Protein AF-0000000075837280 (afdb_homodimer)

Foldseek 3Di:
DALVVLLVVLVVVLVVLLQLLLVCQQVVVDPPVRLLVLLCCLQQPQVLLLLLQLLLQADPVPFQCLLLVLLLVLLVVLLVVQQVLQLLLCCVVVPLQSNLLSLLLSLQLNQFQQRLQNQSSCCSVPVPCSSVSSSSNLSSQQPVQLVSQLRNVVSVPPPDPDCPPVNSCCVSAVVRSNNVSNVNSNVNSVVPVVDHDPVSVVVSCVSNVVNNSSLSSSLSSLVNVLVVADPLLQLSLLLSLLSQAPSQLVSSQVVCVVSVGPDDNLVSSLSSLGFGGSSSLSVCSVVVRSNNNSSVNRVVSNVLSSLLSVLSVVLVPPVNPPSVVVNVVVSVVSVVSSVVSSVVSSVVSVVVVVVVVVVVVVVD/DALVVLLVVLVVVLVVLLQLLLVCQVVVVDPPVRLLVLLCCLQQPQVLLLLLQLLLQQDPVVFQCLLLVLLLVLLVVLLVVQQVLQLLLCCPVVPLQSNLLSLLLSLQLNQFQQRLQNQSSCCSVPVVCSSVSSSSNLSSQQPVQLVSQLSNVVSVPPPDPDCPPVNSCCVSAVVRSNNVSNVNSNVNSVVPVVDHDPVSVVVSCVSNVVNNSSLSSSLSSLVNVLVVADPLLQLSLLLSLLSQAPSQLVSSQVVCVVSVGPDDNLVSSLSSLGFGGSSSLSVCSVVVRSNNNSSVNRVVSNVLSSLLSVLSVVLVPPVNPPSVVVNVVVSVVSVVSSVVSSVVSSVVSVVVVVVVVVVVVVVD

Structure (mmCIF, N/CA/C/O backbone):
data_AF-0000000075837280-model_v1
#
loop_
_entity.id
_entity.type
_entity.pdbx_description
1 polymer 'Amino acid transporter'
#
loop_
_atom_site.group_PDB
_atom_site.id
_atom_site.type_symbol
_atom_site.label_atom_id
_atom_site.label_alt_id
_atom_site.label_comp_id
_atom_site.label_asym_id
_atom_site.label_entity_id
_atom_site.label_seq_id
_atom_site.pdbx_PDB_ins_code
_atom_site.Cartn_x
_atom_site.Cartn_y
_atom_site.Cartn_z
_atom_site.occupancy
_atom_site.B_iso_or_equiv
_atom_site.auth_seq_id
_atom_site.auth_comp_id
_atom_site.auth_asym_id
_atom_site.auth_atom_id
_atom_site.pdbx_PDB_model_num
ATOM 1 N N . MET A 1 1 ? 22.578 15.539 -11.945 1 38.06 1 MET A N 1
ATOM 2 C CA . MET A 1 1 ? 21.203 15.633 -12.406 1 38.06 1 MET A CA 1
ATOM 3 C C . MET A 1 1 ? 20.5 16.844 -11.797 1 38.06 1 MET A C 1
ATOM 5 O O . MET A 1 1 ? 20.562 17.062 -10.586 1 38.06 1 MET A O 1
ATOM 9 N N . THR A 1 2 ? 20.266 17.797 -12.516 1 50.75 2 THR A N 1
ATOM 10 C CA . THR A 1 2 ? 19.75 19.078 -12.055 1 50.75 2 THR A CA 1
ATOM 11 C C . THR A 1 2 ? 18.516 18.891 -11.172 1 50.75 2 THR A C 1
ATOM 13 O O . THR A 1 2 ? 17.781 17.906 -11.336 1 50.75 2 THR A O 1
ATOM 16 N N . GLN A 1 3 ? 18.484 19.5 -9.977 1 62.59 3 GLN A N 1
ATOM 17 C CA . GLN A 1 3 ? 17.453 19.469 -8.938 1 62.59 3 GLN A CA 1
ATOM 18 C C . GLN A 1 3 ? 16.062 19.641 -9.539 1 62.59 3 GLN A C 1
ATOM 20 O O . GLN A 1 3 ? 15.094 19.062 -9.031 1 62.59 3 GLN A O 1
ATOM 25 N N . GLU A 1 4 ? 15.992 20.234 -10.742 1 61.62 4 GLU A N 1
ATOM 26 C CA . GLU A 1 4 ? 14.703 20.578 -11.336 1 61.62 4 GLU A CA 1
ATOM 27 C C . GLU A 1 4 ? 14.016 19.328 -11.906 1 61.62 4 GLU A C 1
ATOM 29 O O . GLU A 1 4 ? 12.844 19.078 -11.625 1 61.62 4 GLU A O 1
ATOM 34 N N . PRO A 1 5 ? 14.781 18.484 -12.453 1 66.88 5 PRO A N 1
ATOM 35 C CA . PRO A 1 5 ? 14.109 17.312 -13.008 1 66.88 5 PRO A CA 1
ATOM 36 C C . PRO A 1 5 ? 13.602 16.359 -11.93 1 66.88 5 PRO A C 1
ATOM 38 O O . PRO A 1 5 ? 12.539 15.758 -12.086 1 66.88 5 PRO A O 1
ATOM 41 N N . ALA A 1 6 ? 14.266 16.391 -10.867 1 72.31 6 ALA A N 1
ATOM 42 C CA . ALA A 1 6 ? 13.867 15.492 -9.789 1 72.31 6 ALA A CA 1
ATOM 43 C C . ALA A 1 6 ? 12.555 15.938 -9.156 1 72.31 6 ALA A C 1
ATOM 45 O O . ALA A 1 6 ? 11.688 15.117 -8.867 1 72.31 6 ALA A O 1
ATOM 46 N N . VAL A 1 7 ? 12.43 17.281 -9.016 1 73.94 7 VAL A N 1
ATOM 47 C CA . VAL A 1 7 ? 11.227 17.828 -8.406 1 73.94 7 VAL A CA 1
ATOM 48 C C . VAL A 1 7 ? 10.039 17.656 -9.344 1 73.94 7 VAL A C 1
ATOM 50 O O . VAL A 1 7 ? 8.93 17.328 -8.906 1 73.94 7 VAL A O 1
ATOM 53 N N . LEU A 1 8 ? 10.32 17.766 -10.57 1 78.69 8 LEU A N 1
ATOM 54 C CA . LEU A 1 8 ? 9.258 17.625 -11.562 1 78.69 8 LEU A CA 1
ATOM 55 C C . LEU A 1 8 ? 8.797 16.172 -11.672 1 78.69 8 LEU A C 1
ATOM 57 O O . LEU A 1 8 ? 7.598 15.906 -11.805 1 78.69 8 LEU A O 1
ATOM 61 N N . HIS A 1 9 ? 9.742 15.273 -11.586 1 80.38 9 HIS A N 1
ATOM 62 C CA . HIS A 1 9 ? 9.398 13.859 -11.641 1 80.38 9 HIS A CA 1
ATOM 63 C C . HIS A 1 9 ? 8.602 13.438 -10.414 1 80.38 9 HIS A C 1
ATOM 65 O O . HIS A 1 9 ? 7.664 12.641 -10.516 1 80.38 9 HIS A O 1
ATOM 71 N N . ALA A 1 10 ? 8.969 14.047 -9.352 1 78.94 10 ALA A N 1
ATOM 72 C CA . ALA A 1 10 ? 8.234 13.75 -8.125 1 78.94 10 ALA A CA 1
ATOM 73 C C . ALA A 1 10 ? 6.809 14.273 -8.195 1 78.94 10 ALA A C 1
ATOM 75 O O . ALA A 1 10 ? 5.859 13.555 -7.875 1 78.94 10 ALA A O 1
ATOM 76 N N . ALA A 1 11 ? 6.762 15.5 -8.664 1 81.44 11 ALA A N 1
ATOM 77 C CA . ALA A 1 11 ? 5.445 16.125 -8.766 1 81.44 11 ALA A CA 1
ATOM 78 C C . ALA A 1 11 ? 4.547 15.359 -9.734 1 81.44 11 ALA A C 1
ATOM 80 O O . ALA A 1 11 ? 3.357 15.164 -9.469 1 81.44 11 ALA A O 1
ATOM 81 N N . ALA A 1 12 ? 5.121 14.977 -10.766 1 85.56 12 ALA A N 1
ATOM 82 C CA . ALA A 1 12 ? 4.359 14.234 -11.766 1 85.56 12 ALA A CA 1
ATOM 83 C C . ALA A 1 12 ? 3.896 12.891 -11.219 1 85.56 12 ALA A C 1
ATOM 85 O O . ALA A 1 12 ? 2.783 12.445 -11.508 1 85.56 12 ALA A O 1
ATOM 86 N N . THR A 1 13 ? 4.711 12.266 -10.484 1 88.88 13 THR A N 1
ATOM 87 C CA . THR A 1 13 ? 4.391 10.977 -9.883 1 88.88 13 THR A CA 1
ATOM 88 C C . THR A 1 13 ? 3.24 11.117 -8.883 1 88.88 13 THR A C 1
ATOM 90 O O . THR A 1 13 ? 2.324 10.289 -8.867 1 88.88 13 THR A O 1
ATOM 93 N N . TYR A 1 14 ? 3.297 12.156 -8.078 1 88.06 14 TYR A N 1
ATOM 94 C CA . TYR A 1 14 ? 2.246 12.398 -7.094 1 88.06 14 TYR A CA 1
ATOM 95 C C . TYR A 1 14 ? 0.921 12.719 -7.777 1 88.06 14 TYR A C 1
ATOM 97 O O . TYR A 1 14 ? -0.131 12.219 -7.371 1 88.06 14 TYR A O 1
ATOM 105 N N . ALA A 1 15 ? 1.058 13.547 -8.812 1 89.5 15 ALA A N 1
ATOM 106 C CA . ALA A 1 15 ? -0.138 13.875 -9.586 1 89.5 15 ALA A CA 1
ATOM 107 C C . ALA A 1 15 ? -0.752 12.625 -10.211 1 89.5 15 ALA A C 1
ATOM 109 O O . ALA A 1 15 ? -1.975 12.469 -10.219 1 89.5 15 ALA A O 1
ATOM 110 N N . ALA A 1 16 ? 0.081 11.797 -10.711 1 94 16 ALA A N 1
ATOM 111 C CA . ALA A 1 16 ? -0.396 10.562 -11.328 1 94 16 ALA A CA 1
ATOM 112 C C . ALA A 1 16 ? -1.077 9.664 -10.297 1 94 16 ALA A C 1
ATOM 114 O O . ALA A 1 16 ? -2.076 9.008 -10.602 1 94 16 ALA A O 1
ATOM 115 N N . ALA A 1 17 ? -0.546 9.586 -9.117 1 93.69 17 ALA A N 1
ATOM 116 C CA . ALA A 1 17 ? -1.143 8.781 -8.055 1 93.69 17 ALA A CA 1
ATOM 117 C C . ALA A 1 17 ? -2.51 9.328 -7.656 1 93.69 17 ALA A C 1
ATOM 119 O O . ALA A 1 17 ? -3.451 8.562 -7.434 1 93.69 17 ALA A O 1
ATOM 120 N N . ILE A 1 18 ? -2.619 10.656 -7.562 1 92.25 18 ILE A N 1
ATOM 121 C CA . ILE A 1 18 ? -3.893 11.297 -7.25 1 92.25 18 ILE A CA 1
ATOM 122 C C . ILE A 1 18 ? -4.902 11 -8.359 1 92.25 18 ILE A C 1
ATOM 124 O O . ILE A 1 18 ? -6.059 10.672 -8.078 1 92.25 18 ILE A O 1
ATOM 128 N N . LEU A 1 19 ? -4.457 11.125 -9.578 1 94.12 19 LEU A N 1
ATOM 129 C CA . LEU A 1 19 ? -5.332 10.859 -10.719 1 94.12 19 LEU A CA 1
ATOM 130 C C . LEU A 1 19 ? -5.809 9.414 -10.711 1 94.12 19 LEU A C 1
ATOM 132 O O . LEU A 1 19 ? -6.945 9.125 -11.094 1 94.12 19 LEU A O 1
ATOM 136 N N . THR A 1 20 ? -4.949 8.5 -10.367 1 95.81 20 THR A N 1
ATOM 137 C CA . THR A 1 20 ? -5.332 7.094 -10.25 1 95.81 20 THR A CA 1
ATOM 138 C C . THR A 1 20 ? -6.426 6.922 -9.195 1 95.81 20 THR A C 1
ATOM 140 O O . THR A 1 20 ? -7.402 6.203 -9.422 1 95.81 20 THR A O 1
ATOM 143 N N . GLY A 1 21 ? -6.207 7.547 -8.016 1 94.75 21 GLY A N 1
ATOM 144 C CA . GLY A 1 21 ? -7.242 7.516 -7 1 94.75 21 GLY A CA 1
ATOM 145 C C . GLY A 1 21 ? -8.562 8.078 -7.477 1 94.75 21 GLY A C 1
ATOM 146 O O . GLY A 1 21 ? -9.625 7.512 -7.203 1 94.75 21 GLY A O 1
ATOM 147 N N . TYR A 1 22 ? -8.492 9.18 -8.172 1 93.81 22 TYR A N 1
ATOM 148 C CA . TYR A 1 22 ? -9.68 9.781 -8.75 1 93.81 22 TYR A CA 1
ATOM 149 C C . TYR A 1 22 ? -10.375 8.82 -9.703 1 93.81 22 TYR A C 1
ATOM 151 O O . TYR A 1 22 ? -11.602 8.664 -9.664 1 93.81 22 TYR A O 1
ATOM 159 N N . ALA A 1 23 ? -9.648 8.164 -10.555 1 95.62 23 ALA A N 1
ATOM 160 C CA . ALA A 1 23 ? -10.195 7.211 -11.516 1 95.62 23 ALA A CA 1
ATOM 161 C C . ALA A 1 23 ? -10.852 6.027 -10.805 1 95.62 23 ALA A C 1
ATOM 163 O O . ALA A 1 23 ? -11.93 5.574 -11.195 1 95.62 23 ALA A O 1
ATOM 164 N N . VAL A 1 24 ? -10.211 5.547 -9.805 1 94.75 24 VAL A N 1
ATOM 165 C CA . VAL A 1 24 ? -10.734 4.426 -9.031 1 94.75 24 VAL A CA 1
ATOM 166 C C . VAL A 1 24 ? -12.086 4.809 -8.422 1 94.75 24 VAL A C 1
ATOM 168 O O . VAL A 1 24 ? -13.047 4.043 -8.5 1 94.75 24 VAL A O 1
ATOM 171 N N . ALA A 1 25 ? -12.125 5.949 -7.844 1 92.62 25 ALA A N 1
ATOM 172 C CA . ALA A 1 25 ? -13.344 6.414 -7.188 1 92.62 25 ALA A CA 1
ATOM 173 C C . ALA A 1 25 ? -14.445 6.707 -8.211 1 92.62 25 ALA A C 1
ATOM 175 O O . ALA A 1 25 ? -15.602 6.332 -8.008 1 92.62 25 ALA A O 1
ATOM 176 N N . SER A 1 26 ? -14.133 7.34 -9.312 1 92.94 26 SER A N 1
ATOM 177 C CA . SER A 1 26 ? -15.109 7.801 -10.289 1 92.94 26 SER A CA 1
ATOM 178 C C . SER A 1 26 ? -15.68 6.633 -11.094 1 92.94 26 SER A C 1
ATOM 180 O O . SER A 1 26 ? -16.828 6.676 -11.531 1 92.94 26 SER A O 1
ATOM 182 N N . THR A 1 27 ? -14.945 5.539 -11.312 1 92.81 27 THR A N 1
ATOM 183 C CA . THR A 1 27 ? -15.398 4.395 -12.094 1 92.81 27 THR A CA 1
ATOM 184 C C . THR A 1 27 ? -16.141 3.4 -11.211 1 92.81 27 THR A C 1
ATOM 186 O O . THR A 1 27 ? -16.797 2.477 -11.711 1 92.81 27 THR A O 1
ATOM 189 N N . GLY A 1 28 ? -15.922 3.539 -9.969 1 92.31 28 GLY A N 1
ATOM 190 C CA . GLY A 1 28 ? -16.578 2.625 -9.055 1 92.31 28 GLY A CA 1
ATOM 191 C C . GLY A 1 28 ? -15.891 1.282 -8.938 1 92.31 28 GLY A C 1
ATOM 192 O O . GLY A 1 28 ? -16.516 0.283 -8.57 1 92.31 28 GLY A O 1
ATOM 193 N N . LEU A 1 29 ? -14.688 1.257 -9.289 1 91.5 29 LEU A N 1
ATOM 194 C CA . LEU A 1 29 ? -13.914 0.027 -9.188 1 91.5 29 LEU A CA 1
ATOM 195 C C . LEU A 1 29 ? -13.891 -0.488 -7.758 1 91.5 29 LEU A C 1
ATOM 197 O O . LEU A 1 29 ? -13.914 -1.699 -7.527 1 91.5 29 LEU A O 1
ATOM 201 N N . ILE A 1 30 ? -13.703 0.433 -6.828 1 93.12 30 ILE A N 1
ATOM 202 C CA . ILE A 1 30 ? -13.727 0.14 -5.398 1 93.12 30 ILE A CA 1
ATOM 203 C C . ILE A 1 30 ? -14.883 0.889 -4.742 1 93.12 30 ILE A C 1
ATOM 205 O O . ILE A 1 30 ? -15.086 2.08 -4.996 1 93.12 30 ILE A O 1
ATOM 209 N N . SER A 1 31 ? -15.688 0.211 -3.99 1 92.44 31 SER A N 1
ATOM 210 C CA . SER A 1 31 ? -16.859 0.782 -3.338 1 92.44 31 SER A CA 1
ATOM 211 C C . SER A 1 31 ? -16.469 1.872 -2.346 1 92.44 31 SER A C 1
ATOM 213 O O . SER A 1 31 ? -15.289 2.012 -2.006 1 92.44 31 SER A O 1
ATOM 215 N N . ASP A 1 32 ? -17.438 2.613 -1.885 1 89.62 32 ASP A N 1
ATOM 216 C CA . ASP A 1 32 ? -17.219 3.656 -0.887 1 89.62 32 ASP A CA 1
ATOM 217 C C . ASP A 1 32 ? -16.625 3.074 0.396 1 89.62 32 ASP A C 1
ATOM 219 O O . ASP A 1 32 ? -15.703 3.643 0.974 1 89.62 32 ASP A O 1
ATOM 223 N N . ASP A 1 33 ? -17.172 1.944 0.803 1 91.62 33 ASP A N 1
ATOM 224 C CA . ASP A 1 33 ? -16.656 1.285 2 1 91.62 33 ASP A CA 1
ATOM 225 C C . ASP A 1 33 ? -15.234 0.772 1.778 1 91.62 33 ASP A C 1
ATOM 227 O O . ASP A 1 33 ? -14.422 0.759 2.705 1 91.62 33 ASP A O 1
ATOM 231 N N . GLY A 1 34 ? -14.992 0.357 0.577 1 93.88 34 GLY A N 1
ATOM 232 C CA . GLY A 1 34 ? -13.641 -0.056 0.236 1 93.88 34 GLY A CA 1
ATOM 233 C C . GLY A 1 34 ? -12.633 1.073 0.322 1 93.88 34 GLY A C 1
ATOM 234 O O . GLY A 1 34 ? -11.539 0.896 0.861 1 93.88 34 GLY A O 1
ATOM 235 N N . ARG A 1 35 ? -13 2.252 -0.219 1 93.19 35 ARG A N 1
ATOM 236 C CA . ARG A 1 35 ? -12.125 3.42 -0.179 1 93.19 35 ARG A CA 1
ATOM 237 C C . ARG A 1 35 ? -11.906 3.891 1.254 1 93.19 35 ARG A C 1
ATOM 239 O O . ARG A 1 35 ? -10.797 4.309 1.611 1 93.19 35 ARG A O 1
ATOM 246 N N . LYS A 1 36 ? -12.977 3.771 2.084 1 91.5 36 LYS A N 1
ATOM 247 C CA . LYS A 1 36 ? -12.844 4.078 3.506 1 91.5 36 LYS A CA 1
ATOM 248 C C . LYS A 1 36 ? -11.875 3.111 4.184 1 91.5 36 LYS A C 1
ATOM 250 O O . LYS A 1 36 ? -11.117 3.506 5.074 1 91.5 36 LYS A O 1
ATOM 255 N N . GLY A 1 37 ? -11.969 1.892 3.822 1 93.94 37 GLY A N 1
ATOM 256 C CA . GLY A 1 37 ? -11.039 0.906 4.355 1 93.94 37 GLY A CA 1
ATOM 257 C C . GLY A 1 37 ? -9.586 1.206 4.016 1 93.94 37 GLY A C 1
ATOM 258 O O . GLY A 1 37 ? -8.711 1.099 4.875 1 93.94 37 GLY A O 1
ATOM 259 N N . ILE A 1 38 ? -9.359 1.609 2.787 1 95.12 38 ILE A N 1
ATOM 260 C CA . ILE A 1 38 ? -8.016 1.97 2.334 1 95.12 38 ILE A CA 1
ATOM 261 C C . ILE A 1 38 ? -7.52 3.186 3.113 1 95.12 38 ILE A C 1
ATOM 263 O O . ILE A 1 38 ? -6.371 3.215 3.562 1 95.12 38 ILE A O 1
ATOM 267 N N . ALA A 1 39 ? -8.43 4.152 3.283 1 91.94 39 ALA A N 1
ATOM 268 C CA . ALA A 1 39 ? -8.086 5.352 4.039 1 91.94 39 ALA A CA 1
ATOM 269 C C . ALA A 1 39 ? -7.773 5.012 5.496 1 91.94 39 ALA A C 1
ATOM 271 O O . ALA A 1 39 ? -6.859 5.586 6.094 1 91.94 39 ALA A O 1
ATOM 272 N N . THR A 1 40 ? -8.531 4.133 6.051 1 92.81 40 THR A N 1
ATOM 273 C CA . THR A 1 40 ? -8.312 3.711 7.43 1 92.81 40 THR A CA 1
ATOM 274 C C . THR A 1 40 ? -6.961 3.018 7.578 1 92.81 40 THR A C 1
ATOM 276 O O . THR A 1 40 ? -6.223 3.285 8.531 1 92.81 40 THR A O 1
ATOM 279 N N . LEU A 1 41 ? -6.688 2.135 6.66 1 95.5 41 LEU A N 1
ATOM 280 C CA . LEU A 1 41 ? -5.402 1.443 6.664 1 95.5 41 LEU A CA 1
ATOM 281 C C . LEU A 1 41 ? -4.246 2.441 6.629 1 95.5 41 LEU A C 1
ATOM 283 O O . LEU A 1 41 ? -3.279 2.303 7.379 1 95.5 41 LEU A O 1
ATOM 287 N N . TYR A 1 42 ? -4.383 3.406 5.715 1 93.81 42 TYR A N 1
ATOM 288 C CA . TYR A 1 42 ? -3.336 4.414 5.574 1 93.81 42 TYR A CA 1
ATOM 289 C C . TYR A 1 42 ? -3.189 5.23 6.852 1 93.81 42 TYR A C 1
ATOM 291 O O . TYR A 1 42 ? -2.084 5.383 7.375 1 93.81 42 TYR A O 1
ATOM 299 N N . ALA A 1 43 ? -4.289 5.684 7.465 1 89 43 ALA A N 1
ATOM 300 C CA . ALA A 1 43 ? -4.277 6.645 8.562 1 89 43 ALA A CA 1
ATOM 301 C C . ALA A 1 43 ? -3.879 5.977 9.875 1 89 43 ALA A C 1
ATOM 303 O O . ALA A 1 43 ? -3.227 6.594 10.719 1 89 43 ALA A O 1
ATOM 304 N N . LYS A 1 44 ? -4.215 4.742 10.031 1 91.56 44 LYS A N 1
ATOM 305 C CA . LYS A 1 44 ? -4.086 4.152 11.359 1 91.56 44 LYS A CA 1
ATOM 306 C C . LYS A 1 44 ? -2.873 3.227 11.438 1 91.56 44 LYS A C 1
ATOM 308 O O . LYS A 1 44 ? -2.402 2.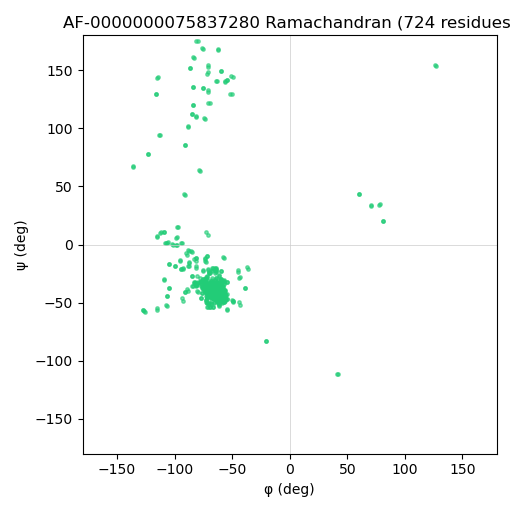898 12.523 1 91.56 44 LYS A O 1
ATOM 313 N N . LEU A 1 45 ? -2.371 2.838 10.312 1 94.56 45 LEU A N 1
ATOM 314 C CA . LEU A 1 45 ? -1.29 1.859 10.383 1 94.56 45 LEU A CA 1
ATOM 315 C C . LEU A 1 45 ? -0.079 2.33 9.586 1 94.56 45 LEU A C 1
ATOM 317 O O . LEU A 1 45 ? 1.02 2.457 10.133 1 94.56 45 LEU A O 1
ATOM 321 N N . ILE A 1 46 ? -0.269 2.621 8.289 1 95.44 46 ILE A N 1
ATOM 322 C CA . ILE A 1 46 ? 0.853 2.84 7.383 1 95.44 46 ILE A CA 1
ATOM 323 C C . ILE A 1 46 ? 1.514 4.18 7.691 1 95.44 46 ILE A C 1
ATOM 325 O O . ILE A 1 46 ? 2.727 4.246 7.906 1 95.44 46 ILE A O 1
ATOM 329 N N . PHE A 1 47 ? 0.7 5.219 7.766 1 91.94 47 PHE A N 1
ATOM 330 C CA . PHE A 1 47 ? 1.245 6.547 8.016 1 91.94 47 PHE A CA 1
ATOM 331 C C . PHE A 1 47 ? 1.924 6.605 9.375 1 91.94 47 PHE A C 1
ATOM 333 O O . PHE A 1 47 ? 3.041 7.113 9.5 1 91.94 47 PHE A O 1
ATOM 340 N N . PRO A 1 48 ? 1.331 6.074 10.438 1 92.31 48 PRO A N 1
ATOM 341 C CA . PRO A 1 48 ? 2.008 6.062 11.734 1 92.31 48 PRO A CA 1
ATOM 342 C C . PRO A 1 48 ? 3.35 5.336 11.695 1 92.31 48 PRO A C 1
ATOM 344 O O . PRO A 1 48 ? 4.293 5.734 12.383 1 92.31 48 PRO A O 1
ATOM 347 N N . THR A 1 49 ? 3.424 4.293 10.938 1 95.69 49 THR A N 1
ATOM 348 C CA . THR A 1 49 ? 4.676 3.555 10.812 1 95.69 49 THR A CA 1
ATOM 349 C C . THR A 1 49 ? 5.727 4.391 10.094 1 95.69 49 THR A C 1
ATOM 351 O O . THR A 1 49 ? 6.91 4.34 10.43 1 95.69 49 THR A O 1
ATOM 354 N N . MET A 1 50 ? 5.273 5.121 9.07 1 92.25 50 MET A N 1
ATOM 355 C CA . MET A 1 50 ? 6.176 6.051 8.398 1 92.25 50 MET A CA 1
ATOM 356 C C . MET A 1 50 ? 6.754 7.062 9.383 1 92.25 50 MET A C 1
ATOM 358 O O . MET A 1 50 ? 7.953 7.336 9.367 1 92.25 50 MET A O 1
ATOM 362 N N . VAL A 1 51 ? 5.875 7.562 10.195 1 89.94 51 VAL A N 1
ATOM 363 C CA . VAL A 1 51 ? 6.273 8.57 11.18 1 89.94 51 VAL A CA 1
ATOM 364 C C . VAL A 1 51 ? 7.254 7.957 12.172 1 89.94 51 VAL A C 1
ATOM 366 O O . VAL A 1 51 ? 8.273 8.57 12.5 1 89.94 51 VAL A O 1
ATOM 369 N N . PHE A 1 52 ? 6.941 6.789 12.695 1 94.56 52 PHE A N 1
ATOM 370 C CA . PHE A 1 52 ? 7.832 6.074 13.602 1 94.56 52 PHE A CA 1
ATOM 371 C C . PHE A 1 52 ? 9.242 5.996 13.031 1 94.56 52 PHE A C 1
ATOM 373 O O . PHE A 1 52 ? 10.219 6.32 13.711 1 94.56 52 PHE A O 1
ATOM 380 N N . ARG A 1 53 ? 9.344 5.598 11.805 1 92.75 53 ARG A N 1
ATOM 381 C CA . ARG A 1 53 ? 10.648 5.41 11.172 1 92.75 53 ARG A CA 1
ATOM 382 C C . ARG A 1 53 ? 11.391 6.734 11.039 1 92.75 53 ARG A C 1
ATOM 384 O O . ARG A 1 53 ? 12.594 6.809 11.297 1 92.75 53 ARG A O 1
ATOM 391 N N . GLY A 1 54 ? 10.695 7.773 10.633 1 89.25 54 GLY A N 1
ATOM 392 C CA . GLY A 1 54 ? 11.305 9.078 10.461 1 89.25 54 GLY A CA 1
ATOM 393 C C . GLY A 1 54 ? 11.812 9.68 11.758 1 89.25 54 GLY A C 1
ATOM 394 O O . GLY A 1 54 ? 12.938 10.195 11.812 1 89.25 54 GLY A O 1
ATOM 395 N N . VAL A 1 55 ? 11.016 9.539 12.773 1 88.88 55 VAL A N 1
ATOM 396 C CA . VAL A 1 55 ? 11.359 10.125 14.062 1 88.88 55 VAL A CA 1
ATOM 397 C C . VAL A 1 55 ? 12.508 9.344 14.695 1 88.88 55 VAL A C 1
ATOM 399 O O . VAL A 1 55 ? 13.398 9.922 15.32 1 88.88 55 VAL A O 1
ATOM 402 N N . ALA A 1 56 ? 12.492 8.039 14.5 1 92.06 56 ALA A N 1
ATOM 403 C CA . ALA A 1 56 ? 13.547 7.191 15.055 1 92.06 56 ALA A CA 1
ATOM 404 C C . ALA A 1 56 ? 14.898 7.52 14.43 1 92.06 56 ALA A C 1
ATOM 406 O O . ALA A 1 56 ? 15.945 7.262 15.023 1 92.06 56 ALA A O 1
ATOM 407 N N . ALA A 1 57 ? 14.898 8.094 13.305 1 88.12 57 ALA A N 1
ATOM 408 C CA . ALA A 1 57 ? 16.141 8.352 12.57 1 88.12 57 ALA A CA 1
ATOM 409 C C . ALA A 1 57 ? 16.734 9.703 12.945 1 88.12 57 ALA A C 1
ATOM 411 O O . ALA A 1 57 ? 17.859 10.031 12.555 1 88.12 57 ALA A O 1
ATOM 412 N N . ILE A 1 58 ? 15.969 10.508 13.711 1 86 58 ILE A N 1
ATOM 413 C CA . ILE A 1 58 ? 16.438 11.836 14.086 1 86 58 ILE A CA 1
ATOM 414 C C . ILE A 1 58 ? 17.594 11.719 15.07 1 86 58 ILE A C 1
ATOM 416 O O . ILE A 1 58 ? 17.484 11.031 16.078 1 86 58 ILE A O 1
ATOM 420 N N . GLN A 1 59 ? 18.703 12.297 14.664 1 84.69 59 GLN A N 1
ATOM 421 C CA . GLN A 1 59 ? 19.781 12.492 15.625 1 84.69 59 GLN A CA 1
ATOM 422 C C . GLN A 1 59 ? 19.625 13.828 16.359 1 84.69 59 GLN A C 1
ATOM 424 O O . GLN A 1 59 ? 20.094 14.859 15.867 1 84.69 59 GLN A O 1
ATOM 429 N N . LEU A 1 60 ? 19.156 13.844 17.531 1 81.81 60 LEU A N 1
ATOM 430 C CA . LEU A 1 60 ? 18.766 15.031 18.281 1 81.81 60 LEU A CA 1
ATOM 431 C C . LEU A 1 60 ? 19.984 15.914 18.562 1 81.81 60 LEU A C 1
ATOM 433 O O . LEU A 1 60 ? 19.859 17.141 18.672 1 81.81 60 LEU A O 1
ATOM 437 N N . ALA A 1 61 ? 21.125 15.297 18.562 1 79.38 61 ALA A N 1
ATOM 438 C CA . ALA A 1 61 ? 22.359 16.031 18.859 1 79.38 61 ALA A CA 1
ATOM 439 C C . ALA A 1 61 ? 22.75 16.938 17.688 1 79.38 61 ALA A C 1
ATOM 441 O O . ALA A 1 61 ? 23.484 17.906 17.875 1 79.38 61 ALA A O 1
ATOM 442 N N . THR A 1 62 ? 22.188 16.734 16.562 1 81.69 62 THR A N 1
ATOM 443 C CA . THR A 1 62 ? 22.625 17.469 15.383 1 81.69 62 THR A CA 1
ATOM 444 C C . THR A 1 62 ? 21.594 18.516 14.977 1 81.69 62 THR A C 1
ATOM 446 O O . THR A 1 62 ? 21.797 19.266 14.016 1 81.69 62 THR A O 1
ATOM 449 N N . VAL A 1 63 ? 20.531 18.609 15.734 1 85.75 63 VAL A N 1
ATOM 450 C CA . VAL A 1 63 ? 19.469 19.531 15.336 1 85.75 63 VAL A CA 1
ATOM 451 C C . VAL A 1 63 ? 19.344 20.656 16.359 1 85.75 63 VAL A C 1
ATOM 453 O O . VAL A 1 63 ? 19.656 20.469 17.547 1 85.75 63 VAL A O 1
ATOM 456 N N . ASP A 1 64 ? 19.047 21.859 15.867 1 91.62 64 ASP A N 1
ATOM 457 C CA . ASP A 1 64 ? 18.75 23 16.75 1 91.62 64 ASP A CA 1
ATOM 458 C C . ASP A 1 64 ? 17.375 22.859 17.375 1 91.62 64 ASP A C 1
ATOM 460 O O . ASP A 1 64 ? 16.359 23.141 16.719 1 91.62 64 ASP A O 1
ATOM 464 N N . LEU A 1 65 ? 17.297 22.578 18.594 1 89.94 65 LEU A N 1
ATOM 465 C CA . LEU A 1 65 ? 16.062 22.281 19.281 1 89.94 65 LEU A CA 1
ATOM 466 C C . LEU A 1 65 ? 15.234 23.531 19.5 1 89.94 65 LEU A C 1
ATOM 468 O O . LEU A 1 65 ? 14.055 23.453 19.844 1 89.94 65 LEU A O 1
ATOM 472 N N . SER A 1 66 ? 15.875 24.703 19.25 1 93.5 66 SER A N 1
ATOM 473 C CA . SER A 1 66 ? 15.086 25.922 19.344 1 93.5 66 SER A CA 1
ATOM 474 C C . SER A 1 66 ? 13.992 25.953 18.281 1 93.5 66 SER A C 1
ATOM 476 O O . SER A 1 66 ? 12.992 26.656 18.438 1 93.5 66 SER A O 1
ATOM 478 N N . LEU A 1 67 ? 14.227 25.141 17.25 1 94.94 67 LEU A N 1
ATOM 479 C CA . LEU A 1 67 ? 13.211 25.016 16.203 1 94.94 67 LEU A CA 1
ATOM 480 C C . LEU A 1 67 ? 11.898 24.5 16.781 1 94.94 67 LEU A C 1
ATOM 482 O O . LEU A 1 67 ? 10.82 24.875 16.312 1 94.94 67 LEU A O 1
ATOM 486 N N . VAL A 1 68 ? 11.961 23.672 17.781 1 94.69 68 VAL A N 1
ATOM 487 C CA . VAL A 1 68 ? 10.766 23.094 18.391 1 94.69 68 VAL A CA 1
ATOM 488 C C . VAL A 1 68 ? 9.875 24.219 18.938 1 94.69 68 VAL A C 1
ATOM 490 O O . VAL A 1 68 ? 8.648 24.156 18.781 1 94.69 68 VAL A O 1
ATOM 493 N N . ILE A 1 69 ? 10.492 25.219 19.469 1 96.06 69 ILE A N 1
ATOM 494 C CA . ILE A 1 69 ? 9.758 26.344 20.047 1 96.06 69 ILE A CA 1
ATOM 495 C C . ILE A 1 69 ? 9.117 27.156 18.922 1 96.06 69 ILE A C 1
ATOM 497 O O . ILE A 1 69 ? 7.953 27.547 19.016 1 96.06 69 ILE A O 1
ATOM 501 N N . VAL A 1 70 ? 9.867 27.375 17.875 1 97.31 70 VAL A N 1
ATOM 502 C CA . VAL A 1 70 ? 9.375 28.125 16.719 1 97.31 70 VAL A CA 1
ATOM 503 C C . VAL A 1 70 ? 8.148 27.422 16.141 1 97.31 70 VAL A C 1
ATOM 505 O O . VAL A 1 70 ? 7.109 28.047 15.93 1 97.31 70 VAL A O 1
ATOM 508 N N . VAL A 1 71 ? 8.289 26.141 15.93 1 97.56 71 VAL A N 1
ATOM 509 C CA . VAL A 1 71 ? 7.25 25.344 15.289 1 97.56 71 VAL A CA 1
ATOM 510 C C . VAL A 1 71 ? 6.023 25.266 16.203 1 97.56 71 VAL A C 1
ATOM 512 O O . VAL A 1 71 ? 4.895 25.469 15.742 1 97.56 71 VAL A O 1
ATOM 515 N N . LEU A 1 72 ? 6.234 25 17.469 1 97.38 72 LEU A N 1
ATOM 516 C CA . LEU A 1 72 ? 5.141 24.844 18.406 1 97.38 72 LEU A CA 1
ATOM 517 C C . LEU A 1 72 ? 4.285 26.094 18.484 1 97.38 72 LEU A C 1
ATOM 519 O O . LEU A 1 72 ? 3.062 26.031 18.328 1 97.38 72 LEU A O 1
ATOM 523 N N . PHE A 1 73 ? 4.906 27.203 18.641 1 97.69 73 PHE A N 1
ATOM 524 C CA . PHE A 1 73 ? 4.152 28.438 18.844 1 97.69 73 PHE A CA 1
ATOM 525 C C . PHE A 1 73 ? 3.504 28.875 17.531 1 97.69 73 PHE A C 1
ATOM 527 O O . PHE A 1 73 ? 2.387 29.406 17.531 1 97.69 73 PHE A O 1
ATOM 534 N N . ALA A 1 74 ? 4.207 28.75 16.453 1 98.19 74 ALA A N 1
ATOM 535 C CA . ALA A 1 74 ? 3.604 29.078 15.156 1 98.19 74 ALA A CA 1
ATOM 536 C C . ALA A 1 74 ? 2.346 28.25 14.914 1 98.19 74 ALA A C 1
ATOM 538 O O . ALA A 1 74 ? 1.303 28.781 14.539 1 98.19 74 ALA A O 1
ATOM 539 N N . LYS A 1 75 ? 2.43 26.969 15.133 1 98.06 75 LYS A N 1
ATOM 540 C CA . LYS A 1 75 ? 1.304 26.062 14.891 1 98.06 75 LYS A CA 1
ATOM 541 C C . LYS A 1 75 ? 0.162 26.344 15.867 1 98.06 75 LYS A C 1
ATOM 543 O O . LYS A 1 75 ? -1.011 26.281 15.492 1 98.06 75 LYS A O 1
ATOM 548 N N . LEU A 1 76 ? 0.51 26.641 17.125 1 98.06 76 LEU A N 1
ATOM 549 C CA . LEU A 1 76 ? -0.529 26.938 18.109 1 98.06 76 LEU A CA 1
ATOM 550 C C . LEU A 1 76 ? -1.271 28.219 17.734 1 98.06 76 LEU A C 1
ATOM 552 O O . LEU A 1 76 ? -2.482 28.328 17.938 1 98.06 76 LEU A O 1
ATOM 556 N N . ILE A 1 77 ? -0.568 29.188 17.234 1 98.19 77 ILE A N 1
ATOM 557 C CA . ILE A 1 77 ? -1.197 30.438 16.812 1 98.19 77 ILE A CA 1
ATOM 558 C C . ILE A 1 77 ? -2.16 30.156 15.656 1 98.19 77 ILE A C 1
ATOM 560 O O . ILE A 1 77 ? -3.307 30.609 15.672 1 98.19 77 ILE A O 1
ATOM 564 N N . VAL A 1 78 ? -1.724 29.406 14.688 1 98.31 78 VAL A N 1
ATOM 565 C CA . VAL A 1 78 ? -2.562 29.062 13.547 1 98.31 78 VAL A CA 1
ATOM 566 C C . VAL A 1 78 ? -3.771 28.25 14.008 1 98.31 78 VAL A C 1
ATOM 568 O O . VAL A 1 78 ? -4.895 28.5 13.555 1 98.31 78 VAL A O 1
ATOM 571 N N . VAL A 1 79 ? -3.535 27.312 14.891 1 98.44 79 VAL A N 1
ATOM 572 C CA . VAL A 1 79 ? -4.605 26.469 15.43 1 98.44 79 VAL A CA 1
ATOM 573 C C . VAL A 1 79 ? -5.645 27.344 16.125 1 98.44 79 VAL A C 1
ATOM 575 O O . VAL A 1 79 ? -6.848 27.188 15.906 1 98.44 79 VAL A O 1
ATOM 578 N N . LEU A 1 80 ? -5.176 28.234 16.938 1 97.88 80 LEU A N 1
ATOM 579 C CA . LEU A 1 80 ? -6.086 29.094 17.672 1 97.88 80 LEU A CA 1
ATOM 580 C C . LEU A 1 80 ? -6.918 29.953 16.734 1 97.88 80 LEU A C 1
ATOM 582 O O . LEU A 1 80 ? -8.133 30.062 16.891 1 97.88 80 LEU A O 1
ATOM 586 N N . LEU A 1 81 ? -6.301 30.562 15.773 1 97.81 81 LEU A N 1
ATOM 587 C CA . LEU A 1 81 ? -7.004 31.391 14.805 1 97.81 81 LEU A CA 1
ATOM 588 C C . LEU A 1 81 ? -8.016 30.562 14.016 1 97.81 81 LEU A C 1
ATOM 590 O O . LEU A 1 81 ? -9.141 31.016 13.781 1 97.81 81 LEU A O 1
ATOM 594 N N . CYS A 1 82 ? -7.625 29.359 13.625 1 97.69 82 CYS A N 1
ATOM 595 C CA . CYS A 1 82 ? -8.492 28.484 12.852 1 97.69 82 CYS A CA 1
ATOM 596 C C . CYS A 1 82 ? -9.695 28.031 13.672 1 97.69 82 CYS A C 1
ATOM 598 O O . CYS A 1 82 ? -10.82 28.016 13.18 1 97.69 82 CYS A O 1
ATOM 600 N N . VAL A 1 83 ? -9.453 27.641 14.906 1 96.94 83 VAL A N 1
ATOM 601 C CA . VAL A 1 83 ? -10.539 27.156 15.758 1 96.94 83 VAL A CA 1
ATOM 602 C C . VAL A 1 83 ? -11.547 28.281 15.984 1 96.94 83 VAL A C 1
ATOM 604 O O . VAL A 1 83 ? -12.758 28.078 15.875 1 96.94 83 VAL A O 1
ATOM 607 N N . VAL A 1 84 ? -11.078 29.453 16.297 1 95.81 84 VAL A N 1
ATOM 608 C CA . VAL A 1 84 ? -11.961 30.578 16.578 1 95.81 84 VAL A CA 1
ATOM 609 C C . VAL A 1 84 ? -12.758 30.938 15.32 1 95.81 84 VAL A C 1
ATOM 611 O O . VAL A 1 84 ? -13.977 31.094 15.383 1 95.81 84 VAL A O 1
ATOM 614 N N . PHE A 1 85 ? -12.102 31.016 14.211 1 96.38 85 PHE A N 1
ATOM 615 C CA . PHE A 1 85 ? -12.758 31.359 12.945 1 96.38 85 PHE A CA 1
ATOM 616 C C . PHE A 1 85 ? -13.789 30.312 12.578 1 96.38 85 PHE A C 1
ATOM 618 O O . PHE A 1 85 ? -14.945 30.641 12.297 1 96.38 85 PHE A O 1
ATOM 625 N N . CYS A 1 86 ? -13.391 29 12.609 1 96.06 86 CYS A N 1
ATOM 626 C CA . CYS A 1 86 ? -14.266 27.938 12.148 1 96.06 86 CYS A CA 1
ATOM 627 C C . CYS A 1 86 ? -15.398 27.672 13.141 1 96.06 86 CYS A C 1
ATOM 629 O O . CYS A 1 86 ? -16.5 27.328 12.742 1 96.06 86 CYS A O 1
ATOM 631 N N . TRP A 1 87 ? -15.062 27.844 14.43 1 93.94 87 TRP A N 1
ATOM 632 C CA . TRP A 1 87 ? -16.109 27.703 15.43 1 93.94 87 TRP A CA 1
ATOM 633 C C . TRP A 1 87 ? -17.234 28.703 15.211 1 93.94 87 TRP A C 1
ATOM 635 O O . TRP A 1 87 ? -18.406 28.359 15.305 1 93.94 87 TRP A O 1
ATOM 645 N N . ARG A 1 88 ? -16.891 29.906 14.906 1 91.88 88 ARG A N 1
ATOM 646 C CA . ARG A 1 88 ? -17.875 30.953 14.633 1 91.88 88 ARG A CA 1
ATOM 647 C C . ARG A 1 88 ? -18.562 30.734 13.297 1 91.88 88 ARG A C 1
ATOM 649 O O . ARG A 1 88 ? -19.781 30.922 13.18 1 91.88 88 ARG A O 1
ATOM 656 N N . ALA A 1 89 ? -17.828 30.344 12.328 1 92.44 89 ALA A N 1
ATOM 657 C CA . ALA A 1 89 ? -18.344 30.156 10.977 1 92.44 89 ALA A CA 1
ATOM 658 C C . ALA A 1 89 ? -19.312 28.984 10.906 1 92.44 89 ALA A C 1
ATOM 660 O O . ALA A 1 89 ? -20.25 29 10.109 1 92.44 89 ALA A O 1
ATOM 661 N N . LEU A 1 90 ? -19.078 27.969 11.75 1 91.31 90 LEU A N 1
ATOM 662 C CA . LEU A 1 90 ? -19.844 26.719 11.633 1 91.31 90 LEU A CA 1
ATOM 663 C C . LEU A 1 90 ? -20.859 26.609 12.766 1 91.31 90 LEU A C 1
ATOM 665 O O . LEU A 1 90 ? -21.531 25.594 12.891 1 91.31 90 LEU A O 1
ATOM 669 N N . SER A 1 91 ? -20.984 27.5 13.609 1 86.12 91 SER A N 1
ATOM 670 C CA . SER A 1 91 ? -21.844 27.469 14.789 1 86.12 91 SER A CA 1
ATOM 671 C C . SER A 1 91 ? -23.297 27.172 14.406 1 86.12 91 SER A C 1
ATOM 673 O O . SER A 1 91 ? -23.984 26.422 15.102 1 86.12 91 SER A O 1
ATOM 675 N N . ARG A 1 92 ? -23.703 27.547 13.383 1 78.25 92 ARG A N 1
ATOM 676 C CA . ARG A 1 92 ? -25.109 27.375 13 1 78.25 92 ARG A CA 1
ATOM 677 C C . ARG A 1 92 ? -25.328 26.047 12.297 1 78.25 92 ARG A C 1
ATOM 679 O O . ARG A 1 92 ? -26.375 25.406 12.461 1 78.25 92 ARG A O 1
ATOM 686 N N . LYS A 1 93 ? -24.391 25.734 11.539 1 81.38 93 LYS A N 1
ATOM 687 C CA . LYS A 1 93 ? -24.531 24.531 10.719 1 81.38 93 LYS A CA 1
ATOM 688 C C . LYS A 1 93 ? -24.469 23.281 11.578 1 81.38 93 LYS A C 1
ATOM 690 O O . LYS A 1 93 ? -25.234 22.328 11.359 1 81.38 93 LYS A O 1
ATOM 695 N N . TYR A 1 94 ? -23.578 23.25 12.523 1 84.06 94 TYR A N 1
ATOM 696 C CA . TYR A 1 94 ? -23.344 22 13.242 1 84.06 94 TYR A CA 1
ATOM 697 C C . TYR A 1 94 ? -23.734 22.141 14.711 1 84.06 94 TYR A C 1
ATOM 699 O O . TYR A 1 94 ? -23.641 21.172 15.477 1 84.06 94 TYR A O 1
ATOM 707 N N . ALA A 1 95 ? -24.328 23.234 15.102 1 79.31 95 ALA A N 1
ATOM 708 C CA . ALA A 1 95 ? -24.828 23.469 16.453 1 79.31 95 ALA A CA 1
ATOM 709 C C . ALA A 1 95 ? -23.844 22.969 17.5 1 79.31 95 ALA A C 1
ATOM 711 O O . ALA A 1 95 ? -22.656 23.328 17.484 1 79.31 95 ALA A O 1
ATOM 712 N N . GLY A 1 96 ? -24.141 21.953 18.234 1 77.25 96 GLY A N 1
ATOM 713 C CA . GLY A 1 96 ? -23.359 21.438 19.328 1 77.25 96 GLY A CA 1
ATOM 714 C C . GLY A 1 96 ? -22.078 20.734 18.891 1 77.25 96 GLY A C 1
ATOM 715 O O . GLY A 1 96 ? -21.141 20.594 19.672 1 77.25 96 GLY A O 1
ATOM 716 N N . ASN A 1 97 ? -21.875 20.469 17.641 1 88.25 97 ASN A N 1
ATOM 717 C CA . ASN A 1 97 ? -20.703 19.734 17.156 1 88.25 97 ASN A CA 1
ATOM 718 C C . ASN A 1 97 ? -19.75 20.641 16.406 1 88.25 97 ASN A C 1
ATOM 720 O O . ASN A 1 97 ? -18.766 20.156 15.82 1 88.25 97 ASN A O 1
ATOM 724 N N . SER A 1 98 ? -19.969 21.938 16.484 1 91.56 98 SER A N 1
ATOM 725 C CA . SER A 1 98 ? -19.188 22.906 15.703 1 91.56 98 SER A CA 1
ATOM 726 C C . SER A 1 98 ? -17.734 22.922 16.172 1 91.56 98 SER A C 1
ATOM 728 O O . SER A 1 98 ? -16.812 23.109 15.359 1 91.56 98 SER A O 1
ATOM 730 N N . LEU A 1 99 ? -17.594 22.734 17.453 1 92.38 99 LEU A N 1
ATOM 731 C CA . LEU A 1 99 ? -16.234 22.781 17.984 1 92.38 99 LEU A CA 1
ATOM 732 C C . LEU A 1 99 ? -15.406 21.609 17.5 1 92.38 99 LEU A C 1
ATOM 734 O O . LEU A 1 99 ? -14.211 21.75 17.234 1 92.38 99 LEU A O 1
ATOM 738 N N . ALA A 1 100 ? -15.969 20.406 17.359 1 93.25 100 ALA A N 1
ATOM 739 C CA . ALA A 1 100 ? -15.273 19.25 16.812 1 93.25 100 ALA A CA 1
ATOM 740 C C . ALA A 1 100 ? -14.844 19.469 15.375 1 93.25 100 ALA A C 1
ATOM 742 O O . ALA A 1 100 ? -13.719 19.141 15 1 93.25 100 ALA A O 1
ATOM 743 N N . HIS A 1 101 ? -15.734 20.031 14.633 1 95.75 101 HIS A N 1
ATOM 744 C CA . HIS A 1 101 ? -15.422 20.359 13.242 1 95.75 101 HIS A CA 1
ATOM 745 C C . HIS A 1 101 ? -14.312 21.406 13.164 1 95.75 101 HIS A C 1
ATOM 747 O O . HIS A 1 101 ? -13.406 21.297 12.344 1 95.75 101 HIS A O 1
ATOM 753 N N . ALA A 1 102 ? -14.445 22.391 14.047 1 96.75 102 ALA A N 1
ATOM 754 C CA . ALA A 1 102 ? -13.438 23.453 14.078 1 96.75 102 ALA A CA 1
ATOM 755 C C . ALA A 1 102 ? -12.062 22.891 14.422 1 96.75 102 ALA A C 1
ATOM 757 O O . ALA A 1 102 ? -11.055 23.297 13.844 1 96.75 102 ALA A O 1
ATOM 758 N N . ALA A 1 103 ? -12.023 21.984 15.367 1 95.62 103 ALA A N 1
ATOM 759 C CA . ALA A 1 103 ? -10.766 21.375 15.773 1 95.62 103 ALA A CA 1
ATOM 760 C C . ALA A 1 103 ? -10.164 20.562 14.633 1 95.62 103 ALA A C 1
ATOM 762 O O . ALA A 1 103 ? -8.953 20.594 14.414 1 95.62 103 ALA A O 1
ATOM 763 N N . MET A 1 104 ? -10.953 19.844 13.93 1 95.94 104 MET A N 1
ATOM 764 C CA . MET A 1 104 ? -10.5 19.062 12.781 1 95.94 104 MET A CA 1
ATOM 765 C C . MET A 1 104 ? -9.953 19.953 11.688 1 95.94 104 MET A C 1
ATOM 767 O O . MET A 1 104 ? -8.93 19.656 11.078 1 95.94 104 MET A 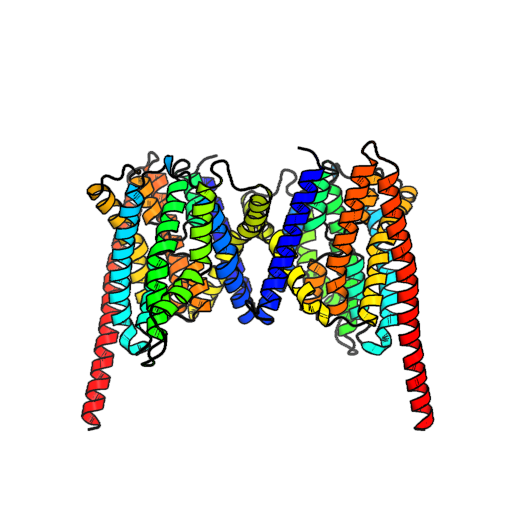O 1
ATOM 771 N N . LEU A 1 105 ? -10.633 21.031 11.461 1 97.94 105 LEU A N 1
ATOM 772 C CA . LEU A 1 105 ? -10.195 21.984 10.438 1 97.94 105 LEU A CA 1
ATOM 773 C C . LEU A 1 105 ? -8.898 22.672 10.852 1 97.94 105 LEU A C 1
ATOM 775 O O . LEU A 1 105 ? -8.047 22.953 10 1 97.94 105 LEU A O 1
ATOM 779 N N . ALA A 1 106 ? -8.789 22.906 12.125 1 98.19 106 ALA A N 1
ATOM 780 C CA . ALA A 1 106 ? -7.535 23.469 12.633 1 98.19 106 ALA A CA 1
ATOM 781 C C . ALA A 1 106 ? -6.383 22.484 12.453 1 98.19 106 ALA A C 1
ATOM 783 O O . ALA A 1 106 ? -5.254 22.875 12.156 1 98.19 106 ALA A O 1
ATOM 784 N N . MET A 1 107 ? -6.641 21.234 12.641 1 96.94 107 MET A N 1
ATOM 785 C CA . MET A 1 107 ? -5.637 20.203 12.406 1 96.94 107 MET A CA 1
ATOM 786 C C . MET A 1 107 ? -5.207 20.188 10.945 1 96.94 107 MET A C 1
ATOM 788 O O . MET A 1 107 ? -4.016 20.094 10.641 1 96.94 107 MET A O 1
ATOM 792 N N . ALA A 1 108 ? -6.156 20.359 10.102 1 97.06 108 ALA A N 1
ATOM 793 C CA . ALA A 1 108 ? -5.875 20.344 8.664 1 97.06 108 ALA A CA 1
ATOM 794 C C . ALA A 1 108 ? -5.008 21.547 8.273 1 97.06 108 ALA A C 1
ATOM 796 O O . ALA A 1 108 ? -4.18 21.438 7.363 1 97.06 108 ALA A O 1
ATOM 797 N N . SER A 1 109 ? -5.18 22.625 8.938 1 97.5 109 SER A N 1
ATOM 798 C CA . SER A 1 109 ? -4.461 23.859 8.578 1 97.5 109 SER A CA 1
ATOM 799 C C . SER A 1 109 ? -3.102 23.906 9.266 1 97.5 109 SER A C 1
ATOM 801 O O . SER A 1 109 ? -2.236 24.703 8.875 1 97.5 109 SER A O 1
ATOM 803 N N . SER A 1 110 ? -2.914 23.109 10.234 1 97.75 110 SER A N 1
ATOM 804 C CA . SER A 1 110 ? -1.654 23.188 10.961 1 97.75 110 SER A CA 1
ATOM 805 C C . SER A 1 110 ? -0.771 21.984 10.672 1 97.75 110 SER A C 1
ATOM 807 O O . SER A 1 110 ? 0.455 22.062 10.766 1 97.75 110 SER A O 1
ATOM 809 N N . HIS A 1 111 ? -1.362 20.812 10.383 1 96.62 111 HIS A N 1
ATOM 810 C CA . HIS A 1 111 ? -0.646 19.578 10.141 1 96.62 111 HIS A CA 1
ATOM 811 C C . HIS A 1 111 ? -0.119 19.516 8.711 1 96.62 111 HIS A C 1
ATOM 813 O O . HIS A 1 111 ? -0.898 19.406 7.762 1 96.62 111 HIS A O 1
ATOM 819 N N . SER A 1 112 ? 1.171 19.594 8.617 1 96.38 112 SER A N 1
ATOM 820 C CA . SER A 1 112 ? 1.806 19.609 7.301 1 96.38 112 SER A CA 1
ATOM 821 C C . SER A 1 112 ? 2.068 18.188 6.797 1 96.38 112 SER A C 1
ATOM 823 O O . SER A 1 112 ? 2.236 17.266 7.59 1 96.38 112 SER A O 1
ATOM 825 N N . PHE A 1 113 ? 2.084 18.031 5.516 1 94.06 113 PHE A N 1
ATOM 826 C CA . PHE A 1 113 ? 2.383 16.781 4.844 1 94.06 113 PHE A CA 1
ATOM 827 C C . PHE A 1 113 ? 3.883 16.516 4.82 1 94.06 113 PHE A C 1
ATOM 829 O O . PHE A 1 113 ? 4.477 16.359 3.754 1 94.06 113 PHE A O 1
ATOM 836 N N . ASP A 1 114 ? 4.48 16.359 5.941 1 94.19 114 ASP A N 1
ATOM 837 C CA . ASP A 1 114 ? 5.922 16.406 6.172 1 94.19 114 ASP A CA 1
ATOM 838 C C . ASP A 1 114 ? 6.613 15.195 5.543 1 94.19 114 ASP A C 1
ATOM 840 O O . ASP A 1 114 ? 7.477 15.352 4.676 1 94.19 114 ASP A O 1
ATOM 844 N N . VAL A 1 115 ? 6.156 14.07 5.879 1 87.38 115 VAL A N 1
ATOM 845 C CA . VAL A 1 115 ? 6.898 12.852 5.562 1 87.38 115 VAL A CA 1
ATOM 846 C C . VAL A 1 115 ? 6.719 12.508 4.09 1 87.38 115 VAL A C 1
ATOM 848 O O . VAL A 1 115 ? 7.695 12.266 3.377 1 87.38 115 VAL A O 1
ATOM 851 N N . THR A 1 116 ? 5.527 12.57 3.617 1 85.31 116 THR A N 1
ATOM 852 C CA . THR A 1 116 ? 5.246 12.086 2.27 1 85.31 116 THR A CA 1
ATOM 853 C C . THR A 1 116 ? 5.586 13.156 1.231 1 85.31 116 THR A C 1
ATOM 855 O O . THR A 1 116 ? 6.004 12.836 0.117 1 85.31 116 THR A O 1
ATOM 858 N N . TRP A 1 117 ? 5.418 14.398 1.593 1 89 117 TRP A N 1
ATOM 859 C CA . TRP A 1 117 ? 5.66 15.5 0.669 1 89 117 TRP A CA 1
ATOM 860 C C . TRP A 1 117 ? 6.945 16.234 1.03 1 89 117 TRP A C 1
ATOM 862 O O . TRP A 1 117 ? 7.793 16.484 0.168 1 89 117 TRP A O 1
ATOM 872 N N . GLY A 1 118 ? 7.16 16.5 2.203 1 91.44 118 GLY A N 1
ATOM 873 C CA . GLY A 1 118 ? 8.25 17.344 2.68 1 91.44 118 GLY A CA 1
ATOM 874 C C . GLY A 1 118 ? 9.609 16.688 2.566 1 91.44 118 GLY A C 1
ATOM 875 O O . GLY A 1 118 ? 10.562 17.297 2.086 1 91.44 118 GLY A O 1
ATOM 876 N N . VAL A 1 119 ? 9.688 15.477 2.967 1 89.12 119 VAL A N 1
ATOM 877 C CA . VAL A 1 119 ? 10.977 14.789 3.047 1 89.12 119 VAL A CA 1
ATOM 878 C C . VAL A 1 119 ? 11.562 14.617 1.646 1 89.12 119 VAL A C 1
ATOM 880 O O . VAL A 1 119 ? 12.711 14.984 1.398 1 89.12 119 VAL A O 1
ATOM 883 N N . PRO A 1 120 ? 10.812 14.117 0.687 1 83.94 120 PRO A N 1
ATOM 884 C CA . PRO A 1 120 ? 11.406 13.984 -0.646 1 83.94 120 PRO A CA 1
ATOM 885 C C . PRO A 1 120 ? 11.812 15.32 -1.256 1 83.94 120 PRO A C 1
ATOM 887 O O . PRO A 1 120 ? 12.844 15.422 -1.918 1 83.94 120 PRO A O 1
ATOM 890 N N . LEU A 1 121 ? 11.062 16.328 -1.068 1 85.69 121 LEU A N 1
ATOM 891 C CA . LEU A 1 121 ? 11.398 17.641 -1.61 1 85.69 121 LEU A CA 1
ATOM 892 C C . LEU A 1 121 ? 12.617 18.234 -0.902 1 85.69 121 LEU A C 1
ATOM 894 O O . LEU A 1 121 ? 13.453 18.875 -1.533 1 85.69 121 LEU A O 1
ATOM 898 N N . SER A 1 122 ? 12.656 18 0.387 1 89.56 122 SER A N 1
ATOM 899 C CA . SER A 1 122 ? 13.805 18.484 1.146 1 89.56 122 SER A CA 1
ATOM 900 C C . SER A 1 122 ? 15.086 17.766 0.723 1 89.56 122 SER A C 1
ATOM 902 O O . SER A 1 122 ? 16.156 18.375 0.665 1 89.56 122 SER A O 1
ATOM 904 N N . ARG A 1 123 ? 15 16.5 0.503 1 86.56 123 ARG A N 1
ATOM 905 C CA . ARG A 1 123 ? 16.172 15.75 0.055 1 86.56 123 ARG A CA 1
ATOM 906 C C . ARG A 1 123 ? 16.734 16.328 -1.239 1 86.56 123 ARG A C 1
ATOM 908 O O . ARG A 1 123 ? 17.938 16.328 -1.456 1 86.56 123 ARG A O 1
ATOM 915 N N . ALA A 1 124 ? 15.844 16.875 -2.027 1 81.69 124 ALA A N 1
ATOM 916 C CA . ALA A 1 124 ? 16.25 17.438 -3.311 1 81.69 124 ALA A CA 1
ATOM 917 C C . ALA A 1 124 ? 16.75 18.875 -3.146 1 81.69 124 ALA A C 1
ATOM 919 O O . ALA A 1 124 ? 17.688 19.281 -3.814 1 81.69 124 ALA A O 1
ATOM 920 N N . LEU A 1 125 ? 16.172 19.656 -2.25 1 83.81 125 LEU A N 1
ATOM 921 C CA . LEU A 1 125 ? 16.422 21.094 -2.184 1 83.81 125 LEU A CA 1
ATOM 922 C C . LEU A 1 125 ? 17.328 21.438 -1.008 1 83.81 125 LEU A C 1
ATOM 924 O O . LEU A 1 125 ? 18.125 22.375 -1.083 1 83.81 125 LEU A O 1
ATOM 928 N N . PHE A 1 126 ? 17.109 20.703 0.104 1 88.94 126 PHE A N 1
ATOM 929 C CA . PHE A 1 126 ? 17.812 20.938 1.354 1 88.94 126 PHE A CA 1
ATOM 930 C C . PHE A 1 126 ? 18.266 19.641 1.99 1 88.94 126 PHE A C 1
ATOM 932 O O . PHE A 1 126 ? 17.859 19.312 3.107 1 88.94 126 PHE A O 1
ATOM 939 N N . PRO A 1 127 ? 19.203 18.938 1.363 1 87.75 127 PRO A N 1
ATOM 940 C CA . PRO A 1 127 ? 19.547 17.578 1.769 1 87.75 127 PRO A CA 1
ATOM 941 C C . PRO A 1 127 ? 20.047 17.5 3.209 1 87.75 127 PRO A C 1
ATOM 943 O O . PRO A 1 127 ? 19.859 16.484 3.875 1 87.75 127 PRO A O 1
ATOM 946 N N . ASN A 1 128 ? 20.672 18.516 3.75 1 89.56 128 ASN A N 1
ATOM 947 C CA . ASN A 1 128 ? 21.25 18.469 5.09 1 89.56 128 ASN A CA 1
ATOM 948 C C . ASN A 1 128 ? 20.203 18.812 6.156 1 89.56 128 ASN A C 1
ATOM 950 O O . ASN A 1 128 ? 20.453 18.609 7.348 1 89.56 128 ASN A O 1
ATOM 954 N N . ASP A 1 129 ? 18.938 19.219 5.734 1 92.44 129 ASP A N 1
ATOM 955 C CA . ASP A 1 129 ? 17.969 19.75 6.695 1 92.44 129 ASP A CA 1
ATOM 956 C C . ASP A 1 129 ? 16.781 18.797 6.844 1 92.44 129 ASP A C 1
ATOM 958 O O . ASP A 1 129 ? 15.805 19.141 7.512 1 92.44 129 ASP A O 1
ATOM 962 N N . VAL A 1 130 ? 16.828 17.594 6.312 1 91 130 VAL A N 1
ATOM 963 C CA . VAL A 1 130 ? 15.742 16.609 6.301 1 91 130 VAL A CA 1
ATOM 964 C C . VAL A 1 130 ? 15.328 16.281 7.734 1 91 130 VAL A C 1
ATOM 966 O O . VAL A 1 130 ? 14.141 16.188 8.031 1 91 130 VAL A O 1
ATOM 969 N N . PRO A 1 131 ? 16.297 16.203 8.68 1 90.5 131 PRO A N 1
ATOM 970 C CA . PRO A 1 131 ? 15.891 15.867 10.047 1 90.5 131 PRO A CA 1
ATOM 971 C C . PRO A 1 131 ? 14.938 16.891 10.656 1 90.5 131 PRO A C 1
ATOM 973 O O . PRO A 1 131 ? 14.094 16.547 11.484 1 90.5 131 PRO A O 1
ATOM 976 N N . TYR A 1 132 ? 15.008 18.141 10.211 1 93.94 132 TYR A N 1
ATOM 977 C CA . TYR A 1 132 ? 14.148 19.188 10.742 1 93.94 132 TYR A CA 1
ATOM 978 C C . TYR A 1 132 ? 12.703 18.969 10.328 1 93.94 132 TYR A C 1
ATOM 980 O O . TYR A 1 132 ? 11.781 19.406 11.023 1 93.94 132 TYR A O 1
ATOM 988 N N . ILE A 1 133 ? 12.43 18.281 9.242 1 94.75 133 ILE A N 1
ATOM 989 C CA . ILE A 1 133 ? 11.07 17.984 8.805 1 94.75 133 ILE A CA 1
ATOM 990 C C . ILE A 1 133 ? 10.43 16.984 9.773 1 94.75 133 ILE A C 1
ATOM 992 O O . ILE A 1 133 ? 9.25 17.125 10.117 1 94.75 133 ILE A O 1
ATOM 996 N N . TYR A 1 134 ? 11.219 16.031 10.203 1 90.38 134 TYR A N 1
ATOM 997 C CA . TYR A 1 134 ? 10.711 15.055 11.164 1 90.38 134 TYR A CA 1
ATOM 998 C C . TYR A 1 134 ? 10.445 15.711 12.516 1 90.38 134 TYR A C 1
ATOM 1000 O O . TYR A 1 134 ? 9.516 15.328 13.227 1 90.38 134 TYR A O 1
ATOM 1008 N N . LEU A 1 135 ? 11.281 16.672 12.844 1 91.75 135 LEU A N 1
ATOM 1009 C CA . LEU A 1 135 ? 11.047 17.422 14.07 1 91.75 135 LEU A CA 1
ATOM 1010 C C . LEU A 1 135 ? 9.75 18.234 13.984 1 91.75 135 LEU A C 1
ATOM 1012 O O . LEU A 1 135 ? 8.977 18.281 14.945 1 91.75 135 LEU A O 1
ATOM 1016 N N . ASN A 1 136 ? 9.547 18.875 12.844 1 95.31 136 ASN A N 1
ATOM 1017 C CA . ASN A 1 136 ? 8.312 19.594 12.578 1 95.31 136 ASN A CA 1
ATOM 1018 C C . ASN A 1 136 ? 7.086 18.703 12.766 1 95.31 136 ASN A C 1
ATOM 1020 O O . ASN A 1 136 ? 6.117 19.109 13.414 1 95.31 136 ASN A O 1
ATOM 1024 N N . GLN A 1 137 ? 7.191 17.531 12.195 1 94.12 137 GLN A N 1
ATOM 1025 C CA . GLN A 1 137 ? 6.125 16.547 12.273 1 94.12 137 GLN A CA 1
ATOM 1026 C C . GLN A 1 137 ? 5.902 16.094 13.711 1 94.12 137 GLN A C 1
ATOM 1028 O O . GLN A 1 137 ? 4.762 15.867 14.125 1 94.12 137 GLN A O 1
ATOM 1033 N N . SER A 1 138 ? 6.992 15.898 14.453 1 91.81 138 SER A N 1
ATOM 1034 C CA . SER A 1 138 ? 6.918 15.398 15.82 1 91.81 138 SER A CA 1
ATOM 1035 C C . SER A 1 138 ? 6.184 16.391 16.734 1 91.81 138 SER A C 1
ATOM 1037 O O . SER A 1 138 ? 5.379 15.984 17.562 1 91.81 138 SER A O 1
ATOM 1039 N N . VAL A 1 139 ? 6.43 17.672 16.562 1 94.31 139 VAL A N 1
ATOM 1040 C CA . VAL A 1 139 ? 5.754 18.688 17.344 1 94.31 139 VAL A CA 1
ATOM 1041 C C . VAL A 1 139 ? 4.25 18.625 17.094 1 94.31 139 VAL A C 1
ATOM 1043 O O . VAL A 1 139 ? 3.451 18.688 18.031 1 94.31 139 VAL A O 1
ATOM 1046 N N . GLN A 1 140 ? 3.9 18.5 15.844 1 95.69 140 GLN A N 1
ATOM 1047 C CA . GLN A 1 140 ? 2.5 18.406 15.445 1 95.69 140 GLN A CA 1
ATOM 1048 C C . GLN A 1 140 ? 1.834 17.188 16.062 1 95.69 140 GLN A C 1
ATOM 1050 O O . GLN A 1 140 ? 0.747 17.281 16.641 1 95.69 140 GLN A O 1
ATOM 1055 N N . LEU A 1 141 ? 2.479 16.062 16.031 1 90.81 141 LEU A N 1
ATOM 1056 C CA . LEU A 1 141 ? 1.851 14.781 16.375 1 90.81 141 LEU A CA 1
ATOM 1057 C C . LEU A 1 141 ? 1.88 14.539 17.875 1 90.81 141 LEU A C 1
ATOM 1059 O O . LEU A 1 141 ? 1.003 13.859 18.422 1 90.81 141 LEU A O 1
ATOM 1063 N N . LEU A 1 142 ? 2.865 15.125 18.578 1 88.75 142 LEU A N 1
ATOM 1064 C CA . LEU A 1 142 ? 3.014 14.828 20 1 88.75 142 LEU A CA 1
ATOM 1065 C C . LEU A 1 142 ? 2.295 15.875 20.844 1 88.75 142 LEU A C 1
ATOM 1067 O O . LEU A 1 142 ? 1.97 15.625 22 1 88.75 142 LEU A O 1
ATOM 1071 N N . VAL A 1 143 ? 2.059 17.031 20.281 1 91.38 143 VAL A N 1
ATOM 1072 C CA . VAL A 1 143 ? 1.506 18.094 21.109 1 91.38 143 VAL A CA 1
ATOM 1073 C C . VAL A 1 143 ? 0.229 18.641 20.484 1 91.38 143 VAL A C 1
ATOM 1075 O O . VAL A 1 143 ? -0.857 18.5 21.062 1 91.38 143 VAL A O 1
ATOM 1078 N N . VAL A 1 144 ? 0.331 19.109 19.297 1 94.81 144 VAL A N 1
ATOM 1079 C CA . VAL A 1 144 ? -0.757 19.891 18.703 1 94.81 144 VAL A CA 1
ATOM 1080 C C . VAL A 1 144 ? -1.942 18.969 18.422 1 94.81 144 VAL A C 1
ATOM 1082 O O . VAL A 1 144 ? -3.068 19.25 18.828 1 94.81 144 VAL A O 1
ATOM 1085 N N . ASN A 1 145 ? -1.675 17.844 17.75 1 92.5 145 ASN A N 1
ATOM 1086 C CA . ASN A 1 145 ? -2.76 16.938 17.391 1 92.5 145 ASN A CA 1
ATOM 1087 C C . ASN A 1 145 ? -3.441 16.359 18.625 1 92.5 145 ASN A C 1
ATOM 1089 O O . ASN A 1 145 ? -4.668 16.297 18.688 1 92.5 145 ASN A O 1
ATOM 1093 N N . PRO A 1 146 ? -2.688 15.891 19.609 1 87.5 146 PRO A N 1
ATOM 1094 C CA . PRO A 1 146 ? -3.359 15.398 20.812 1 87.5 146 PRO A CA 1
ATOM 1095 C C . PRO A 1 146 ? -4.27 16.438 21.453 1 87.5 146 PRO A C 1
ATOM 1097 O O . PRO A 1 146 ? -5.359 16.109 21.938 1 87.5 146 PRO A O 1
ATOM 1100 N N . LEU A 1 147 ? -3.881 17.656 21.484 1 90.31 147 LEU A N 1
ATOM 1101 C CA . LEU A 1 147 ? -4.707 18.719 22.031 1 90.31 147 LEU A CA 1
ATOM 1102 C C . LEU A 1 147 ? -6 18.875 21.234 1 90.31 147 LEU A C 1
ATOM 1104 O O . LEU A 1 147 ? -7.082 19 21.812 1 90.31 147 LEU A O 1
ATOM 1108 N N . LEU A 1 148 ? -5.887 18.812 19.969 1 93.25 148 LEU A N 1
ATOM 1109 C CA . LEU A 1 148 ? -7.055 18.969 19.109 1 93.25 148 LEU A CA 1
ATOM 1110 C C . LEU A 1 148 ? -7.965 17.75 19.203 1 93.25 148 LEU A C 1
ATOM 1112 O O . LEU A 1 148 ? -9.188 17.875 19.156 1 93.25 148 LEU A O 1
ATOM 1116 N N . LEU A 1 149 ? -7.344 16.609 19.281 1 87.44 149 LEU A N 1
ATOM 1117 C CA . LEU A 1 149 ? -8.133 15.391 19.469 1 87.44 149 LEU A CA 1
ATOM 1118 C C . LEU A 1 149 ? -8.898 15.43 20.781 1 87.44 149 LEU A C 1
ATOM 1120 O O . LEU A 1 149 ? -10.031 14.945 20.859 1 87.44 149 LEU A O 1
ATOM 1124 N N . MET A 1 150 ? -8.297 15.945 21.781 1 85.62 150 MET A N 1
ATOM 1125 C CA . MET A 1 150 ? -8.984 16.109 23.062 1 85.62 150 MET A CA 1
ATOM 1126 C C . MET A 1 150 ? -10.188 17.031 22.906 1 85.62 150 MET A C 1
ATOM 1128 O O . MET A 1 150 ? -11.242 16.781 23.5 1 85.62 150 MET A O 1
ATOM 1132 N N . VAL A 1 151 ? -10.031 18.047 22.188 1 88.81 151 VAL A N 1
ATOM 1133 C CA . VAL A 1 151 ? -11.125 18.984 21.938 1 88.81 151 VAL A CA 1
ATOM 1134 C C . VAL A 1 151 ? -12.258 18.266 21.219 1 88.81 151 VAL A C 1
ATOM 1136 O O . VAL A 1 151 ? -13.43 18.438 21.547 1 88.81 151 VAL A O 1
ATOM 1139 N N . ILE A 1 152 ? -11.938 17.469 20.266 1 88.31 152 ILE A N 1
ATOM 1140 C CA . ILE A 1 152 ? -12.922 16.734 19.484 1 88.31 152 ILE A CA 1
ATOM 1141 C C . ILE A 1 152 ? -13.672 15.75 20.391 1 88.31 152 ILE A C 1
ATOM 1143 O O . ILE A 1 152 ? -14.898 15.664 20.359 1 88.31 152 ILE A O 1
ATOM 1147 N N . GLU A 1 153 ? -12.938 15.086 21.234 1 81.75 153 GLU A N 1
ATOM 1148 C CA . GLU A 1 153 ? -13.539 14.102 22.141 1 81.75 153 GLU A CA 1
ATOM 1149 C C . GLU A 1 153 ? -14.438 14.781 23.172 1 81.75 153 GLU A C 1
ATOM 1151 O O . GLU A 1 153 ? -15.492 14.25 23.516 1 81.75 153 GLU A O 1
ATOM 1156 N N . LEU A 1 154 ? -13.977 15.867 23.656 1 81.19 154 LEU A N 1
ATOM 1157 C CA . LEU A 1 154 ? -14.75 16.609 24.641 1 81.19 154 LEU A CA 1
ATOM 1158 C C . LEU A 1 154 ? -16.031 17.141 24.031 1 81.19 154 LEU A C 1
ATOM 1160 O O . LEU A 1 154 ? -17.062 17.234 24.719 1 81.19 154 LEU A O 1
ATOM 1164 N N . SER A 1 155 ? -15.984 17.5 22.828 1 80.69 155 SER A N 1
ATOM 1165 C CA . SER A 1 155 ? -17.156 18.016 22.141 1 80.69 155 SER A CA 1
ATOM 1166 C C . SER A 1 155 ? -18.188 16.906 21.906 1 80.69 155 SER A C 1
ATOM 1168 O O . SER A 1 155 ? -19.391 17.172 21.844 1 80.69 155 SER A O 1
ATOM 1170 N N . ALA A 1 156 ? -17.719 15.789 21.656 1 72.75 156 ALA A N 1
ATOM 1171 C CA . ALA A 1 156 ? -18.609 14.656 21.422 1 72.75 156 ALA A CA 1
ATOM 1172 C C . ALA A 1 156 ? -19.25 14.188 22.734 1 72.75 156 ALA A C 1
ATOM 1174 O O . ALA A 1 156 ? -20.344 13.617 22.719 1 72.75 156 ALA A O 1
ATOM 1175 N N . ALA A 1 157 ? -18.531 14.273 23.891 1 65.31 157 ALA A N 1
ATOM 1176 C CA . ALA A 1 157 ? -18.984 13.805 25.188 1 65.31 157 ALA A CA 1
ATOM 1177 C C . ALA A 1 157 ? -20.062 14.711 25.75 1 65.31 157 ALA A C 1
ATOM 1179 O O . ALA A 1 157 ? -20.469 14.562 26.906 1 65.31 157 ALA A O 1
ATOM 1180 N N . ARG A 1 158 ? -20.766 15.711 25.188 1 57.09 158 ARG A N 1
ATOM 1181 C CA . ARG A 1 158 ? -21.734 16.641 25.781 1 57.09 158 ARG A CA 1
ATOM 1182 C C . ARG A 1 158 ? -22.578 15.945 26.844 1 57.09 158 ARG A C 1
ATOM 1184 O O . ARG A 1 158 ? -23.438 16.578 27.469 1 57.09 158 ARG A O 1
ATOM 1191 N N . GLY A 1 159 ? -22.75 14.68 26.922 1 48.72 159 GLY A N 1
ATOM 1192 C CA . GLY A 1 159 ? -23.672 14.43 28.016 1 48.72 159 GLY A CA 1
ATOM 1193 C C . GLY A 1 159 ? -23.047 14.578 29.391 1 48.72 159 GLY A C 1
ATOM 1194 O O . GLY A 1 159 ? -21.812 14.508 29.516 1 48.72 159 GLY A O 1
ATOM 1195 N N . PRO A 1 160 ? -23.672 15.281 30.453 1 49.09 160 PRO A N 1
ATOM 1196 C CA . PRO A 1 160 ? -23.266 15.664 31.812 1 49.09 160 PRO A CA 1
ATOM 1197 C C . PRO A 1 160 ? -22.125 14.805 32.344 1 49.09 160 PRO A C 1
ATOM 1199 O O . PRO A 1 160 ? -21.203 15.32 33 1 49.09 160 PRO A O 1
ATOM 1202 N N . GLY A 1 161 ? -22.172 13.617 32.906 1 47.5 161 GLY A N 1
ATOM 1203 C CA . GLY A 1 161 ? -21.422 12.773 33.844 1 47.5 161 GLY A CA 1
ATOM 1204 C C . GLY A 1 161 ? -20.141 12.234 33.25 1 47.5 161 GLY A C 1
ATOM 1205 O O . GLY A 1 161 ? -19.312 11.641 33.969 1 47.5 161 GLY A O 1
ATOM 1206 N N . SER A 1 162 ? -19.922 11.609 32.062 1 52.28 162 SER A N 1
ATOM 1207 C CA . SER A 1 162 ? -19.141 10.414 31.766 1 52.28 162 SER A CA 1
ATOM 1208 C C . SER A 1 162 ? -17.719 10.773 31.359 1 52.28 162 SER A C 1
ATOM 1210 O O . SER A 1 162 ? -16.812 9.953 31.484 1 52.28 162 SER A O 1
ATOM 1212 N N . THR A 1 163 ? -17.359 11.703 30.5 1 58.44 163 THR A N 1
ATOM 1213 C CA . THR A 1 163 ? -16.016 11.539 29.953 1 58.44 163 THR A CA 1
ATOM 1214 C C . THR A 1 163 ? -14.984 12.281 30.812 1 58.44 163 THR A C 1
ATOM 1216 O O . THR A 1 163 ? -15.039 13.508 30.938 1 58.44 163 THR A O 1
ATOM 1219 N N . THR A 1 164 ? -14.469 11.648 31.875 1 62.47 164 THR A N 1
ATOM 1220 C CA . THR A 1 164 ? -13.375 12.148 32.719 1 62.47 164 THR A CA 1
ATOM 1221 C C . THR A 1 164 ? -12.156 12.477 31.859 1 62.47 164 THR A C 1
ATOM 1223 O O . THR A 1 164 ? -12 11.945 30.75 1 62.47 164 THR A O 1
ATOM 1226 N N . LEU A 1 165 ? -11.539 13.586 32.281 1 62.72 165 LEU A N 1
ATOM 1227 C CA . LEU A 1 165 ? -10.273 13.984 31.672 1 62.72 165 LEU A CA 1
ATOM 1228 C C . LEU A 1 165 ? -9.398 12.766 31.391 1 62.72 165 LEU A C 1
ATOM 1230 O O . LEU A 1 165 ? -8.695 12.719 30.375 1 62.72 165 LEU A O 1
ATOM 1234 N N . SER A 1 166 ? -9.508 11.883 32.312 1 66.81 166 SER A N 1
ATOM 1235 C CA . SER A 1 166 ? -8.695 10.672 32.188 1 66.81 166 SER A CA 1
ATOM 1236 C C . SER A 1 166 ? -9.094 9.875 30.953 1 66.81 166 SER A C 1
ATOM 1238 O O . SER A 1 166 ? -8.234 9.359 30.234 1 66.81 166 SER A O 1
ATOM 1240 N N . ASN A 1 167 ? -10.32 9.859 30.672 1 69.5 167 ASN A N 1
ATOM 1241 C CA . ASN A 1 167 ? -10.789 9.102 29.516 1 69.5 167 ASN A CA 1
ATOM 1242 C C . ASN A 1 167 ? -10.406 9.789 28.203 1 69.5 167 ASN A C 1
ATOM 1244 O O . ASN A 1 167 ? -10.055 9.125 27.234 1 69.5 167 ASN A O 1
ATOM 1248 N N . VAL A 1 168 ? -10.414 11.047 28.359 1 64.62 168 VAL A N 1
ATOM 1249 C CA . VAL A 1 168 ? -10.078 11.852 27.188 1 64.62 168 VAL A CA 1
ATOM 1250 C C . VAL A 1 168 ? -8.594 11.664 26.844 1 64.62 168 VAL A C 1
ATOM 1252 O O . VAL A 1 168 ? -8.234 11.492 25.672 1 64.62 168 VAL A O 1
ATOM 1255 N N . LEU A 1 169 ? -7.883 11.695 27.891 1 65.06 169 LEU A N 1
ATOM 1256 C CA . LEU A 1 169 ? -6.449 11.508 27.703 1 65.06 169 LEU A CA 1
ATOM 1257 C C . LEU A 1 169 ? -6.148 10.109 27.172 1 65.06 169 LEU A C 1
ATOM 1259 O O . LEU A 1 169 ? -5.332 9.945 26.266 1 65.06 169 LEU A O 1
ATOM 1263 N N . LYS A 1 170 ? -6.77 9.188 27.75 1 69.06 170 LYS A N 1
ATOM 1264 C CA . LYS A 1 170 ? -6.527 7.797 27.375 1 69.06 170 LYS A CA 1
ATOM 1265 C C . LYS A 1 170 ? -6.969 7.535 25.938 1 69.06 170 LYS A C 1
ATOM 1267 O O . LYS A 1 170 ? -6.223 6.945 25.156 1 69.06 170 LYS A O 1
ATOM 1272 N N . ASN A 1 171 ? -8.07 8.062 25.719 1 64.69 171 ASN A N 1
ATOM 1273 C CA . ASN A 1 171 ? -8.641 7.781 24.406 1 64.69 171 ASN A CA 1
ATOM 1274 C C . ASN A 1 171 ? -8.039 8.672 23.328 1 64.69 171 ASN A C 1
ATOM 1276 O O . ASN A 1 171 ? -7.895 8.258 22.172 1 64.69 171 ASN A O 1
ATOM 1280 N N . GLY A 1 172 ? -7.766 9.859 23.781 1 61 172 GLY A N 1
ATOM 1281 C CA . GLY A 1 172 ? -7.254 10.828 22.812 1 61 172 GLY A CA 1
ATOM 1282 C C . GLY A 1 172 ? -5.766 10.695 22.562 1 61 172 GLY A C 1
ATOM 1283 O O . GLY A 1 172 ? -5.301 10.906 21.438 1 61 172 GLY A O 1
ATOM 1284 N N . LEU A 1 173 ? -5.094 10.32 23.531 1 68.81 173 LEU A N 1
ATOM 1285 C CA . LEU A 1 173 ? -3.639 10.336 23.422 1 68.81 173 LEU A CA 1
ATOM 1286 C C . LEU A 1 173 ? -3.086 8.922 23.297 1 68.81 173 LEU A C 1
ATOM 1288 O O . LEU A 1 173 ? -2.443 8.586 22.312 1 68.81 173 LEU A O 1
ATOM 1292 N N . LEU A 1 174 ? -3.473 8.109 24.188 1 72.69 174 LEU A N 1
ATOM 1293 C CA . LEU A 1 174 ? -2.803 6.82 24.297 1 72.69 174 LEU A CA 1
ATOM 1294 C C . LEU A 1 174 ? -3.359 5.84 23.266 1 72.69 174 LEU A C 1
ATOM 1296 O O . LEU A 1 174 ? -2.654 4.926 22.828 1 72.69 174 LEU A O 1
ATOM 1300 N N . LYS A 1 175 ? -4.461 6.168 22.844 1 77.44 175 LYS A N 1
ATOM 1301 C CA . LYS A 1 175 ? -5.055 5.219 21.906 1 77.44 175 LYS A CA 1
ATOM 1302 C C . LYS A 1 175 ? -4.898 5.703 20.469 1 77.44 175 LYS A C 1
ATOM 1304 O O . LYS A 1 175 ? -5.258 4.992 19.531 1 77.44 175 LYS A O 1
ATOM 1309 N N . ASN A 1 176 ? -4.281 6.859 20.328 1 81.06 176 ASN A N 1
ATOM 1310 C CA . ASN A 1 176 ? -4.039 7.375 18.984 1 81.06 176 ASN A CA 1
ATOM 1311 C C . ASN A 1 176 ? -2.76 6.797 18.391 1 81.06 176 ASN A C 1
ATOM 1313 O O . ASN A 1 176 ? -1.659 7.098 18.859 1 81.06 176 ASN A O 1
ATOM 1317 N N . PRO A 1 177 ? -2.922 6 17.375 1 87.06 177 PRO A N 1
ATOM 1318 C CA . PRO A 1 177 ? -1.747 5.328 16.812 1 87.06 177 PRO A CA 1
ATOM 1319 C C . PRO A 1 177 ? -0.674 6.309 16.344 1 87.06 177 PRO A C 1
ATOM 1321 O O . PRO A 1 177 ? 0.521 6.012 16.438 1 87.06 177 PRO A O 1
ATOM 1324 N N . LEU A 1 178 ? -1.083 7.473 15.898 1 86.12 178 LEU A N 1
ATOM 1325 C CA . LEU A 1 178 ? -0.106 8.445 15.422 1 86.12 178 LEU A CA 1
ATOM 1326 C C . LEU A 1 178 ? 0.75 8.961 16.578 1 86.12 178 LEU A C 1
ATOM 1328 O O . LEU A 1 178 ? 1.967 9.102 16.438 1 86.12 178 LEU A O 1
ATOM 1332 N N . VAL A 1 179 ? 0.109 9.258 17.656 1 86 179 VAL A N 1
ATOM 1333 C CA . VAL A 1 179 ? 0.818 9.742 18.828 1 86 179 VAL A CA 1
ATOM 1334 C C . VAL A 1 179 ? 1.725 8.641 19.375 1 86 179 VAL A C 1
ATOM 1336 O O . VAL A 1 179 ? 2.902 8.883 19.656 1 86 179 VAL A O 1
ATOM 1339 N N . MET A 1 180 ? 1.252 7.48 19.5 1 89.94 180 MET A N 1
ATOM 1340 C CA . MET A 1 180 ? 1.992 6.359 20.062 1 89.94 180 MET A CA 1
ATOM 1341 C C . MET A 1 180 ? 3.201 6.012 19.203 1 89.94 180 MET A C 1
ATOM 1343 O O . MET A 1 180 ? 4.281 5.73 19.734 1 89.94 180 MET A O 1
ATOM 1347 N N . MET A 1 181 ? 2.98 6.035 17.938 1 92.25 181 MET A N 1
ATOM 1348 C CA . MET A 1 181 ? 4.066 5.652 17.047 1 92.25 181 MET A CA 1
ATOM 1349 C C . MET A 1 181 ? 5.129 6.746 16.984 1 92.25 181 MET A C 1
ATOM 1351 O O . MET A 1 181 ? 6.312 6.461 16.797 1 92.25 181 MET A O 1
ATOM 1355 N N . THR A 1 182 ? 4.695 7.988 17.141 1 90.06 182 THR A N 1
ATOM 1356 C CA . THR A 1 182 ? 5.664 9.078 17.234 1 90.06 182 THR A CA 1
ATOM 1357 C C . THR A 1 182 ? 6.516 8.938 18.484 1 90.06 182 THR A C 1
ATOM 1359 O O . THR A 1 182 ? 7.742 9.055 18.422 1 90.06 182 THR A O 1
ATOM 1362 N N . LEU A 1 183 ? 5.871 8.672 19.625 1 91 183 LEU A N 1
ATOM 1363 C CA . LEU A 1 183 ? 6.586 8.484 20.891 1 91 183 LEU A CA 1
ATOM 1364 C C . LEU A 1 183 ? 7.516 7.273 20.812 1 91 183 LEU A C 1
ATOM 1366 O O . LEU A 1 183 ? 8.656 7.328 21.281 1 91 183 LEU A O 1
ATOM 1370 N N . ALA A 1 184 ? 7.012 6.227 20.25 1 93.94 184 ALA A N 1
ATOM 1371 C CA . ALA A 1 184 ? 7.824 5.023 20.078 1 93.94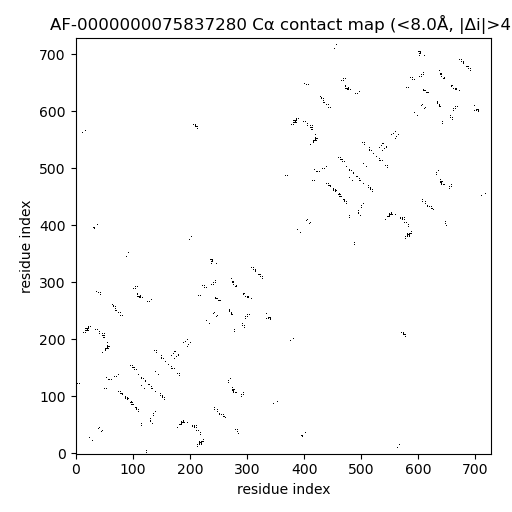 184 ALA A CA 1
ATOM 1372 C C . ALA A 1 184 ? 9.047 5.305 19.219 1 93.94 184 ALA A C 1
ATOM 1374 O O . ALA A 1 184 ? 10.141 4.797 19.484 1 93.94 184 ALA A O 1
ATOM 1375 N N . GLY A 1 185 ? 8.844 6.039 18.109 1 93.62 185 GLY A N 1
ATOM 1376 C CA . GLY A 1 185 ? 9.961 6.422 17.25 1 93.62 185 GLY A CA 1
ATOM 1377 C C . GLY A 1 185 ? 11.008 7.25 17.984 1 93.62 185 GLY A C 1
ATOM 1378 O O . GLY A 1 185 ? 12.203 7.004 17.844 1 93.62 185 GLY A O 1
ATOM 1379 N N . ALA A 1 186 ? 10.547 8.211 18.797 1 89.5 186 ALA A N 1
ATOM 1380 C CA . ALA A 1 186 ? 11.461 9.047 19.578 1 89.5 186 ALA A CA 1
ATOM 1381 C C . ALA A 1 186 ? 12.25 8.203 20.562 1 89.5 186 ALA A C 1
ATOM 1383 O O . ALA A 1 186 ? 13.461 8.398 20.734 1 89.5 186 ALA A O 1
ATOM 1384 N N . LEU A 1 187 ? 11.539 7.293 21.203 1 92.94 187 LEU A N 1
ATOM 1385 C CA . LEU A 1 187 ? 12.188 6.406 22.172 1 92.94 187 LEU A CA 1
ATOM 1386 C C . LEU A 1 187 ? 13.18 5.488 21.469 1 92.94 187 LEU A C 1
ATOM 1388 O O . LEU A 1 187 ? 14.289 5.27 21.969 1 92.94 187 LEU A O 1
ATOM 1392 N N . ALA A 1 188 ? 12.805 4.969 20.359 1 94.19 188 ALA A N 1
ATOM 1393 C CA . ALA A 1 188 ? 13.688 4.082 19.594 1 94.19 188 ALA A CA 1
ATOM 1394 C C . ALA A 1 188 ? 14.953 4.812 19.156 1 94.19 188 ALA A C 1
ATOM 1396 O O . ALA A 1 188 ? 16.047 4.242 19.172 1 94.19 188 ALA A O 1
ATOM 1397 N N . GLY A 1 189 ? 14.805 6.039 18.703 1 91.31 189 GLY A N 1
ATOM 1398 C CA . GLY A 1 189 ? 15.953 6.828 18.312 1 91.31 189 GLY A CA 1
ATOM 1399 C C . GLY A 1 189 ? 16.969 6.996 19.438 1 91.31 189 GLY A C 1
ATOM 1400 O O . GLY A 1 189 ? 18.172 7.02 19.188 1 91.31 189 GLY A O 1
ATOM 1401 N N . GLN A 1 190 ? 16.469 7.062 20.672 1 90.5 190 GLN A N 1
ATOM 1402 C CA . GLN A 1 190 ? 17.344 7.23 21.828 1 90.5 190 GLN A CA 1
ATOM 1403 C C . GLN A 1 190 ? 17.953 5.898 22.266 1 90.5 190 GLN A C 1
ATOM 1405 O O . GLN A 1 190 ? 19.109 5.836 22.672 1 90.5 190 GLN A O 1
ATOM 1410 N N . LEU A 1 191 ? 17.188 4.871 22.141 1 92.69 191 LEU A N 1
ATOM 1411 C CA . LEU A 1 191 ? 17.625 3.551 22.578 1 92.69 191 LEU A CA 1
ATOM 1412 C C . LEU A 1 191 ? 18.594 2.93 21.562 1 92.69 191 LEU A C 1
ATOM 1414 O O . LEU A 1 191 ? 19.469 2.146 21.938 1 92.69 191 LEU A O 1
ATOM 1418 N N . PHE A 1 192 ? 18.359 3.271 20.297 1 92.5 192 PHE A N 1
ATOM 1419 C CA . PHE A 1 192 ? 19.188 2.73 19.219 1 92.5 192 PHE A CA 1
ATOM 1420 C C . PHE A 1 192 ? 19.828 3.854 18.406 1 92.5 192 PHE A C 1
ATOM 1422 O O . PHE A 1 192 ? 19.5 4.031 17.234 1 92.5 192 PHE A O 1
ATOM 1429 N N . PRO A 1 193 ? 20.828 4.445 18.891 1 84.06 193 PRO A N 1
ATOM 1430 C CA . PRO A 1 193 ? 21.406 5.617 18.234 1 84.06 193 PRO A CA 1
ATOM 1431 C C . PRO A 1 193 ? 22.062 5.277 16.891 1 84.06 193 PRO A C 1
ATOM 1433 O O . PRO A 1 193 ? 22.203 6.152 16.031 1 84.06 193 PRO A O 1
ATOM 1436 N N . THR A 1 194 ? 22.453 4.004 16.688 1 87.12 194 THR A N 1
ATOM 1437 C CA . THR A 1 194 ? 23.094 3.617 15.438 1 87.12 194 THR A CA 1
ATOM 1438 C C . THR A 1 194 ? 22.062 3.084 14.445 1 87.12 194 THR A C 1
ATOM 1440 O O . THR A 1 194 ? 22.422 2.689 13.328 1 87.12 194 THR A O 1
ATOM 1443 N N . GLY A 1 195 ? 20.859 3.121 14.898 1 89.69 195 GLY A N 1
ATOM 1444 C CA . GLY A 1 195 ? 19.781 2.598 14.07 1 89.69 195 GLY A CA 1
ATOM 1445 C C . GLY A 1 195 ? 18.938 1.56 14.773 1 89.69 195 GLY A C 1
ATOM 1446 O O . GLY A 1 195 ? 19.391 0.909 15.711 1 89.69 195 GLY A O 1
ATOM 1447 N N . ILE A 1 196 ? 17.75 1.459 14.336 1 92.5 196 ILE A N 1
ATOM 1448 C CA . ILE A 1 196 ? 16.844 0.487 14.945 1 92.5 196 ILE A CA 1
ATOM 1449 C C . ILE A 1 196 ? 17.266 -0.927 14.555 1 92.5 196 ILE A C 1
ATOM 1451 O O . ILE A 1 196 ? 17.938 -1.123 13.539 1 92.5 196 ILE A O 1
ATOM 1455 N N . PRO A 1 197 ? 16.969 -1.932 15.367 1 91.88 197 PRO A N 1
ATOM 1456 C CA . PRO A 1 197 ? 17.312 -3.316 15.047 1 91.88 197 PRO A CA 1
ATOM 1457 C C . PRO A 1 197 ? 16.891 -3.719 13.633 1 91.88 197 PRO A C 1
ATOM 1459 O O . PRO A 1 197 ? 15.828 -3.32 13.164 1 91.88 197 PRO A O 1
ATOM 1462 N N . PRO A 1 198 ? 17.656 -4.527 12.969 1 89.38 198 PRO A N 1
ATOM 1463 C CA . PRO A 1 198 ? 17.453 -4.844 11.555 1 89.38 198 PRO A CA 1
ATOM 1464 C C . PRO A 1 198 ? 16.047 -5.391 11.273 1 89.38 198 PRO A C 1
ATOM 1466 O O . PRO A 1 198 ? 15.406 -4.977 10.305 1 89.38 198 PRO A O 1
ATOM 1469 N N . LEU A 1 199 ? 15.602 -6.297 12.078 1 89.62 199 LEU A N 1
ATOM 1470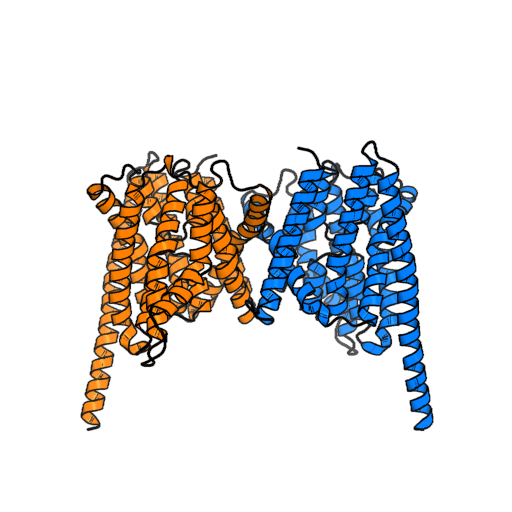 C CA . LEU A 1 199 ? 14.289 -6.887 11.844 1 89.62 199 LEU A CA 1
ATOM 1471 C C . LEU A 1 199 ? 13.195 -5.828 11.914 1 89.62 199 LEU A C 1
ATOM 1473 O O . LEU A 1 199 ? 12.281 -5.816 11.086 1 89.62 199 LEU A O 1
ATOM 1477 N N . LEU A 1 200 ? 13.305 -4.961 12.891 1 92.69 200 LEU A N 1
ATOM 1478 C CA . LEU A 1 200 ? 12.344 -3.875 13.039 1 92.69 200 LEU A CA 1
ATOM 1479 C C . LEU A 1 200 ? 12.445 -2.889 11.883 1 92.69 200 LEU A C 1
ATOM 1481 O O . LEU A 1 200 ? 11.43 -2.396 11.383 1 92.69 200 LEU A O 1
ATOM 1485 N N . GLY A 1 201 ? 13.648 -2.662 11.516 1 93.31 201 GLY A N 1
ATOM 1486 C CA . GLY A 1 201 ? 13.891 -1.758 10.398 1 93.31 201 GLY A CA 1
ATOM 1487 C C . GLY A 1 201 ? 13.328 -2.268 9.086 1 93.31 201 GLY A C 1
ATOM 1488 O O . GLY A 1 201 ? 12.688 -1.52 8.344 1 93.31 201 GLY A O 1
ATOM 1489 N N . ILE A 1 202 ? 13.516 -3.539 8.844 1 91.38 202 ILE A N 1
ATOM 1490 C CA . ILE A 1 202 ? 13.062 -4.137 7.59 1 91.38 202 ILE A CA 1
ATOM 1491 C C . ILE A 1 202 ? 11.539 -4.191 7.566 1 91.38 202 ILE A C 1
ATOM 1493 O O . ILE A 1 202 ? 10.914 -3.861 6.555 1 91.38 202 ILE A O 1
ATOM 1497 N N . PHE A 1 203 ? 11 -4.504 8.609 1 93.88 203 PHE A N 1
ATOM 1498 C CA . PHE A 1 203 ? 9.547 -4.617 8.672 1 93.88 203 PHE A CA 1
ATOM 1499 C C . PHE A 1 203 ? 8.891 -3.246 8.539 1 93.88 203 PHE A C 1
ATOM 1501 O O . PHE A 1 203 ? 7.938 -3.078 7.781 1 93.88 203 PHE A O 1
ATOM 1508 N N . THR A 1 204 ? 9.359 -2.301 9.336 1 95.44 204 THR A N 1
ATOM 1509 C CA . THR A 1 204 ? 8.742 -0.977 9.289 1 95.44 204 THR A CA 1
ATOM 1510 C C . THR A 1 204 ? 8.914 -0.346 7.914 1 95.44 204 THR A C 1
ATOM 1512 O O . THR A 1 204 ? 8.047 0.399 7.453 1 95.44 204 THR A O 1
ATOM 1515 N N . LYS A 1 205 ? 10.016 -0.633 7.277 1 93.69 205 LYS A N 1
ATOM 1516 C CA . LYS A 1 205 ? 10.203 -0.157 5.91 1 93.69 205 LYS A CA 1
ATOM 1517 C C . LYS A 1 205 ? 9.195 -0.804 4.965 1 93.69 205 LYS A C 1
ATOM 1519 O O . LYS A 1 205 ? 8.664 -0.144 4.07 1 93.69 205 LYS A O 1
ATOM 1524 N N . HIS A 1 206 ? 9 -2.084 5.211 1 93.31 206 HIS A N 1
ATOM 1525 C CA . HIS A 1 206 ? 8.031 -2.842 4.43 1 93.31 206 HIS A CA 1
ATOM 1526 C C . HIS A 1 206 ? 6.648 -2.203 4.5 1 93.31 206 HIS A C 1
ATOM 1528 O O . HIS A 1 206 ? 5.973 -2.064 3.479 1 93.31 206 HIS A O 1
ATOM 1534 N N . VAL A 1 207 ? 6.254 -1.78 5.609 1 96.12 207 VAL A N 1
ATOM 1535 C CA . VAL A 1 207 ? 4.973 -1.126 5.84 1 96.12 207 VAL A CA 1
ATOM 1536 C C . VAL A 1 207 ? 5 0.286 5.258 1 96.12 207 VAL A C 1
ATOM 1538 O O . VAL A 1 207 ? 4.098 0.675 4.512 1 96.12 207 VAL A O 1
ATOM 1541 N N . ALA A 1 208 ? 6.016 1.031 5.539 1 94.75 208 ALA A N 1
ATOM 1542 C CA . ALA A 1 208 ? 6.125 2.441 5.172 1 94.75 208 ALA A CA 1
ATOM 1543 C C . ALA A 1 208 ? 6.168 2.613 3.658 1 94.75 208 ALA A C 1
ATOM 1545 O O . ALA A 1 208 ? 5.664 3.605 3.125 1 94.75 208 ALA A O 1
ATOM 1546 N N . ASP A 1 209 ? 6.703 1.657 2.924 1 94.44 209 ASP A N 1
ATOM 1547 C CA . ASP A 1 209 ? 6.84 1.744 1.474 1 94.44 209 ASP A CA 1
ATOM 1548 C C . ASP A 1 209 ? 5.473 1.806 0.796 1 94.44 209 ASP A C 1
ATOM 1550 O O . ASP A 1 209 ? 5.355 2.291 -0.331 1 94.44 209 ASP A O 1
ATOM 1554 N N . ALA A 1 210 ? 4.484 1.378 1.487 1 96 210 ALA A N 1
ATOM 1555 C CA . ALA A 1 210 ? 3.137 1.41 0.921 1 96 210 ALA A CA 1
ATOM 1556 C C . ALA A 1 210 ? 2.516 2.797 1.062 1 96 210 ALA A C 1
ATOM 1558 O O . ALA A 1 210 ? 1.504 3.1 0.425 1 96 210 ALA A O 1
ATOM 1559 N N . GLY A 1 211 ? 3.078 3.645 1.804 1 94.5 211 GLY A N 1
ATOM 1560 C CA . GLY A 1 211 ? 2.479 4.887 2.268 1 94.5 211 GLY A CA 1
ATOM 1561 C C . GLY A 1 211 ? 2.322 5.918 1.169 1 94.5 211 GLY A C 1
ATOM 1562 O O . GLY A 1 211 ? 1.221 6.418 0.931 1 94.5 211 GLY A O 1
ATOM 1563 N N . PRO A 1 212 ? 3.422 6.23 0.469 1 92.19 212 PRO A N 1
ATOM 1564 C CA . PRO A 1 212 ? 3.354 7.328 -0.499 1 92.19 212 PRO A CA 1
ATOM 1565 C C . PRO A 1 212 ? 2.254 7.129 -1.541 1 92.19 212 PRO A C 1
ATOM 1567 O O . PRO A 1 212 ? 1.426 8.016 -1.746 1 92.19 212 PRO A O 1
ATOM 1570 N N . PHE A 1 213 ? 2.154 5.98 -2.148 1 95.38 213 PHE A N 1
ATOM 1571 C CA . PHE A 1 213 ? 1.142 5.766 -3.174 1 95.38 213 PHE A CA 1
ATOM 1572 C C . PHE A 1 213 ? -0.257 5.793 -2.566 1 95.38 213 PHE A C 1
ATOM 1574 O O . PHE A 1 213 ? -1.16 6.438 -3.107 1 95.38 213 PHE A O 1
ATOM 1581 N N . LEU A 1 214 ? -0.455 5.082 -1.417 1 95.25 214 LEU A N 1
ATOM 1582 C CA . LEU A 1 214 ? -1.776 5.016 -0.803 1 95.25 214 LEU A CA 1
ATOM 1583 C C . LEU A 1 214 ? -2.215 6.391 -0.306 1 95.25 214 LEU A C 1
ATOM 1585 O O . LEU A 1 214 ? -3.4 6.727 -0.354 1 95.25 214 LEU A O 1
ATOM 1589 N N . GLY A 1 215 ? -1.283 7.16 0.243 1 91.62 215 GLY A N 1
ATOM 1590 C CA . GLY A 1 215 ? -1.612 8.508 0.67 1 91.62 215 GLY A CA 1
ATOM 1591 C C . GLY A 1 215 ? -2.168 9.375 -0.449 1 91.62 215 GLY A C 1
ATOM 1592 O O . GLY A 1 215 ? -3.225 9.984 -0.299 1 91.62 215 GLY A O 1
ATOM 1593 N N . PHE A 1 216 ? -1.492 9.398 -1.581 1 92 216 PHE A N 1
ATOM 1594 C CA . PHE A 1 216 ? -1.929 10.211 -2.709 1 92 216 PHE A CA 1
ATOM 1595 C C . PHE A 1 216 ? -3.16 9.602 -3.373 1 92 216 PHE A C 1
ATOM 1597 O O . PHE A 1 216 ? -4.02 10.328 -3.877 1 92 216 PHE A O 1
ATOM 1604 N N . LEU A 1 217 ? -3.215 8.281 -3.352 1 94.25 217 LEU A N 1
ATOM 1605 C CA . LEU A 1 217 ? -4.402 7.609 -3.867 1 94.25 217 LEU A CA 1
ATOM 1606 C C . LEU A 1 217 ? -5.648 8.055 -3.107 1 94.25 217 LEU A C 1
ATOM 1608 O O . LEU A 1 217 ? -6.688 8.32 -3.715 1 94.25 217 LEU A O 1
ATOM 1612 N N . THR A 1 218 ? -5.609 8.094 -1.794 1 90.12 218 THR A N 1
ATOM 1613 C CA . THR A 1 218 ? -6.742 8.508 -0.976 1 90.12 218 THR A CA 1
ATOM 1614 C C . THR A 1 218 ? -7.105 9.961 -1.25 1 90.12 218 THR A C 1
ATOM 1616 O O . THR A 1 218 ? -8.281 10.336 -1.187 1 90.12 218 THR A O 1
ATOM 1619 N N . LEU A 1 219 ? -6.082 10.758 -1.501 1 87.81 219 LEU A N 1
ATOM 1620 C CA . LEU A 1 219 ? -6.359 12.133 -1.902 1 87.81 219 LEU A CA 1
ATOM 1621 C C . LEU A 1 219 ? -7.152 12.172 -3.203 1 87.81 219 LEU A C 1
ATOM 1623 O O . LEU A 1 219 ? -7.984 13.055 -3.4 1 87.81 219 LEU A O 1
ATOM 1627 N N . GLY A 1 220 ? -6.828 11.258 -4.055 1 91.81 220 GLY A N 1
ATOM 1628 C CA . GLY A 1 220 ? -7.613 11.141 -5.273 1 91.81 220 GLY A CA 1
ATOM 1629 C C . GLY A 1 220 ? -9.078 10.836 -5.012 1 91.81 220 GLY A C 1
ATOM 1630 O O . GLY A 1 220 ? -9.953 11.336 -5.707 1 91.81 220 GLY A O 1
ATOM 1631 N N . PHE A 1 221 ? -9.336 9.977 -4.012 1 88.75 221 PHE A N 1
ATOM 1632 C CA . PHE A 1 221 ? -10.719 9.734 -3.609 1 88.75 221 PHE A CA 1
ATOM 1633 C C . PHE A 1 221 ? -11.406 11.031 -3.23 1 88.75 221 PHE A C 1
ATOM 1635 O O . PHE A 1 221 ? -12.562 11.266 -3.604 1 88.75 221 PHE A O 1
ATOM 1642 N N . ALA A 1 222 ? -10.672 11.859 -2.555 1 82.81 222 ALA A N 1
ATOM 1643 C CA . ALA A 1 222 ? -11.219 13.133 -2.094 1 82.81 222 ALA A CA 1
ATOM 1644 C C . ALA A 1 222 ? -11.555 14.039 -3.27 1 82.81 222 ALA A C 1
ATOM 1646 O O . ALA A 1 222 ? -12.586 14.727 -3.258 1 82.81 222 ALA A O 1
ATOM 1647 N N . VAL A 1 223 ? -10.688 14.062 -4.203 1 85.81 223 VAL A N 1
ATOM 1648 C CA . VAL A 1 223 ? -10.883 14.906 -5.379 1 85.81 223 VAL A CA 1
ATOM 1649 C C . VAL A 1 223 ? -12.148 14.484 -6.113 1 85.81 223 VAL A C 1
ATOM 1651 O O . VAL A 1 223 ? -12.867 15.32 -6.66 1 85.81 223 VAL A O 1
ATOM 1654 N N . SER A 1 224 ? -12.375 13.227 -6.121 1 87.12 224 SER A N 1
ATOM 1655 C CA . SER A 1 224 ? -13.562 12.727 -6.805 1 87.12 224 SER A CA 1
ATOM 1656 C C . SER A 1 224 ? -14.844 13.172 -6.098 1 87.12 224 SER A C 1
ATOM 1658 O O . SER A 1 224 ? -15.922 13.18 -6.695 1 87.12 224 SER A O 1
ATOM 1660 N N . ALA A 1 225 ? -14.711 13.516 -4.883 1 79.5 225 ALA A N 1
ATOM 1661 C CA . ALA A 1 225 ? -15.875 13.906 -4.086 1 79.5 225 ALA A CA 1
ATOM 1662 C C . ALA A 1 225 ? -16.016 15.422 -4.027 1 79.5 225 ALA A C 1
ATOM 1664 O O . ALA A 1 225 ? -16.875 15.945 -3.303 1 79.5 225 ALA A O 1
ATOM 1665 N N . LEU A 1 226 ? -15.266 16.203 -4.727 1 79.94 226 LEU A N 1
ATOM 1666 C CA . LEU A 1 226 ? -15.242 17.656 -4.695 1 79.94 226 LEU A CA 1
ATOM 1667 C C . LEU A 1 226 ? -16.594 18.234 -5.094 1 79.94 226 LEU A C 1
ATOM 1669 O O . LEU A 1 226 ? -16.969 19.312 -4.656 1 79.94 226 LEU A O 1
ATOM 1673 N N . GLY A 1 227 ? -17.312 17.562 -5.91 1 75.94 227 GLY A N 1
ATOM 1674 C CA . GLY A 1 227 ? -18.625 18.031 -6.316 1 75.94 227 GLY A CA 1
ATOM 1675 C C . GLY A 1 227 ? -19.562 18.234 -5.145 1 75.94 227 GLY A C 1
ATOM 1676 O O . GLY A 1 227 ? -20.531 19 -5.25 1 75.94 227 GLY A O 1
ATOM 1677 N N . THR A 1 228 ? -19.188 17.797 -4.078 1 77.44 228 THR A N 1
ATOM 1678 C CA . THR A 1 228 ? -20.062 17.891 -2.916 1 77.44 228 THR A CA 1
ATOM 1679 C C . THR A 1 228 ? -19.672 19.078 -2.037 1 77.44 228 THR A C 1
ATOM 1681 O O . THR A 1 228 ? -20.359 19.375 -1.06 1 77.44 228 THR A O 1
ATOM 1684 N N . THR A 1 229 ? -18.625 19.844 -2.428 1 85.88 229 THR A N 1
ATOM 1685 C CA . THR A 1 229 ? -18.188 21 -1.656 1 85.88 229 THR A CA 1
ATOM 1686 C C . THR A 1 229 ? -19 22.234 -2.01 1 85.88 229 THR A C 1
ATOM 1688 O O . THR A 1 229 ? -19.016 22.672 -3.162 1 85.88 229 THR A O 1
ATOM 1691 N N . GLY A 1 230 ? -19.656 22.781 -1.09 1 88.25 230 GLY A N 1
ATOM 1692 C CA . GLY A 1 230 ? -20.453 23.969 -1.294 1 88.25 230 GLY A CA 1
ATOM 1693 C C . GLY A 1 230 ? -19.641 25.25 -1.304 1 88.25 230 GLY A C 1
ATOM 1694 O O . GLY A 1 230 ? -18.438 25.219 -1.04 1 88.25 230 GLY A O 1
ATOM 1695 N N . ALA A 1 231 ? -20.297 26.328 -1.583 1 89.38 231 ALA A N 1
ATOM 1696 C CA . ALA A 1 231 ? -19.641 27.641 -1.695 1 89.38 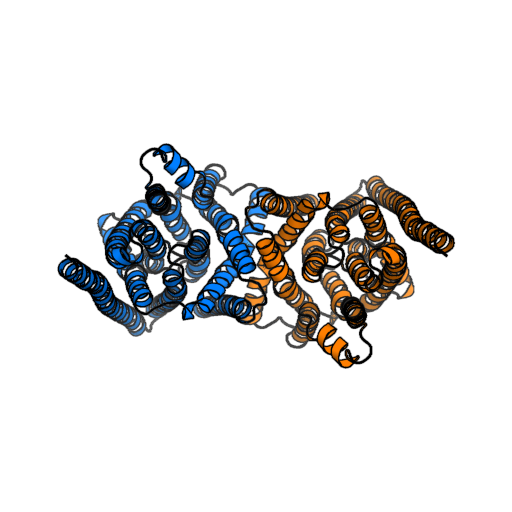231 ALA A CA 1
ATOM 1697 C C . ALA A 1 231 ? -19.031 28.047 -0.365 1 89.38 231 ALA A C 1
ATOM 1699 O O . ALA A 1 231 ? -17.891 28.547 -0.326 1 89.38 231 ALA A O 1
ATOM 1700 N N . ASN A 1 232 ? -19.766 27.875 0.721 1 90.81 232 ASN A N 1
ATOM 1701 C CA . ASN A 1 232 ? -19.266 28.25 2.039 1 90.81 232 ASN A CA 1
ATOM 1702 C C . ASN A 1 232 ? -18.094 27.359 2.455 1 90.81 232 ASN A C 1
ATOM 1704 O O . ASN A 1 232 ? -17.141 27.844 3.064 1 90.81 232 ASN A O 1
ATOM 1708 N N . GLU A 1 233 ? -18.188 26.109 2.102 1 93.19 233 GLU A N 1
ATOM 1709 C CA . GLU A 1 233 ? -17.094 25.188 2.406 1 93.19 233 GLU A CA 1
ATOM 1710 C C . GLU A 1 233 ? -15.828 25.547 1.641 1 93.19 233 GLU A C 1
ATOM 1712 O O . GLU A 1 233 ? -14.727 25.438 2.172 1 93.19 233 GLU A O 1
ATOM 1717 N N . LEU A 1 234 ? -16.047 26.016 0.442 1 93.88 234 LEU A N 1
ATOM 1718 C CA . LEU A 1 234 ? -14.914 26.438 -0.362 1 93.88 234 LEU A CA 1
ATOM 1719 C C . LEU A 1 234 ? -14.266 27.688 0.23 1 93.88 234 LEU A C 1
ATOM 1721 O O . LEU A 1 234 ? -13.047 27.844 0.201 1 93.88 234 LEU A O 1
ATOM 1725 N N . CYS A 1 235 ? -15.102 28.578 0.691 1 95.69 235 CYS A N 1
ATOM 1726 C CA . CYS A 1 235 ? -14.586 29.797 1.326 1 95.69 235 CYS A CA 1
ATOM 1727 C C . CYS A 1 235 ? -13.766 29.453 2.562 1 95.69 235 CYS A C 1
ATOM 1729 O O . CYS A 1 235 ? -12.688 30.016 2.773 1 95.69 235 CYS A O 1
ATOM 1731 N N . ILE A 1 236 ? -14.281 28.547 3.355 1 96.62 236 ILE A N 1
ATOM 1732 C CA . ILE A 1 236 ? -13.539 28.109 4.535 1 96.62 236 ILE A CA 1
ATOM 1733 C C . ILE A 1 236 ? -12.219 27.484 4.113 1 96.62 236 ILE A C 1
ATOM 1735 O O . ILE A 1 236 ? -11.18 27.734 4.715 1 96.62 236 ILE A O 1
ATOM 1739 N N . CYS A 1 237 ? -12.281 26.703 3.086 1 96.5 237 CYS A N 1
ATOM 1740 C CA . CYS A 1 237 ? -11.109 26.047 2.529 1 96.5 237 CYS A CA 1
ATOM 1741 C C . CYS A 1 237 ? -10.039 27.078 2.16 1 96.5 237 CYS A C 1
ATOM 1743 O O . CYS A 1 237 ? -8.859 26.891 2.484 1 96.5 237 CYS A O 1
ATOM 1745 N N . ILE A 1 238 ? -10.406 28.141 1.551 1 97.12 238 ILE A N 1
ATOM 1746 C CA . ILE A 1 238 ? -9.492 29.188 1.092 1 97.12 238 ILE A CA 1
ATOM 1747 C C . ILE A 1 238 ? -8.867 29.891 2.293 1 97.12 238 ILE A C 1
ATOM 1749 O O . ILE A 1 238 ? -7.668 30.188 2.291 1 97.12 238 ILE A O 1
ATOM 1753 N N . VAL A 1 239 ? -9.641 30.141 3.279 1 97.94 239 VAL A N 1
ATOM 1754 C CA . VAL A 1 239 ? -9.141 30.797 4.488 1 97.94 239 VAL A CA 1
ATOM 1755 C C . VAL A 1 239 ? -8.109 29.891 5.16 1 97.94 239 VAL A C 1
ATOM 1757 O O . VAL A 1 239 ? -7.043 30.359 5.57 1 97.94 239 VAL A O 1
ATOM 1760 N N . LEU A 1 240 ? -8.438 28.609 5.27 1 98.38 240 LEU A N 1
ATOM 1761 C CA . LEU A 1 240 ? -7.512 27.656 5.875 1 98.38 240 LEU A CA 1
ATOM 1762 C C . LEU A 1 240 ? -6.234 27.531 5.051 1 98.38 240 LEU A C 1
ATOM 1764 O O . LEU A 1 240 ? -5.145 27.391 5.609 1 98.38 240 LEU A O 1
ATOM 1768 N N . ALA A 1 241 ? -6.383 27.594 3.752 1 97.94 241 ALA A N 1
ATOM 1769 C CA . ALA A 1 241 ? -5.215 27.578 2.871 1 97.94 241 ALA A CA 1
ATOM 1770 C C . ALA A 1 241 ? -4.312 28.781 3.127 1 97.94 241 ALA A C 1
ATOM 1772 O O . ALA A 1 241 ? -3.086 28.672 3.08 1 97.94 241 ALA A O 1
ATOM 1773 N N . ALA A 1 242 ? -4.914 29.906 3.334 1 97.81 242 ALA A N 1
ATOM 1774 C CA . ALA A 1 242 ? -4.145 31.125 3.621 1 97.81 242 ALA A CA 1
ATOM 1775 C C . ALA A 1 242 ? -3.408 31 4.953 1 97.81 242 ALA A C 1
ATOM 1777 O O . ALA A 1 242 ? -2.266 31.438 5.082 1 97.81 242 ALA A O 1
ATOM 1778 N N . PHE A 1 243 ? -4.078 30.422 5.957 1 98 243 PHE A N 1
ATOM 1779 C CA . PHE A 1 243 ? -3.42 30.188 7.238 1 98 243 PHE A CA 1
ATOM 1780 C C . PHE A 1 243 ? -2.207 29.281 7.07 1 98 243 PHE A C 1
ATOM 1782 O O . PHE A 1 243 ? -1.143 29.547 7.629 1 98 243 PHE A O 1
ATOM 1789 N N . LYS A 1 244 ? -2.34 28.297 6.273 1 96.94 244 LYS A N 1
ATOM 1790 C CA . LYS A 1 244 ? -1.311 27.281 6.125 1 96.94 244 LYS A CA 1
ATOM 1791 C C . LYS A 1 244 ? -0.188 27.75 5.207 1 96.94 244 LYS A C 1
ATOM 1793 O O . LYS A 1 244 ? 0.99 27.516 5.488 1 96.94 244 LYS A O 1
ATOM 1798 N N . MET A 1 245 ? -0.596 28.438 4.133 1 96.62 245 MET A N 1
ATOM 1799 C CA . MET A 1 245 ? 0.369 28.688 3.064 1 96.62 245 MET A CA 1
ATOM 1800 C C . MET A 1 245 ? 0.937 30.094 3.16 1 96.62 245 MET A C 1
ATOM 1802 O O . MET A 1 245 ? 1.976 30.391 2.568 1 96.62 245 MET A O 1
ATOM 1806 N N . VAL A 1 246 ? 0.32 30.984 3.855 1 96 246 VAL A N 1
ATOM 1807 C CA . VAL A 1 246 ? 0.784 32.375 3.955 1 96 246 VAL A CA 1
ATOM 1808 C C . VAL A 1 246 ? 1.188 32.656 5.395 1 96 246 VAL A C 1
ATOM 1810 O O . VAL A 1 246 ? 2.336 33.031 5.664 1 96 246 VAL A O 1
ATOM 1813 N N . LEU A 1 247 ? 0.329 32.469 6.293 1 97.25 247 LEU A N 1
ATOM 1814 C CA . LEU A 1 247 ? 0.566 32.875 7.68 1 97.25 247 LEU A CA 1
ATOM 1815 C C . LEU A 1 247 ? 1.639 31.984 8.312 1 97.25 247 LEU A C 1
ATOM 1817 O O . LEU A 1 247 ? 2.535 32.5 8.992 1 97.25 247 LEU A O 1
ATOM 1821 N N . MET A 1 248 ? 1.598 30.672 8.125 1 97.31 248 MET A N 1
ATOM 1822 C CA . MET A 1 248 ? 2.486 29.719 8.797 1 97.31 248 MET A CA 1
ATOM 1823 C C . MET A 1 248 ? 3.943 30 8.438 1 97.31 248 MET A C 1
ATOM 1825 O O . MET A 1 248 ? 4.789 30.125 9.32 1 97.31 248 MET A O 1
ATOM 1829 N N . PRO A 1 249 ? 4.301 30.078 7.113 1 95.19 249 PRO A N 1
ATOM 1830 C CA . PRO A 1 249 ? 5.703 30.375 6.793 1 95.19 249 PRO A CA 1
ATOM 1831 C C . PRO A 1 249 ? 6.176 31.703 7.371 1 95.19 249 PRO A C 1
ATOM 1833 O O . PRO A 1 249 ? 7.324 31.828 7.797 1 95.19 249 PRO A O 1
ATOM 1836 N N . LYS A 1 250 ? 5.344 32.688 7.422 1 95.88 250 LYS A N 1
ATOM 1837 C CA . LYS A 1 250 ? 5.715 34 7.984 1 95.88 250 LYS A CA 1
ATOM 1838 C C . LYS A 1 250 ? 5.918 33.906 9.492 1 95.88 250 LYS A C 1
ATOM 1840 O O . LYS A 1 250 ? 6.797 34.562 10.047 1 95.88 250 LYS A O 1
ATOM 1845 N N . LEU A 1 251 ? 5.113 33.125 10.148 1 97.5 251 LEU A N 1
ATOM 1846 C CA . LEU A 1 251 ? 5.266 32.906 11.586 1 97.5 251 LEU A CA 1
ATOM 1847 C C . LEU A 1 251 ? 6.562 32.156 11.898 1 97.5 251 LEU A C 1
ATOM 1849 O O . LEU A 1 251 ? 7.234 32.469 12.891 1 97.5 251 LEU A O 1
ATOM 1853 N N . TYR A 1 252 ? 6.871 31.109 11.078 1 97 252 TYR A N 1
ATOM 1854 C CA . TYR A 1 252 ? 8.133 30.406 11.266 1 97 252 TYR A CA 1
ATOM 1855 C C . TYR A 1 252 ? 9.312 31.375 11.211 1 97 252 TYR A C 1
ATOM 1857 O O . TYR A 1 252 ? 10.188 31.344 12.078 1 97 252 TYR A O 1
ATOM 1865 N N . LEU A 1 253 ? 9.297 32.312 10.258 1 95.31 253 LEU A N 1
ATOM 1866 C CA . LEU A 1 253 ? 10.391 33.281 10.078 1 95.31 253 LEU A CA 1
ATOM 1867 C C . LEU A 1 253 ? 10.406 34.312 11.203 1 95.31 253 LEU A C 1
ATOM 1869 O O . LEU A 1 253 ? 11.469 34.656 11.719 1 95.31 253 LEU A O 1
ATOM 1873 N N . LEU A 1 254 ? 9.234 34.781 11.547 1 96.62 254 LEU A N 1
ATOM 1874 C CA . LEU A 1 254 ? 9.125 35.781 12.609 1 96.62 254 LEU A CA 1
ATOM 1875 C C . LEU A 1 254 ? 9.633 35.219 13.93 1 96.62 254 LEU A C 1
ATOM 1877 O O . LEU A 1 254 ? 10.43 35.875 14.625 1 96.62 254 LEU A O 1
ATOM 1881 N N . LEU A 1 255 ? 9.227 34.062 14.266 1 97.06 255 LEU A N 1
ATOM 1882 C CA . LEU A 1 255 ? 9.547 33.469 15.562 1 97.06 255 LEU A CA 1
ATOM 1883 C C . LEU A 1 255 ? 11 33 15.594 1 97.06 255 LEU A C 1
ATOM 1885 O O . LEU A 1 255 ? 11.617 32.938 16.672 1 97.06 255 LEU A O 1
ATOM 1889 N N . ARG A 1 256 ? 11.492 32.562 14.383 1 95.69 256 ARG A N 1
ATOM 1890 C CA . ARG A 1 256 ? 12.922 32.25 14.312 1 95.69 256 ARG A CA 1
ATOM 1891 C C . ARG A 1 256 ? 13.758 33.406 14.891 1 95.69 256 ARG A C 1
ATOM 1893 O O . ARG A 1 256 ? 14.688 33.156 15.656 1 95.69 256 ARG A O 1
ATOM 1900 N N . GLY A 1 257 ? 13.461 34.656 14.477 1 93.31 257 GLY A N 1
ATOM 1901 C CA . GLY A 1 257 ? 14.18 35.812 14.938 1 93.31 257 GLY A CA 1
ATOM 1902 C C . GLY A 1 257 ? 14.047 36.031 16.438 1 93.31 257 GLY A C 1
ATOM 1903 O O . GLY A 1 257 ? 15.023 36.375 17.109 1 93.31 257 GLY A O 1
ATOM 1904 N N . PHE A 1 258 ? 12.93 35.812 16.969 1 94.19 258 PHE A N 1
ATOM 1905 C CA . PHE A 1 258 ? 12.656 36.062 18.375 1 94.19 258 PHE A CA 1
ATOM 1906 C C . PHE A 1 258 ? 13.344 35 19.25 1 94.19 258 PHE A C 1
ATOM 1908 O O . PHE A 1 258 ? 13.82 35.312 20.344 1 94.19 258 PHE A O 1
ATOM 1915 N N . VAL A 1 259 ? 13.461 33.719 18.781 1 94 259 VAL A N 1
ATOM 1916 C CA . VAL A 1 259 ? 13.961 32.594 19.578 1 94 259 VAL A CA 1
ATOM 1917 C C . VAL A 1 259 ? 15.461 32.438 19.375 1 94 259 VAL A C 1
ATOM 1919 O O . VAL A 1 259 ? 16.156 31.891 20.234 1 94 259 VAL A O 1
ATOM 1922 N N . GLY A 1 260 ? 16.016 32.969 18.281 1 92.25 260 GLY A N 1
ATOM 1923 C CA . GLY A 1 260 ? 17.422 32.781 17.938 1 92.25 260 GLY A CA 1
ATOM 1924 C C . GLY A 1 260 ? 17.719 31.438 17.328 1 92.25 260 GLY A C 1
ATOM 1925 O O . GLY A 1 260 ? 18.734 30.812 17.641 1 92.25 260 GLY A O 1
ATOM 1926 N N . CYS A 1 261 ? 16.719 30.938 16.531 1 92.44 261 CYS A N 1
ATOM 1927 C CA . CYS A 1 261 ? 16.891 29.672 15.836 1 92.44 261 CYS A CA 1
ATOM 1928 C C . CYS A 1 261 ? 17.891 29.797 14.695 1 92.44 261 CYS A C 1
ATOM 1930 O O . CYS A 1 261 ? 17.859 30.781 13.945 1 92.44 261 CYS A O 1
ATOM 1932 N N . SER A 1 262 ? 18.859 28.906 14.539 1 92.38 262 SER A N 1
ATOM 1933 C CA . SER A 1 262 ? 19.969 29 13.602 1 92.38 262 SER A CA 1
ATOM 1934 C C . SER A 1 262 ? 19.594 28.391 12.25 1 92.38 262 SER A C 1
ATOM 1936 O O . SER A 1 262 ? 20.375 28.469 11.297 1 92.38 262 SER A O 1
ATOM 1938 N N . VAL A 1 263 ? 18.391 27.797 12.148 1 92.81 263 VAL A N 1
ATOM 1939 C CA . VAL A 1 263 ? 18 27.109 10.922 1 92.81 263 VAL A CA 1
ATOM 1940 C C . VAL A 1 263 ? 17.906 28.125 9.781 1 92.81 263 VAL A C 1
ATOM 1942 O O . VAL A 1 263 ? 17.484 29.266 9.984 1 92.81 263 VAL A O 1
ATOM 1945 N N . ASN A 1 264 ? 18.328 27.75 8.672 1 91.88 264 ASN A N 1
ATOM 1946 C CA . ASN A 1 264 ? 18.359 28.609 7.488 1 91.88 264 ASN A CA 1
ATOM 1947 C C . ASN A 1 264 ? 16.984 29.172 7.156 1 91.88 264 ASN A C 1
ATOM 1949 O O . ASN A 1 264 ? 15.984 28.453 7.25 1 91.88 264 ASN A O 1
ATOM 1953 N N . ILE A 1 265 ? 16.953 30.422 6.75 1 91.19 265 ILE A N 1
ATOM 1954 C CA . ILE A 1 265 ? 15.719 31.141 6.48 1 91.19 265 ILE A CA 1
ATOM 1955 C C . ILE A 1 265 ? 15 30.516 5.285 1 91.19 265 ILE A C 1
ATOM 1957 O O . ILE A 1 265 ? 13.773 30.406 5.273 1 91.19 265 ILE A O 1
ATOM 1961 N N . SER A 1 266 ? 15.742 30.125 4.281 1 89.06 266 SER A N 1
ATOM 1962 C CA . SER A 1 266 ? 15.141 29.547 3.09 1 89.06 266 SER A CA 1
ATOM 1963 C C . SER A 1 266 ? 14.484 28.203 3.406 1 89.06 266 SER A C 1
ATOM 1965 O O . SER A 1 266 ? 13.398 27.891 2.904 1 89.06 266 SER A O 1
ATOM 1967 N N . PHE A 1 267 ? 15.172 27.469 4.23 1 92.94 267 PHE A N 1
ATOM 1968 C CA . PHE A 1 267 ? 14.625 26.172 4.605 1 92.94 267 PHE A CA 1
ATOM 1969 C C . PHE A 1 267 ? 13.383 26.344 5.473 1 92.94 267 PHE A C 1
ATOM 1971 O O . PHE A 1 267 ? 12.406 25.609 5.312 1 92.94 267 PHE A O 1
ATOM 1978 N N . LEU A 1 268 ? 13.43 27.297 6.383 1 93.75 268 LEU A N 1
ATOM 1979 C CA . LEU A 1 268 ? 12.289 27.516 7.258 1 93.75 268 LEU A CA 1
ATOM 1980 C C . LEU A 1 268 ? 11.078 27.984 6.461 1 93.75 268 LEU A C 1
ATOM 1982 O O . LEU A 1 268 ? 9.938 27.625 6.793 1 93.75 268 LEU A O 1
ATOM 1986 N N . SER A 1 269 ? 11.297 28.812 5.508 1 91.69 269 SER A N 1
ATOM 1987 C CA . SER A 1 269 ? 10.227 29.25 4.617 1 91.69 269 SER A CA 1
ATOM 1988 C C . SER A 1 269 ? 9.625 28.062 3.863 1 91.69 269 SER A C 1
ATOM 1990 O O . SER A 1 269 ? 8.406 27.984 3.68 1 91.69 269 SER A O 1
ATOM 1992 N N . PHE A 1 270 ? 10.492 27.188 3.418 1 91.81 270 PHE A N 1
ATOM 1993 C CA . PHE A 1 270 ? 10.062 25.953 2.746 1 91.81 270 PHE A CA 1
ATOM 1994 C C . PHE A 1 270 ? 9.25 25.078 3.688 1 91.81 270 PHE A C 1
ATOM 1996 O O . PHE A 1 270 ? 8.141 24.656 3.346 1 91.81 270 PHE A O 1
ATOM 2003 N N . MET A 1 271 ? 9.766 24.844 4.875 1 95.12 271 MET A N 1
ATOM 2004 C CA . MET A 1 271 ? 9.141 23.953 5.859 1 95.12 271 MET A CA 1
ATOM 2005 C C . MET A 1 271 ? 7.789 24.5 6.305 1 95.12 271 MET A C 1
ATOM 2007 O O . MET A 1 271 ? 6.828 23.75 6.465 1 95.12 271 MET A O 1
ATOM 2011 N N . GLY A 1 272 ? 7.703 25.812 6.449 1 95.31 272 GLY A N 1
ATOM 2012 C CA . GLY A 1 272 ? 6.449 26.453 6.812 1 95.31 272 GLY A CA 1
ATOM 2013 C C . GLY A 1 272 ? 5.426 26.438 5.691 1 95.31 272 GLY A C 1
ATOM 2014 O O . GLY A 1 272 ? 4.227 26.594 5.938 1 95.31 272 GLY A O 1
ATOM 2015 N N . GLY A 1 273 ? 5.918 26.266 4.477 1 94.56 273 GLY A N 1
ATOM 2016 C CA . GLY A 1 273 ? 5.055 26.297 3.309 1 94.56 273 GLY A CA 1
ATOM 2017 C C . GLY A 1 273 ? 4.648 24.906 2.838 1 94.56 273 GLY A C 1
ATOM 2018 O O . GLY A 1 273 ? 4.168 24.75 1.713 1 94.56 273 GLY A O 1
ATOM 2019 N N . LEU A 1 274 ? 4.82 23.906 3.625 1 95.62 274 LEU A N 1
ATOM 2020 C CA . LEU A 1 274 ? 4.383 22.562 3.279 1 95.62 274 LEU A CA 1
ATOM 2021 C C . LEU A 1 274 ? 2.861 22.469 3.318 1 95.62 274 LEU A C 1
ATOM 2023 O O . LEU A 1 274 ? 2.209 23.141 4.121 1 95.62 274 LEU A O 1
ATOM 2027 N N . PRO A 1 275 ? 2.256 21.641 2.482 1 95.69 275 PRO A N 1
ATOM 2028 C CA . PRO A 1 275 ? 0.799 21.578 2.355 1 95.69 275 PRO A CA 1
ATOM 2029 C C . PRO A 1 275 ? 0.141 20.828 3.51 1 95.69 275 PRO A C 1
ATOM 2031 O O . PRO A 1 275 ? 0.835 20.234 4.344 1 95.69 275 PRO A O 1
ATOM 2034 N N . ALA A 1 276 ? -1.173 20.969 3.514 1 96.31 276 ALA A N 1
ATOM 2035 C CA . ALA A 1 276 ? -1.961 20.188 4.461 1 96.31 276 ALA A CA 1
ATOM 2036 C C . ALA A 1 276 ? -1.759 18.688 4.234 1 96.31 276 ALA A C 1
ATOM 2038 O O . ALA A 1 276 ? -1.529 18.25 3.104 1 96.31 276 ALA A O 1
ATOM 2039 N N . SER A 1 277 ? -1.841 17.906 5.23 1 93.38 277 SER A N 1
ATOM 2040 C CA . SER A 1 277 ? -1.52 16.484 5.203 1 93.38 277 SER A CA 1
ATOM 2041 C C . SER A 1 277 ? -2.703 15.648 4.715 1 93.38 277 SER A C 1
ATOM 2043 O O . SER A 1 277 ? -3.838 15.867 5.145 1 93.38 277 SER A O 1
ATOM 2045 N N . ALA A 1 278 ? -2.42 14.719 3.857 1 89.19 278 ALA A N 1
ATOM 2046 C CA . ALA A 1 278 ? -3.428 13.766 3.404 1 89.19 278 ALA A CA 1
ATOM 2047 C C . ALA A 1 278 ? -3.91 12.891 4.559 1 89.19 278 ALA A C 1
ATOM 2049 O O . ALA A 1 278 ? -5.043 12.406 4.547 1 89.19 278 ALA A O 1
ATOM 2050 N N . SER A 1 279 ? -3.051 12.68 5.52 1 88.94 279 SER A N 1
ATOM 2051 C 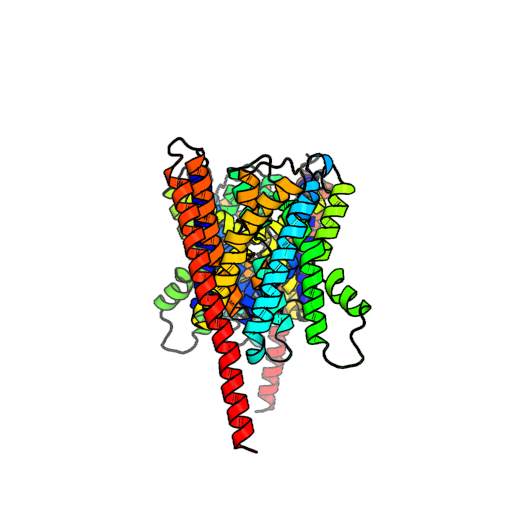CA . SER A 1 279 ? -3.439 11.867 6.664 1 88.94 279 SER A CA 1
ATOM 2052 C C . SER A 1 279 ? -4.594 12.5 7.43 1 88.94 279 SER A C 1
ATOM 2054 O O . SER A 1 279 ? -5.438 11.789 7.984 1 88.94 279 SER A O 1
ATOM 2056 N N . VAL A 1 280 ? -4.633 13.805 7.465 1 92.06 280 VAL A N 1
ATOM 2057 C CA . VAL A 1 280 ? -5.723 14.492 8.148 1 92.06 280 VAL A CA 1
ATOM 2058 C C . VAL A 1 280 ? -7.023 14.305 7.371 1 92.06 280 VAL A C 1
ATOM 2060 O O . VAL A 1 280 ? -8.094 14.18 7.961 1 92.06 280 VAL A O 1
ATOM 2063 N N . TYR A 1 281 ? -6.926 14.344 6.102 1 90.44 281 TYR A N 1
ATOM 2064 C CA . TYR A 1 281 ? -8.109 14.047 5.301 1 90.44 281 TYR A CA 1
ATOM 2065 C C . TYR A 1 281 ? -8.633 12.648 5.598 1 90.44 281 TYR A C 1
ATOM 2067 O O . TYR A 1 281 ? -9.836 12.461 5.781 1 90.44 281 TYR A O 1
ATOM 2075 N N . SER A 1 282 ? -7.68 11.68 5.574 1 87.44 282 SER A N 1
ATOM 2076 C CA . SER A 1 282 ? -8.086 10.312 5.887 1 87.44 282 SER A CA 1
ATOM 2077 C C . SER A 1 282 ? -8.734 10.234 7.266 1 87.44 282 SER A C 1
ATOM 2079 O O . SER A 1 282 ? -9.734 9.531 7.445 1 87.44 282 SER A O 1
ATOM 2081 N N . LEU A 1 283 ? -8.211 10.961 8.203 1 86 283 LEU A N 1
ATOM 2082 C CA . LEU A 1 283 ? -8.773 10.984 9.555 1 86 283 LEU A CA 1
ATOM 2083 C C . LEU A 1 283 ? -10.141 11.656 9.57 1 86 283 LEU A C 1
ATOM 2085 O O . LEU A 1 283 ? -11.031 11.234 10.305 1 86 283 LEU A O 1
ATOM 2089 N N . SER A 1 284 ? -10.297 12.688 8.797 1 90.75 284 SER A N 1
ATOM 2090 C CA . SER A 1 284 ? -11.578 13.383 8.727 1 90.75 284 SER A CA 1
ATOM 2091 C C . SER A 1 284 ? -12.672 12.477 8.172 1 90.75 284 SER A C 1
ATOM 2093 O O . SER A 1 284 ? -13.828 12.57 8.578 1 90.75 284 SER A O 1
ATOM 2095 N N . LEU A 1 285 ? -12.266 11.539 7.219 1 83.25 285 LEU A N 1
ATOM 2096 C CA . LEU A 1 285 ? -13.195 10.562 6.684 1 83.25 285 LEU A CA 1
ATOM 2097 C C . LEU A 1 285 ? -13.617 9.562 7.758 1 83.25 285 LEU A C 1
ATOM 2099 O O . LEU A 1 285 ? -14.789 9.219 7.871 1 83.25 285 LEU A O 1
ATOM 2103 N N . VAL A 1 286 ? -12.641 9.18 8.484 1 79.88 286 VAL A N 1
ATOM 2104 C CA . VAL A 1 286 ? -12.875 8.18 9.523 1 79.88 286 VAL A CA 1
ATOM 2105 C C . VAL A 1 286 ? -13.781 8.766 10.609 1 79.88 286 VAL A C 1
ATOM 2107 O O . VAL A 1 286 ? -14.672 8.086 11.117 1 79.88 286 VAL A O 1
ATOM 2110 N N . LYS A 1 287 ? -13.633 10.086 10.977 1 83.06 287 LYS A N 1
ATOM 2111 C CA . LYS A 1 287 ? -14.359 10.711 12.078 1 83.06 287 LYS A CA 1
ATOM 2112 C C . LYS A 1 287 ? -15.617 11.422 11.578 1 83.06 287 LYS A C 1
ATOM 2114 O O . LYS A 1 287 ? -16.484 11.789 12.367 1 83.06 287 LYS A O 1
ATOM 2119 N N . GLY A 1 288 ? -15.719 11.617 10.266 1 86.19 288 GLY A N 1
ATOM 2120 C CA . GLY A 1 288 ? -16.859 12.32 9.688 1 86.19 288 GLY A CA 1
ATOM 2121 C C . GLY A 1 288 ? -16.859 13.805 9.992 1 86.19 288 GLY A C 1
ATOM 2122 O O . GLY A 1 288 ? -17.906 14.383 10.25 1 86.19 288 GLY A O 1
ATOM 2123 N N . LEU A 1 289 ? -15.68 14.359 10.07 1 92.88 289 LEU A N 1
ATOM 2124 C CA . LEU A 1 289 ? -15.578 15.766 10.438 1 92.88 289 LEU A CA 1
ATOM 2125 C C . LEU A 1 289 ? -15.047 16.594 9.273 1 92.88 289 LEU A C 1
ATOM 2127 O O . LEU A 1 289 ? -13.836 16.719 9.086 1 92.88 289 LEU A O 1
ATOM 2131 N N . SER A 1 290 ? -15.977 17.188 8.477 1 92.81 290 SER A N 1
ATOM 2132 C CA . SER A 1 290 ? -15.797 18.203 7.453 1 92.81 290 SER A CA 1
ATOM 2133 C C . SER A 1 290 ? -14.867 17.719 6.344 1 92.81 290 SER A C 1
ATOM 2135 O O . SER A 1 290 ? -13.961 18.453 5.93 1 92.81 290 SER A O 1
ATOM 2137 N N . PRO A 1 291 ? -15.008 16.5 5.875 1 89.38 291 PRO A N 1
ATOM 2138 C CA . PRO A 1 291 ? -14.18 16.078 4.746 1 89.38 291 PRO A CA 1
ATOM 2139 C C . PRO A 1 291 ? -14.391 16.938 3.5 1 89.38 291 PRO A C 1
ATOM 2141 O O . PRO A 1 291 ? -13.484 17.047 2.664 1 89.38 291 PRO A O 1
ATOM 2144 N N . GLU A 1 292 ? -15.531 17.594 3.418 1 90.62 292 GLU A N 1
ATOM 2145 C CA . GLU A 1 292 ? -15.867 18.406 2.248 1 90.62 292 GLU A CA 1
ATOM 2146 C C . GLU A 1 292 ? -15 19.656 2.174 1 90.62 292 GLU A C 1
ATOM 2148 O O . GLU A 1 292 ? -14.852 20.25 1.104 1 90.62 292 GLU A O 1
ATOM 2153 N N . VAL A 1 293 ? -14.492 20.078 3.305 1 94.19 293 VAL A N 1
ATOM 2154 C CA . VAL A 1 293 ? -13.602 21.234 3.336 1 94.19 293 VAL A CA 1
ATOM 2155 C C . VAL A 1 293 ? -12.148 20.781 3.197 1 94.19 293 VAL A C 1
ATOM 2157 O O . VAL A 1 293 ? -11.367 21.375 2.453 1 94.19 293 VAL A O 1
ATOM 2160 N N . ILE A 1 294 ? -11.812 19.672 3.885 1 94.69 294 ILE A N 1
ATOM 2161 C CA . ILE A 1 294 ? -10.43 19.203 3.953 1 94.69 294 ILE A CA 1
ATOM 2162 C C . ILE A 1 294 ? -10.039 18.547 2.631 1 94.69 294 ILE A C 1
ATOM 2164 O O . ILE A 1 294 ? -8.891 18.641 2.189 1 94.69 294 ILE A O 1
ATOM 2168 N N . GLY A 1 295 ? -10.977 17.984 1.975 1 90 295 GLY A N 1
ATOM 2169 C CA . GLY A 1 295 ? -10.75 17.344 0.688 1 90 295 GLY A CA 1
ATOM 2170 C C . GLY A 1 295 ? -10.102 18.266 -0.328 1 90 295 GLY A C 1
ATOM 2171 O O . GLY A 1 295 ? -9.008 17.984 -0.823 1 90 295 GLY A O 1
ATOM 2172 N N . PRO A 1 296 ? -10.703 19.359 -0.571 1 90.94 296 PRO A N 1
ATOM 2173 C CA . PRO A 1 296 ? -10.102 20.281 -1.533 1 90.94 296 PRO A CA 1
ATOM 2174 C C . PRO A 1 296 ? -8.898 21.031 -0.96 1 90.94 296 PRO A C 1
ATOM 2176 O O . PRO A 1 296 ? -8.039 21.5 -1.714 1 90.94 296 PRO A O 1
ATOM 2179 N N . LEU A 1 297 ? -8.805 21.125 0.308 1 95.44 297 LEU A N 1
ATOM 2180 C CA . LEU A 1 297 ? -7.727 21.875 0.947 1 95.44 297 LEU A CA 1
ATOM 2181 C C . LEU A 1 297 ? -6.375 21.234 0.648 1 95.44 297 LEU A C 1
ATOM 2183 O O . LEU A 1 297 ? -5.402 21.938 0.346 1 95.44 297 LEU A O 1
ATOM 2187 N N . VAL A 1 298 ? -6.301 19.906 0.718 1 93.31 298 VAL A N 1
ATOM 2188 C CA . VAL A 1 298 ? -5.035 19.203 0.595 1 93.31 298 VAL A CA 1
ATOM 2189 C C . VAL A 1 298 ? -4.48 19.375 -0.816 1 93.31 298 VAL A C 1
ATOM 2191 O O . VAL A 1 298 ? -3.361 19.859 -0.994 1 93.31 298 VAL A O 1
ATOM 2194 N N . PRO A 1 299 ? -5.254 19.062 -1.848 1 89.19 299 PRO A N 1
ATOM 2195 C CA . PRO A 1 299 ? -4.703 19.281 -3.186 1 89.19 299 PRO A CA 1
ATOM 2196 C C . PRO A 1 299 ? -4.418 20.766 -3.469 1 89.19 299 PRO A C 1
ATOM 2198 O O . PRO A 1 299 ? -3.449 21.078 -4.16 1 89.19 299 PRO A O 1
ATOM 2201 N N . LEU A 1 300 ? -5.238 21.641 -2.996 1 91.69 300 LEU A N 1
ATOM 2202 C CA . LEU A 1 300 ? -5.016 23.062 -3.211 1 91.69 300 LEU A CA 1
ATOM 2203 C C . LEU A 1 300 ? -3.684 23.5 -2.609 1 91.69 300 LEU A C 1
ATOM 2205 O O . LEU A 1 300 ? -2.893 24.172 -3.271 1 91.69 300 LEU A O 1
ATOM 2209 N N . THR A 1 301 ? -3.453 23.109 -1.436 1 95.31 301 THR A N 1
ATOM 2210 C CA . THR A 1 301 ? -2.229 23.531 -0.765 1 95.31 301 THR A CA 1
ATOM 2211 C C . THR A 1 301 ? -1.02 22.797 -1.341 1 95.31 301 THR A C 1
ATOM 2213 O O . THR A 1 301 ? 0.099 23.328 -1.31 1 95.31 301 THR A O 1
ATOM 2216 N N . MET A 1 302 ? -1.213 21.609 -1.797 1 91.31 302 MET A N 1
ATOM 2217 C CA . MET A 1 302 ? -0.124 20.922 -2.48 1 91.31 302 MET A CA 1
ATOM 2218 C C . MET A 1 302 ? 0.308 21.688 -3.729 1 91.31 302 MET A C 1
ATOM 2220 O O . MET A 1 302 ? 1.503 21.828 -3.986 1 91.31 302 MET A O 1
ATOM 2224 N N . PHE A 1 303 ? -0.66 22.156 -4.469 1 88.94 303 PHE A N 1
ATOM 2225 C CA . PHE A 1 303 ? -0.38 22.938 -5.668 1 88.94 303 PHE A CA 1
ATOM 2226 C C . PHE A 1 303 ? 0.368 24.219 -5.32 1 88.94 303 PHE A C 1
ATOM 2228 O O . PHE A 1 303 ? 1.351 24.578 -5.98 1 88.94 303 PHE A O 1
ATOM 2235 N N . LEU A 1 304 ? -0.078 24.859 -4.371 1 92.5 304 LEU A N 1
ATOM 2236 C CA . LEU A 1 304 ? 0.569 26.094 -3.934 1 92.5 304 LEU A CA 1
ATOM 2237 C C . LEU A 1 304 ? 1.978 25.812 -3.42 1 92.5 304 LEU A C 1
ATOM 2239 O O . LEU A 1 304 ? 2.912 26.562 -3.719 1 92.5 304 LEU A O 1
ATOM 2243 N N . SER A 1 305 ? 2.078 24.75 -2.6 1 91.88 305 SER A N 1
ATOM 2244 C CA . SER A 1 305 ? 3.383 24.359 -2.072 1 91.88 305 SER A CA 1
ATOM 2245 C C . SER A 1 305 ? 4.367 24.078 -3.199 1 91.88 305 SER A C 1
ATOM 2247 O O . SER A 1 305 ? 5.551 24.406 -3.1 1 91.88 305 SER A O 1
ATOM 2249 N N . PHE A 1 306 ? 3.914 23.469 -4.191 1 85.31 306 PHE A N 1
ATOM 2250 C CA . PHE A 1 306 ? 4.746 23.156 -5.348 1 85.31 306 PHE A CA 1
ATOM 2251 C C . PHE A 1 306 ? 5.219 24.422 -6.035 1 85.31 306 PHE A C 1
ATOM 2253 O O . PHE A 1 306 ? 6.402 24.562 -6.352 1 85.31 306 PHE A O 1
ATOM 2260 N N . ILE A 1 307 ? 4.363 25.328 -6.227 1 84.5 307 ILE A N 1
ATOM 2261 C CA . ILE A 1 307 ? 4.68 26.594 -6.863 1 84.5 307 ILE A CA 1
ATOM 2262 C C . ILE A 1 307 ? 5.695 27.359 -6.012 1 84.5 307 ILE A C 1
ATOM 2264 O O . ILE A 1 307 ? 6.668 27.906 -6.539 1 84.5 307 ILE A O 1
ATOM 2268 N N . PHE A 1 308 ? 5.516 27.344 -4.773 1 85.25 308 PHE A N 1
ATOM 2269 C CA . PHE A 1 308 ? 6.41 28.062 -3.871 1 85.25 308 PHE A CA 1
ATOM 2270 C C . PHE A 1 308 ? 7.789 27.422 -3.844 1 85.25 308 PHE A C 1
ATOM 2272 O O . PHE A 1 308 ? 8.805 28.109 -3.746 1 85.25 308 PHE A O 1
ATOM 2279 N N . SER A 1 309 ? 7.801 26.078 -3.869 1 80.94 309 SER A N 1
ATOM 2280 C CA . SER A 1 309 ? 9.07 25.359 -3.861 1 80.94 309 SER A CA 1
ATOM 2281 C C . SER A 1 309 ? 9.867 25.625 -5.137 1 80.94 309 SER A C 1
ATOM 2283 O O . SER A 1 309 ? 11.094 25.734 -5.094 1 80.94 309 SER A O 1
ATOM 2285 N N . LEU A 1 310 ? 9.195 25.719 -6.234 1 76.19 310 LEU A N 1
ATOM 2286 C CA . LEU A 1 310 ? 9.852 26.016 -7.504 1 76.19 310 LEU A CA 1
ATOM 2287 C C . LEU A 1 310 ? 10.391 27.438 -7.516 1 76.19 310 LEU A C 1
ATOM 2289 O O . LEU A 1 310 ? 11.461 27.688 -8.07 1 76.19 310 LEU A O 1
ATOM 2293 N N . SER A 1 311 ? 9.68 28.328 -6.988 1 75.31 311 SER A N 1
ATOM 2294 C CA . SER A 1 311 ? 10.102 29.719 -6.941 1 75.31 311 SER A CA 1
ATOM 2295 C C . SER A 1 311 ? 11.375 29.875 -6.121 1 75.31 311 SER A C 1
ATOM 2297 O O . SER A 1 311 ? 12.211 30.75 -6.414 1 75.31 311 SER A O 1
ATOM 2299 N N . SER A 1 312 ? 11.523 29.094 -5.102 1 68.75 312 SER A N 1
ATOM 2300 C CA . SER A 1 312 ? 12.734 29.141 -4.285 1 68.75 312 SER A CA 1
ATOM 2301 C C . SER A 1 312 ? 13.945 28.641 -5.062 1 68.75 312 SER A C 1
ATOM 2303 O O . SER A 1 312 ? 15.062 29.109 -4.848 1 68.75 312 SER A O 1
ATOM 2305 N N . LEU A 1 313 ? 13.742 27.672 -5.895 1 63.56 313 LEU A N 1
ATOM 2306 C CA . LEU A 1 313 ? 14.82 27.125 -6.723 1 63.56 313 LEU A CA 1
ATOM 2307 C C . LEU A 1 313 ? 15.266 28.156 -7.766 1 63.56 313 LEU A C 1
ATOM 2309 O O . LEU A 1 313 ? 16.453 28.312 -8.016 1 63.56 313 LEU A O 1
ATOM 2313 N N . TYR A 1 314 ? 14.297 28.766 -8.289 1 59.38 314 TYR A N 1
ATOM 2314 C CA . TYR A 1 314 ? 14.633 29.734 -9.336 1 59.38 314 TYR A CA 1
ATOM 2315 C C . TYR A 1 314 ? 15.273 30.969 -8.742 1 59.38 314 TYR A C 1
ATOM 2317 O O . TYR A 1 314 ? 16.094 31.625 -9.391 1 59.38 314 TYR A O 1
ATOM 2325 N N . SER A 1 315 ? 14.875 31.312 -7.582 1 56.84 315 SER A N 1
ATOM 2326 C CA . SER A 1 315 ? 15.5 32.469 -6.961 1 56.84 315 SER A CA 1
ATOM 2327 C C . SER A 1 315 ? 16.969 32.219 -6.656 1 56.84 315 SER A C 1
ATOM 2329 O O . SER A 1 315 ? 17.781 33.156 -6.664 1 56.84 315 SER A O 1
ATOM 2331 N N . SER A 1 316 ? 17.25 31 -6.23 1 52.75 316 SER A N 1
ATOM 2332 C CA . SER A 1 316 ? 18.656 30.703 -5.965 1 52.75 316 SER A CA 1
ATOM 2333 C C . SER A 1 316 ? 19.469 30.703 -7.25 1 52.75 316 SER A C 1
ATOM 2335 O O . SER A 1 316 ? 20.672 30.938 -7.223 1 52.75 316 SER A O 1
ATOM 2337 N N . SER A 1 317 ? 18.703 30.359 -8.258 1 49.78 317 SER A N 1
ATOM 2338 C CA . SER A 1 317 ? 19.453 30.453 -9.508 1 49.78 317 SER A CA 1
ATOM 2339 C C . SER A 1 317 ? 19.438 31.875 -10.055 1 49.78 317 SER A C 1
ATOM 2341 O O . SER A 1 317 ? 18.641 32.719 -9.602 1 49.78 317 SER A O 1
ATOM 2343 N N . ASN A 1 318 ? 20.312 32.312 -10.961 1 47.06 318 ASN A N 1
ATOM 2344 C CA . ASN A 1 318 ? 20.625 33.625 -11.531 1 47.06 318 ASN A CA 1
ATOM 2345 C C . ASN A 1 318 ? 19.344 34.406 -11.891 1 47.06 318 ASN A C 1
ATOM 2347 O O . ASN A 1 318 ? 19.406 35.562 -12.312 1 47.06 318 ASN A O 1
ATOM 2351 N N . HIS A 1 319 ? 18.391 33.875 -12.172 1 48.06 319 HIS A N 1
ATOM 2352 C CA . HIS A 1 319 ? 17.219 34.625 -12.602 1 48.06 319 HIS A CA 1
ATOM 2353 C C . HIS A 1 319 ? 16.328 34.969 -11.414 1 48.06 319 HIS A C 1
ATOM 2355 O O . HIS A 1 319 ? 15.141 34.656 -11.406 1 48.06 319 HIS A O 1
ATOM 2361 N N . LYS A 1 320 ? 16.938 35.375 -10.352 1 51.72 320 LYS A N 1
ATOM 2362 C CA . LYS A 1 320 ? 16.656 35.656 -8.945 1 51.72 320 LYS A CA 1
ATOM 2363 C C . LYS A 1 320 ? 15.336 36.406 -8.789 1 51.72 320 LYS A C 1
ATOM 2365 O O . LYS A 1 320 ? 14.539 36.062 -7.902 1 51.72 320 LYS A O 1
ATOM 2370 N N . GLU A 1 321 ? 15.18 37.375 -9.43 1 51.47 321 GLU A N 1
ATOM 2371 C CA . GLU A 1 321 ? 14.203 38.406 -9.094 1 51.47 321 GLU A CA 1
ATOM 2372 C C . GLU A 1 321 ? 12.789 37.969 -9.477 1 51.47 321 GLU A C 1
ATOM 2374 O O . GLU A 1 321 ? 11.836 38.25 -8.758 1 51.47 321 GLU A O 1
ATOM 2379 N N . GLY A 1 322 ? 12.57 37.219 -10.539 1 45.59 322 GLY A N 1
ATOM 2380 C CA . GLY A 1 322 ? 11.266 36.906 -11.102 1 45.59 322 GLY A CA 1
ATOM 2381 C C . GLY A 1 322 ? 10.508 35.844 -10.32 1 45.59 322 GLY A C 1
ATOM 2382 O O . GLY A 1 322 ? 9.297 35.969 -10.094 1 45.59 322 GLY A O 1
ATOM 2383 N N . GLY A 1 323 ? 11.211 34.844 -9.766 1 52.72 323 GLY A N 1
ATOM 2384 C CA . GLY A 1 323 ? 10.562 33.75 -9.078 1 52.72 323 GLY A CA 1
ATOM 2385 C C . GLY A 1 323 ? 10 34.125 -7.723 1 52.72 323 GLY A C 1
ATOM 2386 O O . GLY A 1 323 ? 8.867 33.75 -7.387 1 52.72 323 GLY A O 1
ATOM 2387 N N . GLN A 1 324 ? 10.68 34.875 -7.035 1 62.03 324 GLN A N 1
ATOM 2388 C CA . GLN A 1 324 ? 10.25 35.344 -5.719 1 62.03 324 GLN A CA 1
ATOM 2389 C C . GLN A 1 324 ? 9.078 36.312 -5.828 1 62.03 324 GLN A C 1
ATOM 2391 O O . GLN A 1 324 ? 8.164 36.281 -5.004 1 62.03 324 GLN A O 1
ATOM 2396 N N . ILE A 1 325 ? 9.117 37 -6.855 1 59.25 325 ILE A N 1
ATOM 2397 C CA . ILE A 1 325 ? 8.047 37.969 -7.07 1 59.25 325 ILE A CA 1
ATOM 2398 C C . ILE A 1 325 ? 6.734 37.219 -7.332 1 59.25 325 ILE A C 1
ATOM 2400 O O . ILE A 1 325 ? 5.688 37.594 -6.797 1 59.25 325 ILE A O 1
ATOM 2404 N N . SER A 1 326 ? 6.84 36.156 -7.93 1 74.12 326 SER A N 1
ATOM 2405 C CA . SER A 1 326 ? 5.633 35.406 -8.273 1 74.12 326 SER A CA 1
ATOM 2406 C C . SER A 1 326 ? 5.039 34.719 -7.043 1 74.12 326 SER A C 1
ATOM 2408 O O . SER A 1 326 ? 3.828 34.781 -6.824 1 74.12 326 SER A O 1
ATOM 2410 N N . ALA A 1 327 ? 5.898 34.344 -6.168 1 80.75 327 ALA A N 1
ATOM 2411 C CA . ALA A 1 327 ? 5.402 33.688 -4.961 1 80.75 327 ALA A CA 1
ATOM 2412 C C . ALA A 1 327 ? 4.758 34.688 -4.016 1 80.75 327 ALA A C 1
ATOM 2414 O O . ALA A 1 327 ? 3.697 34.406 -3.443 1 80.75 327 ALA A O 1
ATOM 2415 N N . ASN A 1 328 ? 5.316 35.812 -3.928 1 83.25 328 ASN A N 1
ATOM 2416 C CA . ASN A 1 328 ? 4.781 36.875 -3.064 1 83.25 328 ASN A CA 1
ATOM 2417 C C . ASN A 1 328 ? 3.438 37.375 -3.574 1 83.25 328 ASN A C 1
ATOM 2419 O O . ASN A 1 328 ? 2.541 37.688 -2.783 1 83.25 328 ASN A O 1
ATOM 2423 N N . ALA A 1 329 ? 3.385 37.438 -4.852 1 87.44 329 ALA A N 1
ATOM 2424 C CA . ALA A 1 329 ? 2.131 37.906 -5.453 1 87.44 329 ALA A CA 1
ATOM 2425 C C . ALA A 1 329 ? 1.012 36.875 -5.195 1 87.44 329 ALA A C 1
ATOM 2427 O O . ALA A 1 329 ? -0.114 37.281 -4.875 1 87.44 329 ALA A O 1
ATOM 2428 N N . ILE A 1 330 ? 1.332 35.719 -5.297 1 89.31 330 ILE A N 1
ATOM 2429 C CA . ILE A 1 330 ? 0.344 34.656 -5.086 1 89.31 330 ILE A CA 1
ATOM 2430 C C . ILE A 1 330 ? -0.085 34.625 -3.621 1 89.31 330 ILE A C 1
ATOM 2432 O O . ILE A 1 330 ? -1.267 34.469 -3.316 1 89.31 330 ILE A O 1
ATOM 2436 N N . GLN A 1 331 ? 0.832 34.844 -2.781 1 91.19 331 GLN A N 1
ATOM 2437 C CA . GLN A 1 331 ? 0.522 34.875 -1.356 1 91.19 331 GLN A CA 1
ATOM 2438 C C . GLN A 1 331 ? -0.373 36.062 -1.012 1 91.19 331 GLN A C 1
ATOM 2440 O O . GLN A 1 331 ? -1.298 35.938 -0.206 1 91.19 331 GLN A O 1
ATOM 2445 N N . LEU A 1 332 ? -0.073 37.156 -1.637 1 90.94 332 LEU A N 1
ATOM 2446 C CA . LEU A 1 332 ? -0.878 38.344 -1.404 1 90.94 332 LEU A CA 1
ATOM 2447 C C . LEU A 1 332 ? -2.305 38.156 -1.909 1 90.94 332 LEU A C 1
ATOM 2449 O O . LEU A 1 332 ? -3.266 38.5 -1.221 1 90.94 332 LEU A O 1
ATOM 2453 N N . ILE A 1 333 ? -2.42 37.562 -3.057 1 93.06 333 ILE A N 1
ATOM 2454 C CA . ILE A 1 333 ? -3.732 37.312 -3.641 1 93.06 333 ILE A CA 1
ATOM 2455 C C . ILE A 1 333 ? -4.504 36.312 -2.775 1 93.06 333 ILE A C 1
ATOM 2457 O O . ILE A 1 333 ? -5.684 36.531 -2.486 1 93.06 333 ILE A O 1
ATOM 2461 N N . LEU A 1 334 ? -3.82 35.281 -2.387 1 94.69 334 LEU A N 1
ATOM 2462 C CA . LEU A 1 334 ? -4.461 34.281 -1.531 1 94.69 334 LEU A CA 1
ATOM 2463 C C . LEU A 1 334 ? -4.93 34.938 -0.224 1 94.69 334 LEU A C 1
ATOM 2465 O O . LEU A 1 334 ? -6.023 34.625 0.261 1 94.69 334 LEU A O 1
ATOM 2469 N N . GLY A 1 335 ? -4.148 35.812 0.327 1 94.31 335 GLY A N 1
ATOM 2470 C CA . GLY A 1 335 ? -4.523 36.5 1.548 1 94.31 335 GLY A CA 1
ATOM 2471 C C . GLY A 1 335 ? -5.758 37.375 1.385 1 94.31 335 GLY A C 1
ATOM 2472 O O . GLY A 1 335 ? -6.652 37.344 2.232 1 94.31 335 GLY A O 1
ATOM 2473 N N . LEU A 1 336 ? -5.805 38.062 0.288 1 94.25 336 LEU A N 1
ATOM 2474 C CA . LEU A 1 336 ? -6.93 38.938 0.022 1 94.25 336 LEU A CA 1
ATOM 2475 C C . LEU A 1 336 ? -8.211 38.156 -0.215 1 94.25 336 LEU A C 1
ATOM 2477 O O . LEU A 1 336 ? -9.266 38.5 0.316 1 94.25 336 LEU A O 1
ATOM 2481 N N . VAL A 1 337 ? -8.086 37.156 -0.994 1 95.75 337 VAL A N 1
ATOM 2482 C CA . VAL A 1 337 ? -9.25 36.312 -1.284 1 95.75 337 VAL A CA 1
ATOM 2483 C C . VAL A 1 337 ? -9.727 35.625 -0.005 1 95.75 337 VAL A C 1
ATOM 2485 O O . VAL A 1 337 ? -10.938 35.5 0.218 1 95.75 337 VAL A O 1
ATOM 2488 N N . ALA A 1 338 ? -8.789 35.219 0.802 1 97.06 338 ALA A N 1
ATOM 2489 C CA . ALA A 1 338 ? -9.133 34.594 2.068 1 97.06 338 ALA A CA 1
ATOM 2490 C C . ALA A 1 338 ? -9.883 35.531 2.986 1 97.06 338 ALA A C 1
ATOM 2492 O O . ALA A 1 338 ? -10.82 35.125 3.686 1 97.06 338 ALA A O 1
ATOM 2493 N N . CYS A 1 339 ? -9.484 36.812 3.027 1 95.31 339 CYS A N 1
ATOM 2494 C CA . CYS A 1 339 ? -10.172 37.812 3.834 1 95.31 339 CYS A CA 1
ATOM 2495 C C . CYS A 1 339 ? -11.602 38 3.352 1 95.31 339 CYS A C 1
ATOM 2497 O O . CYS A 1 339 ? -12.531 38.062 4.16 1 95.31 339 CYS A O 1
ATOM 2499 N N . ALA A 1 340 ? -11.75 38.031 2.035 1 95.44 340 ALA A N 1
ATOM 2500 C CA . ALA A 1 340 ? -13.086 38.156 1.456 1 95.44 340 ALA A CA 1
ATOM 2501 C C . ALA A 1 340 ? -13.953 36.969 1.768 1 95.44 340 ALA A C 1
ATOM 2503 O O . ALA A 1 340 ? -15.125 37.094 2.131 1 95.44 340 ALA A O 1
ATOM 2504 N N . CYS A 1 341 ? -13.391 35.844 1.629 1 95.44 341 CYS A N 1
ATOM 2505 C CA . CYS A 1 341 ? -14.109 34.594 1.918 1 95.44 341 CYS A CA 1
ATOM 2506 C C . CYS A 1 341 ? -14.469 34.5 3.396 1 95.44 341 CYS A C 1
ATOM 2508 O O . CYS A 1 341 ? -15.578 34.094 3.744 1 95.44 341 CYS A O 1
ATOM 2510 N N . GLY A 1 342 ? -13.492 34.844 4.23 1 95.38 342 GLY A N 1
ATOM 2511 C CA . GLY A 1 342 ? -13.75 34.812 5.66 1 95.38 342 GLY A CA 1
ATOM 2512 C C . GLY A 1 342 ? -14.891 35.719 6.078 1 95.38 342 GLY A C 1
ATOM 2513 O O . GLY A 1 342 ? -15.742 35.344 6.875 1 95.38 342 GLY A O 1
ATOM 2514 N N . LEU A 1 343 ? -14.898 36.875 5.504 1 92.69 343 LEU A N 1
ATOM 2515 C CA . LEU A 1 343 ? -15.961 37.844 5.797 1 92.69 343 LEU A CA 1
ATOM 2516 C C . LEU A 1 343 ? -17.312 37.312 5.32 1 92.69 343 LEU A C 1
ATOM 2518 O O . LEU A 1 343 ? -18.312 37.438 6.031 1 92.69 343 LEU A O 1
ATOM 2522 N N . ARG A 1 344 ? -17.328 36.719 4.203 1 91.81 344 ARG A N 1
ATOM 2523 C CA . ARG A 1 344 ? -18.578 36.188 3.652 1 91.81 344 ARG A CA 1
ATOM 2524 C C . ARG A 1 344 ? -19.156 35.125 4.562 1 91.81 344 ARG A C 1
ATOM 2526 O O . ARG A 1 344 ? -20.344 35.125 4.871 1 91.81 344 ARG A O 1
ATOM 2533 N N . VAL A 1 345 ? -18.312 34.219 4.938 1 93.06 345 VAL A N 1
ATOM 2534 C CA . VAL A 1 345 ? -18.766 33.094 5.73 1 93.06 345 VAL A CA 1
ATOM 2535 C C . VAL A 1 345 ? -19.234 33.562 7.102 1 93.06 345 VAL A C 1
ATOM 2537 O O . VAL A 1 345 ? -20.234 33.094 7.625 1 93.06 345 VAL A O 1
ATOM 2540 N N . LEU A 1 346 ? -18.594 34.562 7.695 1 91.19 346 LEU A N 1
ATOM 2541 C CA . LEU A 1 346 ? -18.953 35.094 9.016 1 91.19 346 LEU A CA 1
ATOM 2542 C C . LEU A 1 346 ? -20.25 35.875 8.945 1 91.19 346 LEU A C 1
ATOM 2544 O O . LEU A 1 346 ? -21.062 35.844 9.867 1 91.19 346 LEU A O 1
ATOM 2548 N N . LEU A 1 347 ? -20.453 36.562 7.816 1 87.69 347 LEU A N 1
ATOM 2549 C CA . LEU A 1 347 ? -21.688 37.312 7.621 1 87.69 347 LEU A CA 1
ATOM 2550 C C . LEU A 1 347 ? -22.875 36.375 7.402 1 87.69 347 LEU A C 1
ATOM 2552 O O . LEU A 1 347 ? -23.969 36.625 7.898 1 87.69 347 LEU A O 1
ATOM 2556 N N . ASP A 1 348 ? -22.641 35.344 6.648 1 85.44 348 ASP A N 1
ATOM 2557 C CA . ASP A 1 348 ? -23.688 34.344 6.426 1 85.44 348 ASP A CA 1
ATOM 2558 C C . ASP A 1 348 ? -24.078 33.656 7.73 1 85.44 348 ASP A C 1
ATOM 2560 O O . ASP A 1 348 ? -25.25 33.312 7.941 1 85.44 348 ASP A O 1
ATOM 2564 N N . SER A 1 349 ? -23.125 33.406 8.5 1 81.81 349 SER A N 1
ATOM 2565 C CA . SER A 1 349 ? -23.391 32.75 9.781 1 81.81 349 SER A CA 1
ATOM 2566 C C . SER A 1 349 ? -24.125 33.688 10.734 1 81.81 349 SER A C 1
ATOM 2568 O O . SER A 1 349 ? -24.984 33.25 11.508 1 81.81 349 SER A O 1
ATOM 2570 N N . ALA A 1 350 ? -23.844 35 10.68 1 74.06 350 ALA A N 1
ATOM 2571 C CA . ALA A 1 350 ? -24.5 36 11.516 1 74.06 350 ALA A CA 1
ATOM 2572 C C . ALA A 1 350 ? -25.906 36.312 11.008 1 74.06 350 ALA A C 1
ATOM 2574 O O . ALA A 1 350 ? -26.828 36.562 11.805 1 74.06 350 ALA A O 1
ATOM 2575 N N . GLY A 1 351 ? -26.094 36.438 9.672 1 65.38 351 GLY A N 1
ATOM 2576 C CA . GLY A 1 351 ? -27.375 36.812 9.078 1 65.38 351 GLY A CA 1
ATOM 2577 C C . GLY A 1 351 ? -28.422 35.719 9.234 1 65.38 351 GLY A C 1
ATOM 2578 O O . GLY A 1 351 ? -29.609 36.031 9.383 1 65.38 351 GLY A O 1
ATOM 2579 N N . ALA A 1 352 ? -28.094 34.469 9.023 1 55.84 352 ALA A N 1
ATOM 2580 C CA . ALA A 1 352 ? -29.078 33.406 9.211 1 55.84 352 ALA A CA 1
ATOM 2581 C C . ALA A 1 352 ? -29.594 33.406 10.648 1 55.84 352 ALA A C 1
ATOM 2583 O O . ALA A 1 352 ? -30.75 33.062 10.898 1 55.84 352 ALA A O 1
ATOM 2584 N N . GLY A 1 353 ? -28.797 33.719 11.555 1 47.75 353 GLY A N 1
ATOM 2585 C CA . GLY A 1 353 ? -29.234 33.875 12.938 1 47.75 353 GLY A CA 1
ATOM 2586 C C . GLY A 1 353 ? -30.234 35 13.133 1 47.75 353 GLY A C 1
ATOM 2587 O O . GLY A 1 353 ? -31.156 34.875 13.945 1 47.75 353 GLY A O 1
ATOM 2588 N N . ARG A 1 354 ? -30.172 36.094 12.375 1 47.66 354 ARG A N 1
ATOM 2589 C CA . ARG A 1 354 ? -31.141 37.156 12.43 1 47.66 354 ARG A CA 1
ATOM 2590 C C . ARG A 1 354 ? -32.5 36.719 11.852 1 47.66 354 ARG A C 1
ATOM 2592 O O . ARG A 1 354 ? -33.531 37.094 12.375 1 47.66 354 ARG A O 1
ATOM 2599 N N . SER A 1 355 ? -32.375 35.969 10.82 1 46.31 355 SER A N 1
ATOM 2600 C CA . SER A 1 355 ? -33.656 35.562 10.242 1 46.31 355 SER A CA 1
ATOM 2601 C C . SER A 1 355 ? -34.375 34.562 11.164 1 46.31 355 SER A C 1
ATOM 2603 O O . SER A 1 355 ? -35.594 34.625 11.289 1 46.31 355 SER A O 1
ATOM 2605 N N . MET A 1 356 ? -33.688 33.719 11.789 1 44.62 356 MET A N 1
ATOM 2606 C CA . MET A 1 356 ? -34.312 32.781 12.727 1 44.62 356 MET A CA 1
ATOM 2607 C C . MET A 1 356 ? -34.781 33.5 13.977 1 44.62 356 MET A C 1
ATOM 2609 O O . MET A 1 356 ? -35.844 33.188 14.523 1 44.62 356 MET A O 1
ATOM 2613 N N . ALA A 1 357 ? -34.062 34.531 14.445 1 44.25 357 ALA A N 1
ATOM 2614 C CA . ALA A 1 357 ? -34.5 35.375 15.555 1 44.25 357 ALA A CA 1
ATOM 2615 C C . ALA A 1 357 ? -35.75 36.188 15.164 1 44.25 357 ALA A C 1
ATOM 2617 O O . ALA A 1 357 ? -36.688 36.344 15.961 1 44.25 357 ALA A O 1
ATOM 2618 N N . ILE A 1 358 ? -35.875 36.594 14.047 1 44.69 358 ILE A N 1
ATOM 2619 C CA . ILE A 1 358 ? -37.031 37.344 13.586 1 44.69 358 ILE A CA 1
ATOM 2620 C C . ILE A 1 358 ? -38.219 36.406 13.367 1 44.69 358 ILE A C 1
ATOM 2622 O O . ILE A 1 358 ? -39.375 36.75 13.68 1 44.69 358 ILE A O 1
ATOM 2626 N N . ARG A 1 359 ? -37.812 35.25 12.914 1 50.88 359 ARG A N 1
ATOM 2627 C CA . ARG A 1 359 ? -38.938 34.312 12.75 1 50.88 359 ARG A CA 1
ATOM 2628 C C . ARG A 1 359 ? -39.438 33.812 14.109 1 50.88 359 ARG A C 1
ATOM 2630 O O . ARG A 1 359 ? -40.594 33.5 14.258 1 50.88 359 ARG A O 1
ATOM 2637 N N . GLY A 1 360 ? -38.562 33.688 15.016 1 45 360 GLY A N 1
ATOM 2638 C CA . GLY A 1 360 ? -38.969 33.375 16.375 1 45 360 GLY A CA 1
ATOM 2639 C C . GLY A 1 360 ? -39.781 34.469 17.031 1 45 360 GLY A C 1
ATOM 2640 O O . GLY A 1 360 ? -40.656 34.219 17.875 1 45 360 GLY A O 1
ATOM 2641 N N . LEU A 1 361 ? -39.5 35.656 16.766 1 47.5 361 LEU A N 1
ATOM 2642 C CA . LEU A 1 361 ? -40.25 36.75 17.312 1 47.5 361 LEU A CA 1
ATOM 2643 C C . LEU A 1 361 ? -41.656 36.844 16.656 1 47.5 361 LEU A C 1
ATOM 2645 O O . LEU A 1 361 ? -42.562 37.469 17.203 1 47.5 361 LEU A O 1
ATOM 2649 N N . LYS A 1 362 ? -41.844 36.406 15.445 1 46.56 362 LYS A N 1
ATOM 2650 C CA . LYS A 1 362 ? -43.156 36.5 14.812 1 46.56 362 LYS A CA 1
ATOM 2651 C C . LYS A 1 362 ? -44.062 35.375 15.266 1 46.56 362 LYS A C 1
ATOM 2653 O O . LYS A 1 362 ? -45.281 35.375 15.023 1 46.56 362 LYS A O 1
ATOM 2658 N N . VAL A 1 363 ? -43.344 34.219 15.656 1 46.06 363 VAL A N 1
ATOM 2659 C CA . VAL A 1 363 ? -44.219 33.156 16.078 1 46.06 363 VAL A CA 1
ATOM 2660 C C . VAL A 1 363 ? -44.625 33.344 17.531 1 46.06 363 VAL A C 1
ATOM 2662 O O . VAL A 1 363 ? -45.406 32.562 18.062 1 46.06 363 VAL A O 1
ATOM 2665 N N . GLY A 1 364 ? -44 34.188 18.219 1 34.44 364 GLY A N 1
ATOM 2666 C CA . GLY A 1 364 ? -44.594 34.531 19.5 1 34.44 364 GLY A CA 1
ATOM 2667 C C . GLY A 1 364 ? -45.625 35.625 19.406 1 34.44 364 GLY A C 1
ATOM 2668 O O . GLY A 1 364 ? -45.594 36.438 18.5 1 34.44 364 GLY A O 1
ATOM 2669 N N . MET B 1 1 ? 27.547 -10.75 4.203 1 38.12 1 MET B N 1
ATOM 2670 C CA . MET B 1 1 ? 26.391 -11.062 5.039 1 38.12 1 MET B CA 1
ATOM 2671 C C . MET B 1 1 ? 25.766 -12.391 4.637 1 38.12 1 MET B C 1
ATOM 2673 O O . MET B 1 1 ? 25.516 -12.633 3.453 1 38.12 1 MET B O 1
ATOM 2677 N N . THR B 1 2 ? 25.922 -13.352 5.387 1 50.81 2 THR B N 1
ATOM 2678 C CA . THR B 1 2 ? 25.531 -14.719 5.062 1 50.81 2 THR B CA 1
ATOM 2679 C C . THR B 1 2 ? 24.078 -14.766 4.598 1 50.81 2 THR B C 1
ATOM 2681 O O . THR B 1 2 ? 23.266 -13.938 5 1 50.81 2 THR B O 1
ATOM 2684 N N . GLN B 1 3 ? 23.781 -15.406 3.447 1 63 3 GLN B N 1
ATOM 2685 C CA . GLN B 1 3 ? 22.516 -15.594 2.754 1 63 3 GLN B CA 1
ATOM 2686 C C . GLN B 1 3 ? 21.406 -15.992 3.727 1 63 3 GLN B C 1
ATOM 2688 O O . GLN B 1 3 ? 20.25 -15.625 3.537 1 63 3 GLN B O 1
ATOM 2693 N N . GLU B 1 4 ? 21.812 -16.562 4.871 1 61.91 4 GLU B N 1
ATOM 2694 C CA . GLU B 1 4 ? 20.828 -17.109 5.809 1 61.91 4 GLU B CA 1
ATOM 2695 C C . GLU B 1 4 ? 20.125 -16 6.582 1 61.91 4 GLU B C 1
ATOM 2697 O O . GLU B 1 4 ? 18.891 -15.984 6.66 1 61.91 4 GLU B O 1
ATOM 2702 N N . PRO B 1 5 ? 20.859 -15.023 6.91 1 66.5 5 PRO B N 1
ATOM 2703 C CA . PRO B 1 5 ? 20.172 -13.977 7.672 1 66.5 5 PRO B CA 1
ATOM 2704 C C . PRO B 1 5 ? 19.203 -13.156 6.812 1 66.5 5 PRO B C 1
ATOM 2706 O O . PRO B 1 5 ? 18.141 -12.75 7.293 1 66.5 5 PRO B O 1
ATOM 2709 N N . ALA B 1 6 ? 19.531 -13.094 5.605 1 72.56 6 ALA B N 1
ATOM 2710 C CA . ALA B 1 6 ? 18.688 -12.312 4.715 1 72.56 6 ALA B CA 1
ATOM 2711 C C . ALA B 1 6 ? 17.344 -13.008 4.477 1 72.56 6 ALA B C 1
ATOM 2713 O O . ALA B 1 6 ? 16.297 -12.367 4.477 1 72.56 6 ALA B O 1
ATOM 2714 N N . VAL B 1 7 ? 17.438 -14.344 4.344 1 74.06 7 VAL B N 1
ATOM 2715 C CA . VAL B 1 7 ? 16.234 -15.125 4.086 1 74.06 7 VAL B CA 1
ATOM 2716 C C . VAL B 1 7 ? 15.352 -15.148 5.332 1 74.06 7 VAL B C 1
ATOM 2718 O O . VAL B 1 7 ? 14.125 -15.047 5.238 1 74.06 7 VAL B O 1
ATOM 2721 N N . LEU B 1 8 ? 15.992 -15.164 6.426 1 78.75 8 LEU B N 1
ATOM 2722 C CA . LEU B 1 8 ? 15.25 -15.203 7.688 1 78.75 8 LEU B CA 1
ATOM 2723 C C . LEU B 1 8 ? 14.586 -13.859 7.961 1 78.75 8 LEU B C 1
ATOM 2725 O O . LEU B 1 8 ? 13.445 -13.812 8.445 1 78.75 8 LEU B O 1
ATOM 2729 N N . HIS B 1 9 ? 15.289 -12.805 7.641 1 80.44 9 HIS B N 1
ATOM 2730 C CA . HIS B 1 9 ? 14.711 -11.477 7.832 1 80.44 9 HIS B CA 1
ATOM 2731 C C . HIS B 1 9 ? 13.531 -11.242 6.898 1 80.44 9 HIS B C 1
ATOM 2733 O O . HIS B 1 9 ? 12.539 -10.625 7.289 1 80.44 9 HIS B O 1
ATOM 2739 N N . ALA B 1 10 ? 13.688 -11.805 5.754 1 79.06 10 ALA B N 1
ATOM 2740 C CA . ALA B 1 10 ? 12.594 -11.68 4.793 1 79.06 10 ALA B CA 1
ATOM 2741 C C . ALA B 1 10 ? 11.367 -12.461 5.254 1 79.06 10 ALA B C 1
ATOM 2743 O O . ALA B 1 10 ? 10.25 -11.938 5.246 1 79.06 10 ALA B O 1
ATOM 2744 N N . ALA B 1 11 ? 11.68 -13.656 5.688 1 81.5 11 ALA B N 1
ATOM 2745 C CA . ALA B 1 11 ? 10.586 -14.508 6.141 1 81.5 11 ALA B CA 1
ATOM 2746 C C . ALA B 1 11 ? 9.875 -13.898 7.348 1 81.5 11 ALA B C 1
ATOM 2748 O O . ALA B 1 11 ? 8.648 -13.93 7.438 1 81.5 11 ALA B O 1
ATOM 2749 N N . ALA B 1 12 ? 10.648 -13.383 8.18 1 85.69 12 ALA B N 1
ATOM 2750 C CA . ALA B 1 12 ? 10.086 -12.766 9.375 1 85.69 12 ALA B CA 1
ATOM 2751 C C . ALA B 1 12 ? 9.242 -11.547 9.023 1 85.69 12 ALA B C 1
ATOM 2753 O O . ALA B 1 12 ? 8.203 -11.305 9.633 1 85.69 12 ALA B O 1
ATOM 2754 N N . THR B 1 13 ? 9.695 -10.805 8.102 1 89 13 THR B N 1
ATOM 2755 C CA . THR B 1 13 ? 8.977 -9.617 7.656 1 89 13 THR B CA 1
ATOM 2756 C C . THR B 1 13 ? 7.641 -9.992 7.027 1 89 13 THR B C 1
ATOM 2758 O O . THR B 1 13 ? 6.621 -9.344 7.297 1 89 13 THR B O 1
ATOM 2761 N N . TYR B 1 14 ? 7.641 -11.023 6.211 1 88.12 14 TYR B N 1
ATOM 2762 C CA . TYR B 1 14 ? 6.414 -11.477 5.566 1 88.12 14 TYR B CA 1
ATOM 2763 C C . TYR B 1 14 ? 5.426 -12.016 6.59 1 88.12 14 TYR B C 1
ATOM 2765 O O . TYR B 1 14 ? 4.227 -11.727 6.52 1 88.12 14 TYR B O 1
ATOM 2773 N N . ALA B 1 15 ? 6.004 -12.773 7.523 1 89.56 15 ALA B N 1
ATOM 2774 C CA . ALA B 1 15 ? 5.164 -13.297 8.594 1 89.56 15 ALA B CA 1
ATOM 2775 C C . ALA B 1 15 ? 4.535 -12.172 9.406 1 89.56 15 ALA B C 1
ATOM 2777 O O . ALA B 1 15 ? 3.359 -12.234 9.773 1 89.56 15 ALA B O 1
ATOM 2778 N N . ALA B 1 16 ? 5.312 -11.195 9.672 1 94 16 ALA B N 1
ATOM 2779 C CA . ALA B 1 16 ? 4.812 -10.047 10.43 1 94 16 ALA B CA 1
ATOM 2780 C C . ALA B 1 16 ? 3.709 -9.32 9.664 1 94 16 ALA B C 1
ATOM 2782 O O . ALA B 1 16 ? 2.738 -8.852 10.266 1 94 16 ALA B O 1
ATOM 2783 N N . ALA B 1 17 ? 3.855 -9.164 8.391 1 93.69 17 ALA B N 1
ATOM 2784 C CA . ALA B 1 17 ? 2.84 -8.516 7.562 1 93.69 17 ALA B CA 1
ATOM 2785 C C . ALA B 1 17 ? 1.542 -9.32 7.559 1 93.69 17 ALA B C 1
ATOM 2787 O O . ALA B 1 17 ? 0.451 -8.75 7.633 1 93.69 17 ALA B O 1
ATOM 2788 N N . ILE B 1 18 ? 1.652 -10.648 7.457 1 92.31 18 ILE B N 1
ATOM 2789 C CA . ILE B 1 18 ? 0.485 -11.523 7.504 1 92.31 18 ILE B CA 1
ATOM 2790 C C . ILE B 1 18 ? -0.198 -11.398 8.867 1 92.31 18 ILE B C 1
ATOM 2792 O O . ILE B 1 18 ? -1.425 -11.289 8.945 1 92.31 18 ILE B O 1
ATOM 2796 N N . LEU B 1 19 ? 0.592 -11.398 9.906 1 94.19 19 LEU B N 1
ATOM 2797 C CA . LEU B 1 19 ? 0.05 -11.273 11.25 1 94.19 19 LEU B CA 1
ATOM 2798 C C . LEU B 1 19 ? -0.667 -9.938 11.422 1 94.19 19 LEU B C 1
ATOM 2800 O O . LEU B 1 19 ? -1.679 -9.859 12.125 1 94.19 19 LEU B O 1
ATOM 2804 N N . THR B 1 20 ? -0.12 -8.891 10.875 1 95.88 20 THR B N 1
ATOM 2805 C CA . THR B 1 20 ? -0.774 -7.586 10.914 1 95.88 20 THR B CA 1
ATOM 2806 C C . THR B 1 20 ? -2.137 -7.645 10.227 1 95.88 20 THR B C 1
ATOM 2808 O O . THR B 1 20 ? -3.121 -7.117 10.75 1 95.88 20 THR B O 1
ATOM 2811 N N . GLY B 1 21 ? -2.154 -8.25 9.016 1 94.81 21 GLY B N 1
ATOM 2812 C CA . GLY B 1 21 ? -3.428 -8.438 8.344 1 94.81 21 GLY B CA 1
ATOM 2813 C C . GLY B 1 21 ? -4.43 -9.227 9.164 1 94.81 21 GLY B C 1
ATOM 2814 O O . GLY B 1 21 ? -5.609 -8.867 9.227 1 94.81 21 GLY B O 1
ATOM 2815 N N . TYR B 1 22 ? -3.963 -10.273 9.781 1 93.81 22 TYR B N 1
ATOM 2816 C CA . TYR B 1 22 ? -4.801 -11.078 10.664 1 93.81 22 TYR B CA 1
ATOM 2817 C C . TYR B 1 22 ? -5.355 -10.227 11.805 1 93.81 22 TYR B C 1
ATOM 2819 O O . TYR B 1 22 ? -6.543 -10.312 12.125 1 93.81 22 TYR B O 1
ATOM 2827 N N . ALA B 1 23 ? -4.551 -9.43 12.422 1 95.62 23 ALA B N 1
ATOM 2828 C CA . ALA B 1 23 ? -4.965 -8.57 13.531 1 95.62 23 ALA B CA 1
ATOM 2829 C C . ALA B 1 23 ? -6 -7.547 13.078 1 95.62 23 ALA B C 1
ATOM 2831 O O . ALA B 1 23 ? -6.98 -7.293 13.773 1 95.62 23 ALA B O 1
ATOM 2832 N N . VAL B 1 24 ? -5.77 -6.98 11.953 1 94.81 24 VAL B N 1
ATOM 2833 C CA . VAL B 1 24 ? -6.695 -6 11.391 1 94.81 24 VAL B CA 1
ATOM 2834 C C . VAL B 1 24 ? -8.062 -6.637 11.188 1 94.81 24 VAL B C 1
ATOM 2836 O O . VAL B 1 24 ? -9.086 -6.059 11.562 1 94.81 24 VAL B O 1
ATOM 2839 N N . ALA B 1 25 ? -8.062 -7.781 10.609 1 92.69 25 ALA B N 1
ATOM 2840 C CA . ALA B 1 25 ? -9.312 -8.477 10.32 1 92.69 25 ALA B CA 1
ATOM 2841 C C . ALA B 1 25 ? -9.992 -8.945 11.609 1 92.69 25 ALA B C 1
ATOM 2843 O O . ALA B 1 25 ? -11.203 -8.797 11.766 1 92.69 25 ALA B O 1
ATOM 2844 N N . SER B 1 26 ? -9.273 -9.477 12.555 1 93 26 SER B N 1
ATOM 2845 C CA . SER B 1 26 ? -9.82 -10.078 13.758 1 93 26 SER B CA 1
ATOM 2846 C C . SER B 1 26 ? -10.344 -9.016 14.727 1 93 26 SER B C 1
ATOM 2848 O O . SER B 1 26 ? -11.281 -9.266 15.477 1 93 26 SER B O 1
ATOM 2850 N N . THR B 1 27 ? -9.781 -7.809 14.75 1 92.81 27 THR B N 1
ATOM 2851 C CA . THR B 1 27 ? -10.188 -6.742 15.664 1 92.81 27 THR B CA 1
ATOM 2852 C C . THR B 1 27 ? -11.328 -5.926 15.055 1 92.81 27 THR B C 1
ATOM 2854 O O . THR B 1 27 ? -11.953 -5.117 15.75 1 92.81 27 THR B O 1
ATOM 2857 N N . GLY B 1 28 ? -11.461 -6.055 13.812 1 92.38 28 GLY B N 1
ATOM 2858 C CA . GLY B 1 28 ? -12.516 -5.305 13.156 1 92.38 28 GLY B CA 1
ATOM 2859 C C . GLY B 1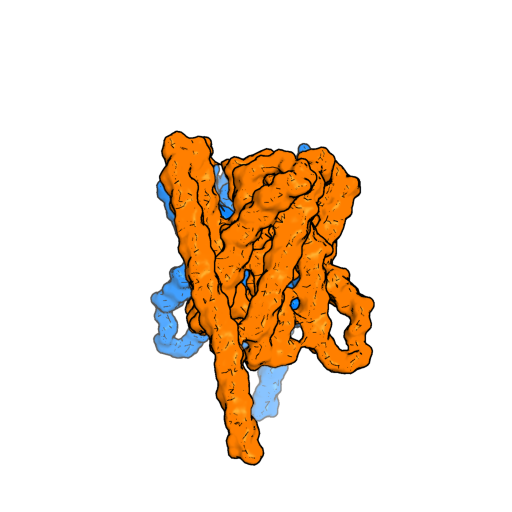 28 ? -12.141 -3.859 12.883 1 92.38 28 GLY B C 1
ATOM 2860 O O . GLY B 1 28 ? -13.016 -3.002 12.742 1 92.38 28 GLY B O 1
ATOM 2861 N N . LEU B 1 29 ? -10.922 -3.602 12.867 1 91.69 29 LEU B N 1
ATOM 2862 C CA . LEU B 1 29 ? -10.445 -2.252 12.578 1 91.69 29 LEU B CA 1
ATOM 2863 C C . LEU B 1 29 ? -10.938 -1.784 11.211 1 91.69 29 LEU B C 1
ATOM 2865 O O . LEU B 1 29 ? -11.25 -0.605 11.031 1 91.69 29 LEU B O 1
ATOM 2869 N N . ILE B 1 30 ? -10.859 -2.68 10.25 1 93.19 30 ILE B N 1
ATOM 2870 C CA . ILE B 1 30 ? -11.352 -2.439 8.898 1 93.19 30 ILE B CA 1
ATOM 2871 C C . ILE B 1 30 ? -12.492 -3.408 8.586 1 93.19 30 ILE B C 1
ATOM 2873 O O . ILE B 1 30 ? -12.383 -4.609 8.852 1 93.19 30 ILE B O 1
ATOM 2877 N N . SER B 1 31 ? -13.586 -2.914 8.117 1 92.56 31 SER B N 1
ATOM 2878 C CA . SER B 1 31 ? -14.766 -3.711 7.812 1 92.56 31 SER B CA 1
ATOM 2879 C C . SER B 1 31 ? -14.484 -4.734 6.719 1 92.56 31 SER B C 1
ATOM 2881 O O . SER B 1 31 ? -13.453 -4.66 6.051 1 92.56 31 SER B O 1
ATOM 2883 N N . ASP B 1 32 ? -15.383 -5.664 6.535 1 89.75 32 ASP B N 1
ATOM 2884 C CA . ASP B 1 32 ? -15.273 -6.672 5.488 1 89.75 32 ASP B CA 1
ATOM 2885 C C . ASP B 1 32 ? -15.203 -6.027 4.105 1 89.75 32 ASP B C 1
ATOM 2887 O O . ASP B 1 32 ? -14.391 -6.426 3.271 1 89.75 32 ASP B O 1
ATOM 2891 N N . ASP B 1 33 ? -16.031 -5.035 3.904 1 91.56 33 ASP B N 1
ATOM 2892 C CA . ASP B 1 33 ? -16.016 -4.328 2.629 1 91.56 33 ASP B CA 1
ATOM 2893 C C . ASP B 1 33 ? -14.719 -3.549 2.445 1 91.56 33 ASP B C 1
ATOM 2895 O O . ASP B 1 33 ? -14.227 -3.406 1.322 1 91.56 33 ASP B O 1
ATOM 2899 N N . GLY B 1 34 ? -14.227 -3.062 3.533 1 93.88 34 GLY B N 1
ATOM 2900 C CA . GLY B 1 34 ? -12.938 -2.393 3.479 1 93.88 34 GLY B CA 1
ATOM 2901 C C . GLY B 1 34 ? -11.797 -3.316 3.076 1 93.88 34 GLY B C 1
ATOM 2902 O O . GLY B 1 34 ? -10.961 -2.953 2.248 1 93.88 34 GLY B O 1
ATOM 2903 N N . ARG B 1 35 ? -11.766 -4.523 3.664 1 93.19 35 ARG B N 1
ATOM 2904 C CA . ARG B 1 35 ? -10.742 -5.508 3.342 1 93.19 35 ARG B CA 1
ATOM 2905 C C . ARG B 1 35 ? -10.859 -5.969 1.894 1 93.19 35 ARG B C 1
ATOM 2907 O O . ARG B 1 35 ? -9.852 -6.188 1.222 1 93.19 35 ARG B O 1
ATOM 2914 N N . LYS B 1 36 ? -12.133 -6.078 1.41 1 91.44 36 LYS B N 1
ATOM 2915 C CA . LYS B 1 36 ? -12.359 -6.391 0.002 1 91.44 36 LYS B CA 1
ATOM 2916 C C . LYS B 1 36 ? -11.828 -5.285 -0.901 1 91.44 36 LYS B C 1
ATOM 2918 O O . LYS B 1 36 ? -11.297 -5.555 -1.98 1 91.44 36 LYS B O 1
ATOM 2923 N N . GLY B 1 37 ? -12.031 -4.086 -0.492 1 93.94 37 GLY B N 1
ATOM 2924 C CA . GLY B 1 37 ? -11.5 -2.963 -1.243 1 93.94 37 GLY B CA 1
ATOM 2925 C C . GLY B 1 37 ? -9.984 -2.977 -1.346 1 93.94 37 GLY B C 1
ATOM 2926 O O . GLY B 1 37 ? -9.43 -2.729 -2.416 1 93.94 37 GLY B O 1
ATOM 2927 N N . ILE B 1 38 ? -9.336 -3.295 -0.246 1 95.12 38 ILE B N 1
ATOM 2928 C CA . ILE B 1 38 ? -7.879 -3.387 -0.21 1 95.12 38 ILE B CA 1
ATOM 2929 C C . ILE B 1 38 ? -7.41 -4.512 -1.132 1 95.12 38 ILE B C 1
ATOM 2931 O O . ILE B 1 38 ? -6.461 -4.34 -1.896 1 95.12 38 ILE B O 1
ATOM 2935 N N . ALA B 1 39 ? -8.133 -5.629 -1.064 1 91.81 39 ALA B N 1
ATOM 2936 C CA . ALA B 1 39 ? -7.801 -6.766 -1.921 1 91.81 39 ALA B CA 1
ATOM 2937 C C . ALA B 1 39 ? -7.992 -6.414 -3.395 1 91.81 39 ALA B C 1
ATOM 2939 O O . ALA B 1 39 ? -7.203 -6.828 -4.246 1 91.81 39 ALA B O 1
ATOM 2940 N N . THR B 1 40 ? -9.031 -5.715 -3.684 1 92.62 40 THR B N 1
ATOM 2941 C CA . THR B 1 40 ? -9.305 -5.297 -5.055 1 92.62 40 THR B CA 1
ATOM 2942 C C . THR B 1 40 ? -8.211 -4.367 -5.566 1 92.62 40 THR B C 1
ATOM 2944 O O . THR B 1 40 ? -7.742 -4.52 -6.695 1 92.62 40 THR B O 1
ATOM 2947 N N . LEU B 1 41 ? -7.848 -3.42 -4.742 1 95.44 41 LEU B N 1
ATOM 2948 C CA . LEU B 1 41 ? -6.773 -2.502 -5.098 1 95.44 41 LEU B CA 1
ATOM 2949 C C . LEU B 1 41 ? -5.492 -3.266 -5.426 1 95.44 41 LEU B C 1
ATOM 2951 O O . LEU B 1 41 ? -4.824 -2.971 -6.418 1 95.44 41 LEU B O 1
ATOM 2955 N N . TYR B 1 42 ? -5.18 -4.211 -4.547 1 93.69 42 TYR B N 1
ATOM 2956 C CA . TYR B 1 42 ? -3.969 -5.004 -4.742 1 93.69 42 TYR B CA 1
ATOM 2957 C C . TYR B 1 42 ? -4.051 -5.812 -6.027 1 93.69 42 TYR B C 1
ATOM 2959 O O . TYR B 1 42 ? -3.133 -5.773 -6.852 1 93.69 42 TYR B O 1
ATOM 2967 N N . ALA B 1 43 ? -5.172 -6.488 -6.309 1 88.75 43 ALA B N 1
ATOM 2968 C CA . ALA B 1 43 ? -5.305 -7.461 -7.391 1 88.75 43 ALA B CA 1
ATOM 2969 C C . ALA B 1 43 ? -5.43 -6.766 -8.742 1 88.75 43 ALA B C 1
ATOM 2971 O O . ALA B 1 43 ? -4.945 -7.273 -9.758 1 88.75 43 ALA B O 1
ATOM 2972 N N . LYS B 1 44 ? -6.023 -5.621 -8.75 1 91.38 44 LYS B N 1
ATOM 2973 C CA . LYS B 1 44 ? -6.395 -5.055 -10.047 1 91.38 44 LYS B CA 1
ATOM 2974 C C . LYS B 1 44 ? -5.449 -3.924 -10.445 1 91.38 44 LYS B C 1
ATOM 2976 O O . LYS B 1 44 ? -5.387 -3.541 -11.609 1 91.38 44 LYS B O 1
ATOM 2981 N N . LEU B 1 45 ? -4.727 -3.422 -9.516 1 94.5 45 LEU B N 1
ATOM 2982 C CA . LEU B 1 45 ? -3.91 -2.264 -9.859 1 94.5 45 LEU B CA 1
ATOM 2983 C C . LEU B 1 45 ? -2.455 -2.479 -9.461 1 94.5 45 LEU B C 1
ATOM 2985 O O . LEU B 1 45 ? -1.559 -2.426 -10.305 1 94.5 45 LEU B O 1
ATOM 2989 N N . ILE B 1 46 ? -2.209 -2.762 -8.172 1 95.38 46 ILE B N 1
ATOM 2990 C CA . ILE B 1 46 ? -0.853 -2.742 -7.633 1 95.38 46 ILE B CA 1
ATOM 2991 C C . ILE B 1 46 ? -0.073 -3.947 -8.156 1 95.38 46 ILE B C 1
ATOM 2993 O O . ILE B 1 46 ? 1.018 -3.795 -8.711 1 95.38 46 ILE B O 1
ATOM 2997 N N . PHE B 1 47 ? -0.665 -5.113 -8.023 1 91.88 47 PHE B N 1
ATOM 2998 C CA . PHE B 1 47 ? 0.023 -6.324 -8.453 1 91.88 47 PHE B CA 1
ATOM 2999 C C . PHE B 1 47 ? 0.277 -6.293 -9.961 1 91.88 47 PHE B C 1
ATOM 3001 O O . PHE B 1 47 ? 1.386 -6.586 -10.414 1 91.88 47 PHE B O 1
ATOM 3008 N N . PRO B 1 48 ? -0.688 -5.91 -10.781 1 92.06 48 PRO B N 1
ATOM 3009 C CA . PRO B 1 48 ? -0.429 -5.809 -12.219 1 92.06 48 PRO B CA 1
ATOM 3010 C C . PRO B 1 48 ? 0.708 -4.844 -12.555 1 92.06 48 PRO B C 1
ATOM 3012 O O . PRO B 1 48 ? 1.473 -5.082 -13.492 1 92.06 48 PRO B O 1
ATOM 3015 N N . THR B 1 49 ? 0.805 -3.785 -11.812 1 95.5 49 THR B N 1
ATOM 3016 C CA . THR B 1 49 ? 1.88 -2.824 -12.039 1 95.5 49 THR B CA 1
ATOM 3017 C C . THR B 1 49 ? 3.232 -3.43 -11.672 1 95.5 49 THR B C 1
ATOM 3019 O O . THR B 1 49 ? 4.234 -3.168 -12.336 1 95.5 49 THR B O 1
ATOM 3022 N N . MET B 1 50 ? 3.238 -4.211 -10.586 1 92.12 50 MET B N 1
ATOM 3023 C CA . MET B 1 50 ? 4.453 -4.934 -10.227 1 92.12 50 MET B CA 1
ATOM 3024 C C . MET B 1 50 ? 4.902 -5.844 -11.359 1 92.12 50 MET B C 1
ATOM 3026 O O . MET B 1 50 ? 6.086 -5.891 -11.695 1 92.12 50 MET B O 1
ATOM 3030 N N . VAL B 1 51 ? 3.941 -6.527 -11.906 1 89.69 51 VAL B N 1
ATOM 3031 C CA . VAL B 1 51 ? 4.219 -7.469 -12.984 1 89.69 51 VAL B CA 1
ATOM 3032 C C . VAL B 1 51 ? 4.738 -6.711 -14.203 1 89.69 51 VAL B C 1
ATOM 3034 O O . VAL B 1 51 ? 5.715 -7.129 -14.836 1 89.69 51 VAL B O 1
ATOM 3037 N N . PHE B 1 52 ? 4.074 -5.633 -14.578 1 94.38 52 PHE B N 1
ATOM 3038 C CA . PHE B 1 52 ? 4.516 -4.789 -15.688 1 94.38 52 PHE B CA 1
ATOM 3039 C C . PHE B 1 52 ? 5.988 -4.434 -15.539 1 94.38 52 PHE B C 1
ATOM 3041 O O . PHE B 1 52 ? 6.766 -4.59 -16.484 1 94.38 52 PHE B O 1
ATOM 3048 N N . ARG B 1 53 ? 6.367 -3.994 -14.391 1 92.62 53 ARG B N 1
ATOM 3049 C CA . ARG B 1 53 ? 7.738 -3.549 -14.148 1 92.62 53 ARG B CA 1
ATOM 3050 C C . ARG B 1 53 ? 8.719 -4.711 -14.281 1 92.62 53 ARG B C 1
ATOM 3052 O O . ARG B 1 53 ? 9.789 -4.562 -14.875 1 92.62 53 ARG B O 1
ATOM 3059 N N . GLY B 1 54 ? 8.383 -5.84 -13.711 1 88.94 54 GLY B N 1
ATOM 3060 C CA . GLY B 1 54 ? 9.25 -7.008 -13.758 1 88.94 54 GLY B CA 1
ATOM 3061 C C . GLY B 1 54 ? 9.469 -7.535 -15.156 1 88.94 54 GLY B C 1
ATOM 3062 O O . GLY B 1 54 ? 10.602 -7.828 -15.547 1 88.94 54 GLY B O 1
ATOM 3063 N N . VAL B 1 55 ? 8.391 -7.578 -15.898 1 88.44 55 VAL B N 1
ATOM 3064 C CA . VAL B 1 55 ? 8.453 -8.125 -17.25 1 88.44 55 VAL B CA 1
ATOM 3065 C C . VAL B 1 55 ? 9.203 -7.16 -18.156 1 88.44 55 VAL B C 1
ATOM 3067 O O . VAL B 1 55 ? 9.969 -7.586 -19.031 1 88.44 55 VAL B O 1
ATOM 3070 N N . ALA B 1 56 ? 8.992 -5.883 -17.938 1 91.88 56 ALA B N 1
ATOM 3071 C CA . ALA B 1 56 ? 9.664 -4.871 -18.75 1 91.88 56 ALA B CA 1
ATOM 3072 C C . ALA B 1 56 ? 11.18 -4.926 -18.547 1 91.88 56 ALA B C 1
ATOM 3074 O O . ALA B 1 56 ? 11.945 -4.5 -19.422 1 91.88 56 ALA B O 1
ATOM 3075 N N . ALA B 1 57 ? 11.609 -5.445 -17.484 1 88.12 57 ALA B N 1
ATOM 3076 C CA . ALA B 1 57 ? 13.031 -5.438 -17.156 1 88.12 57 ALA B CA 1
ATOM 3077 C C . ALA B 1 57 ? 13.734 -6.668 -17.703 1 88.12 57 ALA B C 1
ATOM 3079 O O . ALA B 1 57 ? 14.961 -6.762 -17.672 1 88.12 57 ALA B O 1
ATOM 3080 N N . ILE B 1 58 ? 12.945 -7.633 -18.25 1 85.81 58 ILE B N 1
ATOM 3081 C CA . ILE B 1 58 ? 13.539 -8.867 -18.766 1 85.81 58 ILE B CA 1
ATOM 3082 C C . ILE B 1 58 ? 14.32 -8.562 -20.047 1 85.81 58 ILE B C 1
ATOM 3084 O O . ILE B 1 58 ? 13.797 -7.938 -20.969 1 85.81 58 ILE B O 1
ATOM 3088 N N . GLN B 1 59 ? 15.578 -8.898 -19.984 1 84.38 59 GLN B N 1
ATOM 3089 C CA . GLN B 1 59 ? 16.359 -8.914 -21.219 1 84.38 59 GLN B CA 1
ATOM 3090 C C . GLN B 1 59 ? 16.266 -10.273 -21.906 1 84.38 59 GLN B C 1
ATOM 3092 O O . GLN B 1 59 ? 17.031 -11.188 -21.594 1 84.38 59 GLN B O 1
ATOM 3097 N N . LEU B 1 60 ? 15.484 -10.422 -22.891 1 81.5 60 LEU B N 1
ATOM 3098 C CA . LEU B 1 60 ? 15.133 -11.688 -23.531 1 81.5 60 LEU B CA 1
ATOM 3099 C C . LEU B 1 60 ? 16.359 -12.328 -24.172 1 81.5 60 LEU B C 1
ATOM 3101 O O . LEU B 1 60 ? 16.438 -13.555 -24.266 1 81.5 60 LEU B O 1
ATOM 3105 N N . ALA B 1 61 ? 17.328 -11.508 -24.484 1 79.25 61 ALA B N 1
ATOM 3106 C CA . ALA B 1 61 ? 18.531 -12.016 -25.141 1 79.25 61 ALA B CA 1
ATOM 3107 C C . ALA B 1 61 ? 19.391 -12.797 -24.156 1 79.25 61 ALA B C 1
ATOM 3109 O O . ALA B 1 61 ? 20.219 -13.617 -24.562 1 79.25 61 ALA B O 1
ATOM 3110 N N . THR B 1 62 ? 19.141 -12.68 -22.906 1 81.5 62 THR B N 1
ATOM 3111 C CA . THR B 1 62 ? 20.031 -13.273 -21.922 1 81.5 62 THR B CA 1
ATOM 3112 C C . THR B 1 62 ? 19.375 -14.484 -21.266 1 81.5 62 THR B C 1
ATOM 3114 O O . THR B 1 62 ? 19.984 -15.141 -20.406 1 81.5 62 THR B O 1
ATOM 3117 N N . VAL B 1 63 ? 18.188 -14.805 -21.688 1 85.75 63 VAL B N 1
ATOM 3118 C CA . VAL B 1 63 ? 17.469 -15.898 -21.031 1 85.75 63 VAL B CA 1
ATOM 3119 C C . VAL B 1 63 ? 17.266 -17.047 -22.016 1 85.75 63 VAL B C 1
ATOM 3121 O O . VAL B 1 63 ? 17.188 -16.828 -23.234 1 85.75 63 VAL B O 1
ATOM 3124 N N . ASP B 1 64 ? 17.359 -18.281 -21.484 1 91.81 64 ASP B N 1
ATOM 3125 C CA . ASP B 1 64 ? 17.047 -19.469 -22.281 1 91.81 64 ASP B CA 1
ATOM 3126 C C . ASP B 1 64 ? 15.531 -19.609 -22.469 1 91.81 64 ASP B C 1
ATOM 3128 O O . ASP B 1 64 ? 14.82 -20.047 -21.578 1 91.81 64 ASP B O 1
ATOM 3132 N N . LEU B 1 65 ? 15.07 -19.391 -23.609 1 90.06 65 LEU B N 1
ATOM 3133 C CA . LEU B 1 65 ? 13.641 -19.344 -23.922 1 90.06 65 LEU B CA 1
ATOM 3134 C C . LEU B 1 65 ? 13.039 -20.734 -23.922 1 90.06 65 LEU B C 1
ATOM 3136 O O . LEU B 1 65 ? 11.812 -20.891 -23.922 1 90.06 65 LEU B O 1
ATOM 3140 N N . SER B 1 66 ? 13.93 -21.75 -23.906 1 93.56 66 SER B N 1
ATOM 3141 C CA . SER B 1 66 ? 13.391 -23.109 -23.797 1 93.56 66 SER B CA 1
ATOM 3142 C C . SER B 1 66 ? 12.672 -23.297 -22.469 1 93.56 66 SER B C 1
ATOM 3144 O O . SER B 1 66 ? 11.82 -24.188 -22.344 1 93.56 66 SER B O 1
ATOM 3146 N N . LEU B 1 67 ? 13.031 -22.438 -21.516 1 94.94 67 LEU B N 1
ATOM 3147 C CA . LEU B 1 67 ? 12.359 -22.484 -20.234 1 94.94 67 LEU B CA 1
ATOM 3148 C C . LEU B 1 67 ? 10.859 -22.234 -20.391 1 94.94 67 LEU B C 1
ATOM 3150 O O . LEU B 1 67 ? 10.055 -22.781 -19.641 1 94.94 67 LEU B O 1
ATOM 3154 N N . VAL B 1 68 ? 10.477 -21.422 -21.328 1 94.56 68 VAL B N 1
ATOM 3155 C CA . VAL B 1 68 ? 9.07 -21.094 -21.562 1 94.56 68 VAL B CA 1
ATOM 3156 C C . VAL B 1 68 ? 8.281 -22.375 -21.859 1 94.56 68 VAL B C 1
ATOM 3158 O O . VAL B 1 68 ? 7.164 -22.547 -21.375 1 94.56 68 VAL B O 1
ATOM 3161 N N . ILE B 1 69 ? 8.898 -23.25 -22.578 1 96 69 ILE B N 1
ATOM 3162 C CA . ILE B 1 69 ? 8.258 -24.516 -22.953 1 96 69 ILE B CA 1
ATOM 3163 C C . ILE B 1 69 ? 8.133 -25.406 -21.719 1 96 69 ILE B C 1
ATOM 3165 O O . ILE B 1 69 ? 7.082 -26 -21.484 1 96 69 ILE B O 1
ATOM 3169 N N . VAL B 1 70 ? 9.172 -25.453 -20.938 1 97.31 70 VAL B N 1
ATOM 3170 C CA . VAL B 1 70 ? 9.18 -26.25 -19.719 1 97.31 70 VAL B CA 1
ATOM 3171 C C . VAL B 1 70 ? 8.062 -25.766 -18.781 1 97.31 70 VAL B C 1
ATOM 3173 O O . VAL B 1 70 ? 7.262 -26.578 -18.312 1 97.31 70 VAL B O 1
ATOM 3176 N N . VAL B 1 71 ? 8.016 -24.484 -18.594 1 97.56 71 VAL B N 1
ATOM 3177 C CA . VAL B 1 71 ? 7.074 -23.875 -17.656 1 97.56 71 VAL B CA 1
ATOM 3178 C C . VAL B 1 71 ? 5.648 -24.062 -18.172 1 97.56 71 VAL B C 1
ATOM 3180 O O . VAL B 1 71 ? 4.754 -24.453 -17.406 1 97.56 71 VAL B O 1
ATOM 3183 N N . LEU B 1 72 ? 5.434 -23.797 -19.438 1 97.38 72 LEU B N 1
ATOM 3184 C CA . LEU B 1 72 ? 4.102 -23.859 -20.031 1 97.38 72 LEU B CA 1
ATOM 3185 C C . LEU B 1 72 ? 3.51 -25.266 -19.875 1 97.38 72 LEU B C 1
ATOM 3187 O O . LEU B 1 72 ? 2.393 -25.422 -19.391 1 97.38 72 LEU B O 1
ATOM 3191 N N . PHE B 1 73 ? 4.258 -26.234 -20.25 1 97.69 73 PHE B N 1
ATOM 3192 C CA . PHE B 1 73 ? 3.725 -27.578 -20.25 1 97.69 73 PHE B CA 1
ATOM 3193 C C . PHE B 1 73 ? 3.572 -28.109 -18.828 1 97.69 73 PHE B C 1
ATOM 3195 O O . PHE B 1 73 ? 2.615 -28.828 -18.516 1 97.69 73 PHE B O 1
ATOM 3202 N N . ALA B 1 74 ? 4.512 -27.812 -17.984 1 98.19 74 ALA B N 1
ATOM 3203 C CA . ALA B 1 74 ? 4.379 -28.219 -16.578 1 98.19 74 ALA B CA 1
ATOM 3204 C C . ALA B 1 74 ? 3.111 -27.641 -15.961 1 98.19 74 ALA B C 1
ATOM 3206 O O . ALA B 1 74 ? 2.34 -28.344 -15.32 1 98.19 74 ALA B O 1
ATOM 3207 N N . LYS B 1 75 ? 2.885 -26.359 -16.172 1 98.06 75 LYS B N 1
ATOM 3208 C CA . LYS B 1 75 ? 1.731 -25.688 -15.586 1 98.06 75 LYS B CA 1
ATOM 3209 C C . LYS B 1 75 ? 0.429 -26.188 -16.203 1 98.06 75 LYS B C 1
ATOM 3211 O O . LYS B 1 75 ? -0.577 -26.344 -15.5 1 98.06 75 LYS B O 1
ATOM 3216 N N . LEU B 1 76 ? 0.458 -26.453 -17.516 1 98.06 76 LEU B N 1
ATOM 3217 C CA . LEU B 1 76 ? -0.743 -26.969 -18.156 1 98.06 76 LEU B CA 1
ATOM 3218 C C . LEU B 1 76 ? -1.096 -28.344 -17.625 1 98.06 76 LEU B C 1
ATOM 3220 O O . LEU B 1 76 ? -2.275 -28.688 -17.484 1 98.06 76 LEU B O 1
ATOM 3224 N N . ILE B 1 77 ? -0.114 -29.156 -17.375 1 98.25 77 ILE B N 1
ATOM 3225 C CA . ILE B 1 77 ? -0.352 -30.484 -16.828 1 98.25 77 ILE B CA 1
ATOM 3226 C C . ILE B 1 77 ? -0.978 -30.359 -15.438 1 98.25 77 ILE B C 1
ATOM 3228 O O . ILE B 1 77 ? -1.979 -31.016 -15.141 1 98.25 77 ILE B O 1
ATOM 3232 N N . VAL B 1 78 ? -0.436 -29.516 -14.617 1 98.25 78 VAL B N 1
ATOM 3233 C CA . VAL B 1 78 ? -0.959 -29.312 -13.266 1 98.25 78 VAL B CA 1
ATOM 3234 C C . VAL B 1 78 ? -2.379 -28.75 -13.344 1 98.25 78 VAL B C 1
ATOM 3236 O O . VAL B 1 78 ? -3.26 -29.172 -12.594 1 98.25 78 VAL B O 1
ATOM 3239 N N . VAL B 1 79 ? -2.58 -27.797 -14.234 1 98.44 79 VAL B N 1
ATOM 3240 C CA . VAL B 1 79 ? -3.895 -27.188 -14.422 1 98.44 79 VAL B CA 1
ATOM 3241 C C . VAL B 1 79 ? -4.906 -28.266 -14.82 1 98.44 79 VAL B C 1
ATOM 3243 O O . VAL B 1 79 ? -6.004 -28.328 -14.258 1 98.44 79 VAL B O 1
ATOM 3246 N N . LEU B 1 80 ? -4.543 -29.078 -15.742 1 97.88 80 LEU B N 1
ATOM 3247 C CA . LEU B 1 80 ? -5.449 -30.109 -16.219 1 97.88 80 LEU B CA 1
ATOM 3248 C C . LEU B 1 80 ? -5.801 -31.078 -15.102 1 97.88 80 LEU B C 1
ATOM 3250 O O . LEU B 1 80 ? -6.973 -31.422 -14.906 1 97.88 80 LEU B O 1
ATOM 3254 N N . LEU B 1 81 ? -4.832 -31.531 -14.375 1 97.81 81 LEU B N 1
ATOM 3255 C CA . LEU B 1 81 ? -5.059 -32.469 -13.266 1 97.81 81 LEU B CA 1
ATOM 3256 C C . LEU B 1 81 ? -5.938 -31.812 -12.203 1 97.81 81 LEU B C 1
ATOM 3258 O O . LEU B 1 81 ? -6.844 -32.438 -11.664 1 97.81 81 LEU B O 1
ATOM 3262 N N . CYS B 1 82 ? -5.676 -30.547 -11.906 1 97.69 82 CYS B N 1
ATOM 3263 C CA . CYS B 1 82 ? -6.434 -29.828 -10.891 1 97.69 82 CYS B CA 1
ATOM 3264 C C . CYS B 1 82 ? -7.883 -29.625 -11.32 1 97.69 82 CYS B C 1
ATOM 3266 O O . CYS B 1 82 ? -8.805 -29.812 -10.523 1 97.69 82 CYS B O 1
ATOM 3268 N N . VAL B 1 83 ? -8.086 -29.219 -12.562 1 96.88 83 VAL B N 1
ATOM 3269 C CA . VAL B 1 83 ? -9.438 -28.984 -13.047 1 96.88 83 VAL B CA 1
ATOM 3270 C C . VAL B 1 83 ? -10.242 -30.281 -13.008 1 96.88 83 VAL B C 1
ATOM 3272 O O . VAL B 1 83 ? -11.391 -30.297 -12.555 1 96.88 83 VAL B O 1
ATOM 3275 N N . VAL B 1 84 ? -9.672 -31.359 -13.477 1 95.75 84 VAL B N 1
ATOM 3276 C CA . VAL B 1 84 ? -10.367 -32.625 -13.516 1 95.75 84 VAL B CA 1
ATOM 3277 C C . VAL B 1 84 ? -10.695 -33.094 -12.094 1 95.75 84 VAL B C 1
ATOM 3279 O O . VAL B 1 84 ? -11.828 -33.469 -11.805 1 95.75 84 VAL B O 1
ATOM 3282 N N . PHE B 1 85 ? -9.75 -33.031 -11.219 1 96.31 85 PHE B N 1
ATOM 3283 C CA . PHE B 1 85 ? -9.938 -33.438 -9.836 1 96.31 85 PHE B CA 1
ATOM 3284 C C . PHE B 1 85 ? -11 -32.594 -9.156 1 96.31 85 PHE B C 1
ATOM 3286 O O . PHE B 1 85 ? -11.945 -33.125 -8.562 1 96.31 85 PHE B O 1
ATOM 3293 N N . CYS B 1 86 ? -10.875 -31.234 -9.258 1 96.06 86 CYS B N 1
ATOM 3294 C CA . CYS B 1 86 ? -11.766 -30.328 -8.539 1 96.06 86 CYS B CA 1
ATOM 3295 C C . CYS B 1 86 ? -13.156 -30.328 -9.156 1 96.06 86 CYS B C 1
ATOM 3297 O O . CYS B 1 86 ? -14.156 -30.172 -8.453 1 96.06 86 CYS B O 1
ATOM 3299 N N . TRP B 1 87 ? -13.18 -30.469 -10.492 1 93.88 87 TRP B N 1
ATOM 3300 C CA . TRP B 1 87 ? -14.477 -30.531 -11.148 1 93.88 87 TRP B CA 1
ATOM 3301 C C . TRP B 1 87 ? -15.281 -31.734 -10.641 1 93.88 87 TRP B C 1
ATOM 3303 O O . TRP B 1 87 ? -16.484 -31.609 -10.391 1 93.88 87 TRP B O 1
ATOM 3313 N N . ARG B 1 88 ? -14.656 -32.844 -10.477 1 91.81 88 ARG B N 1
ATOM 3314 C CA . ARG B 1 88 ? -15.297 -34.031 -9.969 1 91.81 88 ARG B CA 1
ATOM 3315 C C . ARG B 1 88 ? -15.609 -33.906 -8.484 1 91.81 88 ARG B C 1
ATOM 3317 O O . ARG B 1 88 ? -16.688 -34.312 -8.023 1 91.81 88 ARG B O 1
ATOM 3324 N N . ALA B 1 89 ? -14.711 -33.375 -7.758 1 92.38 89 ALA B N 1
ATOM 3325 C CA . ALA B 1 89 ? -14.844 -33.25 -6.309 1 92.38 89 ALA B CA 1
ATOM 3326 C C . ALA B 1 89 ? -15.953 -32.281 -5.934 1 92.38 89 ALA B C 1
ATOM 3328 O O . ALA B 1 89 ? -16.609 -32.438 -4.902 1 92.38 89 ALA B O 1
ATOM 3329 N N . LEU B 1 90 ? -16.156 -31.25 -6.781 1 91.31 90 LEU B N 1
ATOM 3330 C CA . LEU B 1 90 ? -17.078 -30.172 -6.418 1 91.31 90 LEU B CA 1
ATOM 3331 C C . LEU B 1 90 ? -18.375 -30.281 -7.211 1 91.31 90 LEU B C 1
ATOM 3333 O O . LEU B 1 90 ? -19.234 -29.406 -7.105 1 91.31 90 LEU B O 1
ATOM 3337 N N . SER B 1 91 ? -18.578 -31.203 -8.008 1 86.12 91 SER B N 1
ATOM 3338 C CA . SER B 1 91 ? -19.719 -31.359 -8.891 1 86.12 91 SER B CA 1
ATOM 3339 C C . SER B 1 91 ? -21.031 -31.312 -8.109 1 86.12 91 SER B C 1
ATOM 3341 O O . SER B 1 91 ? -22.016 -30.734 -8.555 1 86.12 91 SER B O 1
ATOM 3343 N N . ARG B 1 92 ? -21.047 -31.734 -7.02 1 78.19 92 ARG B N 1
ATOM 3344 C CA . ARG B 1 92 ? -22.281 -31.812 -6.246 1 78.19 92 ARG B CA 1
ATOM 3345 C C . ARG B 1 92 ? -22.547 -30.531 -5.477 1 78.19 92 ARG B C 1
ATOM 3347 O O . ARG B 1 92 ? -23.688 -30.109 -5.32 1 78.19 92 ARG B O 1
ATOM 3354 N N . LYS B 1 93 ? -21.5 -30.047 -4.992 1 81.38 93 LYS B N 1
ATOM 3355 C CA . LYS B 1 93 ? -21.625 -28.859 -4.137 1 81.38 93 LYS B CA 1
ATOM 3356 C C . LYS B 1 93 ? -22.047 -27.641 -4.945 1 81.38 93 LYS B C 1
ATOM 3358 O O . LYS B 1 93 ? -22.891 -26.844 -4.492 1 81.38 93 LYS B O 1
ATOM 3363 N N . TYR B 1 94 ? -21.484 -27.484 -6.109 1 84 94 TYR B N 1
ATOM 3364 C CA . TYR B 1 94 ? -21.703 -26.234 -6.832 1 84 94 TYR B CA 1
ATOM 3365 C C . TYR B 1 94 ? -22.469 -26.469 -8.125 1 84 94 TYR B C 1
ATOM 3367 O O . TYR B 1 94 ? -22.781 -25.531 -8.859 1 84 94 TYR B O 1
ATOM 3375 N N . ALA B 1 95 ? -22.938 -27.672 -8.367 1 79.19 95 ALA B N 1
ATOM 3376 C CA . ALA B 1 95 ? -23.734 -28.031 -9.523 1 79.19 95 ALA B CA 1
ATOM 3377 C C . ALA B 1 95 ? -23.203 -27.375 -10.797 1 79.19 95 ALA B C 1
ATOM 3379 O O . ALA B 1 95 ? -22.031 -27.516 -11.125 1 79.19 95 ALA B O 1
ATOM 3380 N N . GLY B 1 96 ? -23.891 -26.469 -11.367 1 77.19 96 GLY B N 1
ATOM 3381 C CA . GLY B 1 96 ? -23.562 -25.844 -12.633 1 77.19 96 GLY B CA 1
ATOM 3382 C C . GLY B 1 96 ? -22.375 -24.906 -12.547 1 77.19 96 GLY B C 1
ATOM 3383 O O . GLY B 1 96 ? -21.734 -24.609 -13.562 1 77.19 96 GLY B O 1
ATOM 3384 N N . ASN B 1 97 ? -21.859 -24.562 -11.422 1 88.25 97 ASN B N 1
ATOM 3385 C CA . ASN B 1 97 ? -20.766 -23.609 -11.273 1 88.25 97 ASN B CA 1
ATOM 3386 C C . ASN B 1 97 ? -19.469 -24.312 -10.844 1 88.25 97 ASN B C 1
ATOM 3388 O O . ASN B 1 97 ? -18.484 -23.641 -10.555 1 88.25 97 ASN B O 1
ATOM 3392 N N . SER B 1 98 ? -19.469 -25.641 -10.898 1 91.62 98 SER B N 1
ATOM 3393 C CA . SER B 1 98 ? -18.328 -26.406 -10.406 1 91.62 98 SER B CA 1
ATOM 3394 C C . SER B 1 98 ? -17.094 -26.172 -11.273 1 91.62 98 SER B C 1
ATOM 3396 O O . SER B 1 98 ? -15.969 -26.156 -10.766 1 91.62 98 SER B O 1
ATOM 3398 N N . LEU B 1 99 ? -17.375 -26 -12.531 1 92.31 99 LEU B N 1
ATOM 3399 C CA . LEU B 1 99 ? -16.25 -25.812 -13.438 1 92.31 99 LEU B CA 1
ATOM 3400 C C . LEU B 1 99 ? -15.539 -24.484 -13.164 1 92.31 99 LEU B C 1
ATOM 3402 O O . LEU B 1 99 ? -14.312 -24.391 -13.266 1 92.31 99 LEU B O 1
ATOM 3406 N N . ALA B 1 100 ? -16.25 -23.422 -12.836 1 93.19 100 ALA B N 1
ATOM 3407 C CA . ALA B 1 100 ? -15.672 -22.125 -12.492 1 93.19 100 ALA B CA 1
ATOM 3408 C C . ALA B 1 100 ? -14.805 -22.234 -11.242 1 93.19 100 ALA B C 1
ATOM 3410 O O . ALA B 1 100 ? -13.703 -21.688 -11.188 1 93.19 100 ALA B O 1
ATOM 3411 N N . HIS B 1 101 ? -15.328 -22.922 -10.289 1 95.75 101 HIS B N 1
ATOM 3412 C CA . HIS B 1 101 ? -14.578 -23.141 -9.055 1 95.75 101 HIS B CA 1
ATOM 3413 C C . HIS B 1 101 ? -13.32 -23.969 -9.328 1 95.75 101 HIS B C 1
ATOM 3415 O O . HIS B 1 101 ? -12.25 -23.656 -8.797 1 95.75 101 HIS B O 1
ATOM 3421 N N . ALA B 1 102 ? -13.508 -24.984 -10.164 1 96.69 102 ALA B N 1
ATOM 3422 C CA . ALA B 1 102 ? -12.367 -25.828 -10.508 1 96.69 102 ALA B CA 1
ATOM 3423 C C . ALA B 1 102 ? -11.281 -25.031 -11.219 1 96.69 102 ALA B C 1
ATOM 3425 O O . ALA B 1 102 ? -10.094 -25.219 -10.961 1 96.69 102 ALA B O 1
ATOM 3426 N N . ALA B 1 103 ? -11.688 -24.172 -12.109 1 95.62 103 ALA B N 1
ATOM 3427 C CA . ALA B 1 103 ? -10.742 -23.328 -12.844 1 95.62 103 ALA B CA 1
ATOM 3428 C C . ALA B 1 103 ? -10 -22.391 -11.898 1 95.62 103 ALA B C 1
ATOM 3430 O O . ALA B 1 103 ? -8.789 -22.188 -12.031 1 95.62 103 ALA B O 1
ATOM 3431 N N . MET B 1 104 ? -10.672 -21.828 -10.969 1 95.94 104 MET B N 1
ATOM 3432 C CA . MET B 1 104 ? -10.062 -20.938 -9.984 1 95.94 104 MET B CA 1
ATOM 3433 C C . MET B 1 104 ? -9.062 -21.688 -9.117 1 95.94 104 MET B C 1
ATOM 3435 O O . MET B 1 104 ? -7.984 -21.188 -8.812 1 95.94 104 MET B O 1
ATOM 3439 N N . LEU B 1 105 ? -9.438 -22.875 -8.742 1 97.94 105 LEU B N 1
ATOM 3440 C CA . LEU B 1 105 ? -8.562 -23.688 -7.914 1 97.94 105 LEU B CA 1
ATOM 3441 C C . LEU B 1 105 ? -7.328 -24.141 -8.695 1 97.94 105 LEU B C 1
ATOM 3443 O O . LEU B 1 105 ? -6.234 -24.234 -8.133 1 97.94 105 LEU B O 1
ATOM 3447 N N . ALA B 1 106 ? -7.531 -24.391 -9.953 1 98.19 106 ALA B N 1
ATOM 3448 C CA . ALA B 1 106 ? -6.398 -24.719 -10.812 1 98.19 106 ALA B CA 1
ATOM 3449 C C . ALA B 1 106 ? -5.449 -23.531 -10.945 1 98.19 106 ALA B C 1
ATOM 3451 O O . ALA B 1 106 ? -4.23 -23.703 -11 1 98.19 106 ALA B O 1
ATOM 3452 N N . MET B 1 107 ? -5.984 -22.344 -11.023 1 96.94 107 MET B N 1
ATOM 3453 C CA . MET B 1 107 ? -5.168 -21.125 -11.047 1 96.94 107 MET B CA 1
ATOM 3454 C C . MET B 1 107 ? -4.344 -21 -9.773 1 96.94 107 MET B C 1
ATOM 3456 O O . MET B 1 107 ? -3.156 -20.672 -9.828 1 96.94 107 MET B O 1
ATOM 3460 N N . ALA B 1 108 ? -4.965 -21.328 -8.695 1 97.06 108 ALA B N 1
ATOM 3461 C CA . ALA B 1 108 ? -4.289 -21.234 -7.402 1 97.06 108 ALA B CA 1
ATOM 3462 C C . ALA B 1 108 ? -3.139 -22.234 -7.312 1 97.06 108 ALA B C 1
ATOM 3464 O O . ALA B 1 108 ? -2.121 -21.969 -6.672 1 97.06 108 ALA B O 1
ATOM 3465 N N . SER B 1 109 ? -3.289 -23.359 -7.93 1 97.44 109 SER B N 1
ATOM 3466 C CA . SER B 1 109 ? -2.283 -24.406 -7.832 1 97.44 109 SER B CA 1
ATOM 3467 C C . SER B 1 109 ? -1.193 -24.234 -8.883 1 97.44 109 SER B C 1
ATOM 3469 O O . SER B 1 109 ? -0.122 -24.828 -8.781 1 97.44 109 SER B O 1
ATOM 3471 N N . SER B 1 110 ? -1.433 -23.438 -9.836 1 97.75 110 SER B N 1
ATOM 3472 C CA . SER B 1 110 ? -0.447 -23.297 -10.906 1 97.75 110 SER B CA 1
ATOM 3473 C C . SER B 1 110 ? 0.24 -21.922 -10.844 1 97.75 110 SER B C 1
ATOM 3475 O O . SER B 1 110 ? 1.38 -21.781 -11.289 1 97.75 110 SER B O 1
ATOM 3477 N N . HIS B 1 111 ? -0.453 -20.906 -10.359 1 96.62 111 HIS B N 1
ATOM 3478 C CA . HIS B 1 111 ? 0.057 -19.531 -10.297 1 96.62 111 HIS B CA 1
ATOM 3479 C C . HIS B 1 111 ? 0.948 -19.328 -9.078 1 96.62 111 HIS B C 1
ATOM 3481 O O . HIS B 1 111 ? 0.467 -19.359 -7.941 1 96.62 111 HIS B O 1
ATOM 3487 N N . SER B 1 112 ? 2.207 -19.172 -9.352 1 96.38 112 SER B N 1
ATOM 3488 C CA . SER B 1 112 ? 3.182 -19.031 -8.273 1 96.38 112 SER B CA 1
ATOM 3489 C C . SER B 1 112 ? 3.312 -17.578 -7.828 1 96.38 112 SER B C 1
ATOM 3491 O O . SER B 1 112 ? 3.076 -16.672 -8.617 1 96.38 112 SER B O 1
ATOM 3493 N N . PHE B 1 113 ? 3.664 -17.391 -6.609 1 94.06 113 PHE B N 1
ATOM 3494 C CA . PHE B 1 113 ? 3.906 -16.078 -6.02 1 94.06 113 PHE B CA 1
ATOM 3495 C C . PHE B 1 113 ? 5.273 -15.547 -6.422 1 94.06 113 PHE B C 1
ATOM 3497 O O . PHE B 1 113 ? 6.105 -15.242 -5.566 1 94.06 113 PHE B O 1
ATOM 3504 N N . ASP B 1 114 ? 5.48 -15.312 -7.656 1 94.06 114 ASP B N 1
ATOM 3505 C CA . ASP B 1 114 ? 6.777 -15.094 -8.297 1 94.06 114 ASP B CA 1
ATOM 3506 C C . ASP B 1 114 ? 7.391 -13.766 -7.855 1 94.06 114 ASP B C 1
ATOM 3508 O O . ASP B 1 114 ? 8.477 -13.742 -7.273 1 94.06 114 ASP B O 1
ATOM 3512 N N . VAL B 1 115 ? 6.656 -12.758 -8.016 1 87.12 115 VAL B N 1
ATOM 3513 C CA . VAL B 1 115 ? 7.223 -11.414 -7.891 1 87.12 115 VAL B CA 1
ATOM 3514 C C . VAL B 1 115 ? 7.41 -11.07 -6.414 1 87.12 115 VAL B C 1
ATOM 3516 O O . VAL B 1 115 ? 8.484 -10.633 -6.004 1 87.12 115 VAL B O 1
ATOM 3519 N N . THR B 1 116 ? 6.441 -11.336 -5.625 1 85.19 116 THR B N 1
ATOM 3520 C CA . THR B 1 116 ? 6.469 -10.875 -4.238 1 85.19 116 THR B CA 1
ATOM 3521 C C . THR B 1 116 ? 7.285 -11.828 -3.373 1 85.19 116 THR B C 1
ATOM 3523 O O . THR B 1 116 ? 7.938 -11.406 -2.418 1 85.19 116 THR B O 1
ATOM 3526 N N . TRP B 1 117 ? 7.25 -13.094 -3.701 1 88.88 117 TRP B N 1
ATOM 3527 C CA . TRP B 1 117 ? 7.945 -14.102 -2.916 1 88.88 117 TRP B CA 1
ATOM 3528 C C . TRP B 1 117 ? 9.188 -14.602 -3.65 1 88.88 117 TRP B C 1
ATOM 3530 O O . TRP B 1 117 ? 10.273 -14.656 -3.074 1 88.88 117 TRP B O 1
ATOM 3540 N N . GLY B 1 118 ? 9.109 -14.859 -4.844 1 91.38 118 GLY B N 1
ATOM 3541 C CA . GLY B 1 118 ? 10.148 -15.5 -5.633 1 91.38 118 GLY B CA 1
ATOM 3542 C C . GLY B 1 118 ? 11.336 -14.594 -5.898 1 91.38 118 GLY B C 1
ATOM 3543 O O . GLY B 1 118 ? 12.484 -15 -5.727 1 91.38 118 GLY B O 1
ATOM 3544 N N . VAL B 1 119 ? 11.07 -13.398 -6.273 1 88.88 119 VAL B N 1
ATOM 3545 C CA . VAL B 1 119 ? 12.133 -12.484 -6.703 1 88.88 119 VAL B CA 1
ATOM 3546 C C . VAL B 1 119 ? 13.047 -12.172 -5.523 1 88.88 119 VAL B C 1
ATOM 3548 O O . VAL B 1 119 ? 14.273 -12.312 -5.629 1 88.88 119 VAL B O 1
ATOM 3551 N N . PRO B 1 120 ? 12.523 -11.789 -4.379 1 83.88 120 PRO B N 1
ATOM 3552 C CA . PRO B 1 120 ? 13.438 -11.508 -3.271 1 83.88 120 PRO B CA 1
ATOM 3553 C C . PRO B 1 120 ? 14.242 -12.734 -2.84 1 83.88 120 PRO B C 1
ATOM 3555 O O . PRO B 1 120 ? 15.422 -12.617 -2.506 1 83.88 120 PRO B O 1
ATOM 3558 N N . LEU B 1 121 ? 13.68 -13.867 -2.834 1 85.5 121 LEU B N 1
ATOM 3559 C CA . LEU B 1 121 ? 14.398 -15.078 -2.449 1 85.5 121 LEU B CA 1
ATOM 3560 C C . LEU B 1 121 ? 15.445 -15.445 -3.494 1 85.5 121 LEU B C 1
ATOM 3562 O O . LEU B 1 121 ? 16.531 -15.906 -3.148 1 85.5 121 LEU B O 1
ATOM 3566 N N . SER B 1 122 ? 15.078 -15.25 -4.738 1 89.56 122 SER B N 1
ATOM 3567 C CA . SER B 1 122 ? 16.031 -15.531 -5.809 1 89.56 122 SER B CA 1
ATOM 3568 C C . SER B 1 122 ? 17.219 -14.578 -5.754 1 89.56 122 SER B C 1
ATOM 3570 O O . SER B 1 122 ? 18.344 -14.984 -6.023 1 89.56 122 SER B O 1
ATOM 3572 N N . ARG B 1 123 ? 16.953 -13.352 -5.484 1 86.5 123 ARG B N 1
ATOM 3573 C CA . ARG B 1 123 ? 18.047 -12.383 -5.371 1 86.5 123 ARG B CA 1
ATOM 3574 C C . ARG B 1 123 ? 19.047 -12.812 -4.312 1 86.5 123 ARG B C 1
ATOM 3576 O O . ARG B 1 123 ? 20.25 -12.57 -4.457 1 86.5 123 ARG B O 1
ATOM 3583 N N . ALA B 1 124 ? 18.547 -13.477 -3.307 1 81.56 124 ALA B N 1
ATOM 3584 C CA . ALA B 1 124 ? 19.406 -13.922 -2.213 1 81.56 124 ALA B CA 1
ATOM 3585 C C . ALA B 1 124 ? 20.094 -15.242 -2.551 1 81.56 124 ALA B C 1
ATOM 3587 O O . ALA B 1 124 ? 21.25 -15.453 -2.199 1 81.56 124 ALA B O 1
ATOM 3588 N N . LEU B 1 125 ? 19.453 -16.156 -3.268 1 83.81 125 LEU B N 1
ATOM 3589 C CA . LEU B 1 125 ? 19.938 -17.516 -3.441 1 83.81 125 LEU B CA 1
ATOM 3590 C C . LEU B 1 125 ? 20.516 -17.719 -4.836 1 83.81 125 LEU B C 1
ATOM 3592 O O . LEU B 1 125 ? 21.453 -18.5 -5.02 1 83.81 125 LEU B O 1
ATOM 3596 N N . PHE B 1 126 ? 19.828 -17.062 -5.816 1 89 126 PHE B N 1
ATOM 3597 C CA . PHE B 1 126 ? 20.188 -17.203 -7.223 1 89 126 PHE B CA 1
ATOM 3598 C C . PHE B 1 126 ? 20.188 -15.859 -7.93 1 89 126 PHE B C 1
ATOM 3600 O O . PHE B 1 126 ? 19.422 -15.641 -8.867 1 89 126 PHE B O 1
ATOM 3607 N N . PRO B 1 127 ? 21.109 -14.984 -7.574 1 87.62 127 PRO B N 1
ATOM 3608 C CA . PRO B 1 127 ? 21.062 -13.594 -8.023 1 87.62 127 PRO B CA 1
ATOM 3609 C C . PRO B 1 127 ? 21.109 -13.469 -9.547 1 87.62 127 PRO B C 1
ATOM 3611 O O . PRO B 1 127 ? 20.547 -12.516 -10.102 1 87.62 127 PRO B O 1
ATOM 3614 N N . ASN B 1 128 ? 21.734 -14.359 -10.273 1 89.5 128 ASN B N 1
ATOM 3615 C CA . ASN B 1 128 ? 21.875 -14.242 -11.719 1 89.5 128 ASN B CA 1
ATOM 3616 C C . ASN B 1 128 ? 20.656 -14.797 -12.453 1 89.5 128 ASN B C 1
ATOM 3618 O O . ASN B 1 128 ? 20.516 -14.594 -13.656 1 89.5 128 ASN B O 1
ATOM 3622 N N . ASP B 1 129 ? 19.672 -15.438 -11.695 1 92.31 129 ASP B N 1
ATOM 3623 C CA . ASP B 1 129 ? 18.578 -16.156 -12.352 1 92.31 129 ASP B CA 1
ATOM 3624 C C . ASP B 1 129 ? 17.25 -15.461 -12.125 1 92.31 129 ASP B C 1
ATOM 3626 O O . ASP B 1 129 ? 16.188 -15.984 -12.492 1 92.31 129 ASP B O 1
ATOM 3630 N N . VAL B 1 130 ? 17.219 -14.25 -11.594 1 90.94 130 VAL B N 1
ATOM 3631 C CA . VAL B 1 130 ? 16.016 -13.484 -11.25 1 90.94 130 VAL B CA 1
ATOM 3632 C C . VAL B 1 130 ? 15.156 -13.281 -12.492 1 90.94 130 VAL B C 1
ATOM 3634 O O . VAL B 1 130 ? 13.93 -13.406 -12.438 1 90.94 130 VAL B O 1
ATOM 3637 N N . PRO B 1 131 ? 15.781 -13.055 -13.664 1 90.31 131 PRO B N 1
ATOM 3638 C CA . PRO B 1 131 ? 14.953 -12.828 -14.852 1 90.31 131 PRO B CA 1
ATOM 3639 C C . PRO B 1 131 ? 14.07 -14.023 -15.195 1 90.31 131 PRO B C 1
ATOM 3641 O O . PRO B 1 131 ? 12.977 -13.859 -15.734 1 90.31 131 PRO B O 1
ATOM 3644 N N . TYR B 1 132 ? 14.484 -15.227 -14.812 1 93.88 132 TYR B N 1
ATOM 3645 C CA . TYR B 1 132 ? 13.727 -16.438 -15.109 1 93.88 132 TYR B CA 1
ATOM 3646 C C . TYR B 1 132 ? 12.438 -16.484 -14.297 1 93.88 132 TYR B C 1
ATOM 3648 O O . TYR B 1 132 ? 11.453 -17.094 -14.711 1 93.88 132 TYR B O 1
ATOM 3656 N N . ILE B 1 133 ? 12.367 -15.812 -13.156 1 94.69 133 ILE B N 1
ATOM 3657 C CA . ILE B 1 133 ? 11.156 -15.758 -12.344 1 94.69 133 ILE B CA 1
ATOM 3658 C C . ILE B 1 133 ? 10.094 -14.93 -13.055 1 94.69 133 ILE B C 1
ATOM 3660 O O . ILE B 1 133 ? 8.914 -15.281 -13.047 1 94.69 133 ILE B O 1
ATOM 3664 N N . TYR B 1 134 ? 10.539 -13.852 -13.664 1 90.06 134 TYR B N 1
ATOM 3665 C CA . TYR B 1 134 ? 9.602 -13.023 -14.406 1 90.06 134 TYR B CA 1
ATOM 3666 C C . TYR B 1 134 ? 9.086 -13.75 -15.648 1 90.06 134 TYR B C 1
ATOM 3668 O O . TYR B 1 134 ? 7.938 -13.562 -16.047 1 90.06 134 TYR B O 1
ATOM 3676 N N . LEU B 1 135 ? 9.953 -14.547 -16.219 1 91.62 135 LEU B N 1
ATOM 3677 C CA . LEU B 1 135 ? 9.516 -15.359 -17.359 1 91.62 135 LEU B CA 1
ATOM 3678 C C . LEU B 1 135 ? 8.477 -16.391 -16.922 1 91.62 135 LEU B C 1
ATOM 3680 O O . LEU B 1 135 ? 7.488 -16.609 -17.625 1 91.62 135 LEU B O 1
ATOM 3684 N N . ASN B 1 136 ? 8.734 -17.031 -15.797 1 95.31 136 ASN B N 1
ATOM 3685 C CA . ASN B 1 136 ? 7.777 -17.969 -15.211 1 95.31 136 ASN B CA 1
ATOM 3686 C C . ASN 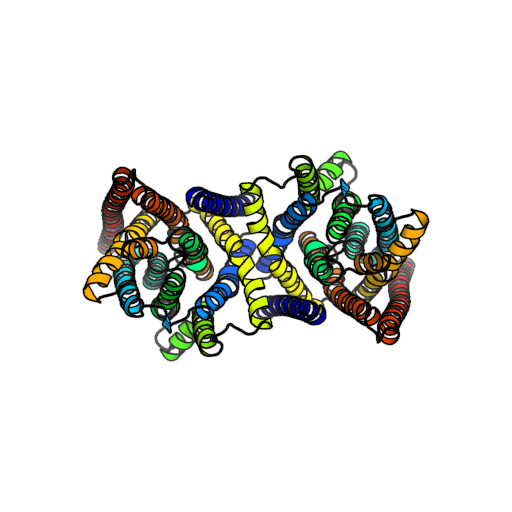B 1 136 ? 6.41 -17.312 -15.016 1 95.31 136 ASN B C 1
ATOM 3688 O O . ASN B 1 136 ? 5.387 -17.906 -15.367 1 95.31 136 ASN B O 1
ATOM 3692 N N . GLN B 1 137 ? 6.461 -16.141 -14.461 1 93.94 137 GLN B N 1
ATOM 3693 C CA . GLN B 1 137 ? 5.25 -15.359 -14.203 1 93.94 137 GLN B CA 1
ATOM 3694 C C . GLN B 1 137 ? 4.543 -14.992 -15.508 1 93.94 137 GLN B C 1
ATOM 3696 O O . GLN B 1 137 ? 3.312 -15.008 -15.57 1 93.94 137 GLN B O 1
ATOM 3701 N N . SER B 1 138 ? 5.32 -14.617 -16.516 1 91.5 138 SER B N 1
ATOM 3702 C CA . SER B 1 138 ? 4.766 -14.188 -17.797 1 91.5 138 SER B CA 1
ATOM 3703 C C . SER B 1 138 ? 4 -15.312 -18.469 1 91.5 138 SER B C 1
ATOM 3705 O O . SER B 1 138 ? 2.924 -15.094 -19.031 1 91.5 138 SER B O 1
ATOM 3707 N N . VAL B 1 139 ? 4.516 -16.531 -18.406 1 94.12 139 VAL B N 1
ATOM 3708 C CA . VAL B 1 139 ? 3.844 -17.672 -19 1 94.12 139 VAL B CA 1
ATOM 3709 C C . VAL B 1 139 ? 2.492 -17.891 -18.328 1 94.12 139 VAL B C 1
ATOM 3711 O O . VAL B 1 139 ? 1.483 -18.125 -19 1 94.12 139 VAL B O 1
ATOM 3714 N N . GLN B 1 140 ? 2.498 -17.781 -17.016 1 95.62 140 GLN B N 1
ATOM 3715 C CA . GLN B 1 140 ? 1.28 -17.938 -16.234 1 95.62 140 GLN B CA 1
ATOM 3716 C C . GLN B 1 140 ? 0.248 -16.875 -16.609 1 95.62 140 GLN B C 1
ATOM 3718 O O . GLN B 1 140 ? -0.919 -17.203 -16.844 1 95.62 140 GLN B O 1
ATOM 3723 N N . LEU B 1 141 ? 0.654 -15.664 -16.734 1 90.75 141 LEU B N 1
ATOM 3724 C CA . LEU B 1 141 ? -0.268 -14.539 -16.844 1 90.75 141 LEU B CA 1
ATOM 3725 C C . LEU B 1 141 ? -0.716 -14.336 -18.281 1 90.75 141 LEU B C 1
ATOM 3727 O O . LEU B 1 141 ? -1.82 -13.844 -18.531 1 90.75 141 LEU B O 1
ATOM 3731 N N . LEU B 1 142 ? 0.118 -14.75 -19.25 1 88.56 142 LEU B N 1
ATOM 3732 C CA . LEU B 1 142 ? -0.206 -14.477 -20.641 1 88.56 142 LEU B CA 1
ATOM 3733 C C . LEU B 1 142 ? -0.93 -15.656 -21.281 1 88.56 142 LEU B C 1
ATOM 3735 O O . LEU B 1 142 ? -1.617 -15.5 -22.281 1 88.56 142 LEU B O 1
ATOM 3739 N N . VAL B 1 143 ? -0.766 -16.828 -20.688 1 91.38 143 VAL B N 1
ATOM 3740 C CA . VAL B 1 143 ? -1.329 -17.984 -21.375 1 91.38 143 VAL B CA 1
ATOM 3741 C C . VAL B 1 143 ? -2.25 -18.75 -20.422 1 91.38 143 VAL B C 1
ATOM 3743 O O . VAL B 1 143 ? -3.457 -18.844 -20.656 1 91.38 143 VAL B O 1
ATOM 3746 N N . VAL B 1 144 ? -1.732 -19.156 -19.328 1 94.75 144 VAL B N 1
ATOM 3747 C CA . VAL B 1 144 ? -2.441 -20.094 -18.469 1 94.75 144 VAL B CA 1
ATOM 3748 C C . VAL B 1 144 ? -3.646 -19.391 -17.828 1 94.75 144 VAL B C 1
ATOM 3750 O O . VAL B 1 144 ? -4.77 -19.891 -17.906 1 94.75 144 VAL B O 1
ATOM 3753 N N . ASN B 1 145 ? -3.414 -18.234 -17.234 1 92.5 145 ASN B N 1
ATOM 3754 C CA . ASN B 1 145 ? -4.5 -17.531 -16.547 1 92.5 145 ASN B CA 1
ATOM 3755 C C . ASN B 1 145 ? -5.602 -17.125 -17.516 1 92.5 145 ASN B C 1
ATOM 3757 O O . ASN B 1 145 ? -6.785 -17.297 -17.234 1 92.5 145 ASN B O 1
ATOM 3761 N N . PRO B 1 146 ? -5.262 -16.562 -18.672 1 87.44 146 PRO B N 1
ATOM 3762 C CA . PRO B 1 146 ? -6.332 -16.219 -19.609 1 87.44 146 PRO B CA 1
ATOM 3763 C C . PRO B 1 146 ? -7.18 -17.438 -20 1 87.44 146 PRO B C 1
ATOM 3765 O O . PRO B 1 146 ? -8.398 -17.328 -20.125 1 87.44 146 PRO B O 1
ATOM 3768 N N . LEU B 1 147 ? -6.594 -18.562 -20.172 1 90.25 147 LEU B N 1
ATOM 3769 C CA . LEU B 1 147 ? -7.328 -19.781 -20.484 1 90.25 147 LEU B CA 1
ATOM 3770 C C . LEU B 1 147 ? -8.289 -20.141 -19.359 1 90.25 147 LEU B C 1
ATOM 3772 O O . LEU B 1 147 ? -9.445 -20.484 -19.609 1 90.25 147 LEU B O 1
ATOM 3776 N N . LEU B 1 148 ? -7.828 -20.031 -18.188 1 93.25 148 LEU B N 1
ATOM 3777 C CA . LEU B 1 148 ? -8.648 -20.391 -17.031 1 93.25 148 LEU B CA 1
ATOM 3778 C C . LEU B 1 148 ? -9.758 -19.359 -16.812 1 93.25 148 LEU B C 1
ATOM 3780 O O . LEU B 1 148 ? -10.875 -19.719 -16.438 1 93.25 148 LEU B O 1
ATOM 3784 N N . LEU B 1 149 ? -9.414 -18.109 -17.047 1 87.44 149 LEU B N 1
ATOM 3785 C CA . LEU B 1 149 ? -10.438 -17.078 -16.953 1 87.44 149 LEU B CA 1
ATOM 3786 C C . LEU B 1 149 ? -11.523 -17.297 -18 1 87.44 149 LEU B C 1
ATOM 3788 O O . LEU B 1 149 ? -12.703 -17.031 -17.734 1 87.44 149 LEU B O 1
ATOM 3792 N N . MET B 1 150 ? -11.148 -17.719 -19.141 1 85.44 150 MET B N 1
ATOM 3793 C CA . MET B 1 150 ? -12.125 -18.031 -20.172 1 85.44 150 MET B CA 1
ATOM 3794 C C . MET B 1 150 ? -13.047 -19.156 -19.719 1 85.44 150 MET B C 1
ATOM 3796 O O . MET B 1 150 ? -14.25 -19.125 -19.969 1 85.44 150 MET B O 1
ATOM 3800 N N . VAL B 1 151 ? -12.5 -20.109 -19.094 1 88.75 151 VAL B N 1
ATOM 3801 C CA . VAL B 1 151 ? -13.289 -21.234 -18.562 1 88.75 151 VAL B CA 1
ATOM 3802 C C . VAL B 1 151 ? -14.273 -20.719 -17.516 1 88.75 151 VAL B C 1
ATOM 3804 O O . VAL B 1 151 ? -15.438 -21.109 -17.5 1 88.75 151 VAL B O 1
ATOM 3807 N N . ILE B 1 152 ? -13.844 -19.859 -16.688 1 88.25 152 ILE B N 1
ATOM 3808 C CA . ILE B 1 152 ? -14.688 -19.281 -15.641 1 88.25 152 ILE B CA 1
ATOM 3809 C C . ILE B 1 152 ? -15.828 -18.484 -16.266 1 88.25 152 ILE B C 1
ATOM 3811 O O . ILE B 1 152 ? -16.984 -18.625 -15.875 1 88.25 152 ILE B O 1
ATOM 3815 N N . GLU B 1 153 ? -15.516 -17.719 -17.266 1 81.75 153 GLU B N 1
ATOM 3816 C CA . GLU B 1 153 ? -16.531 -16.891 -17.922 1 81.75 153 GLU B CA 1
ATOM 3817 C C . GLU B 1 153 ? -17.531 -17.766 -18.672 1 81.75 153 GLU B C 1
ATOM 3819 O O . GLU B 1 153 ? -18.734 -17.453 -18.703 1 81.75 153 GLU B O 1
ATOM 3824 N N . LEU B 1 154 ? -17.031 -18.75 -19.312 1 81.19 154 LEU B N 1
ATOM 3825 C CA . LEU B 1 154 ? -17.906 -19.656 -20.062 1 81.19 154 LEU B CA 1
ATOM 3826 C C . LEU B 1 154 ? -18.844 -20.406 -19.125 1 81.19 154 LEU B C 1
ATOM 3828 O O . LEU B 1 154 ? -19.984 -20.703 -19.484 1 81.19 154 LEU B O 1
ATOM 3832 N N . SER B 1 155 ? -18.375 -20.688 -17.984 1 80.44 155 SER B N 1
ATOM 3833 C CA . SER B 1 155 ? -19.203 -21.391 -17.016 1 80.44 155 SER B CA 1
ATOM 3834 C C . SER B 1 155 ? -20.297 -20.5 -16.453 1 80.44 155 SER B C 1
ATOM 3836 O O . SER B 1 155 ? -21.359 -20.969 -16.062 1 80.44 155 SER B O 1
ATOM 3838 N N . ALA B 1 156 ? -20 -19.297 -16.328 1 72.81 156 ALA B N 1
ATOM 3839 C CA . ALA B 1 156 ? -20.984 -18.344 -15.812 1 72.81 156 ALA B CA 1
ATOM 3840 C C . ALA B 1 156 ? -22.047 -18.047 -16.875 1 72.81 156 ALA B C 1
ATOM 3842 O O . ALA B 1 156 ? -23.172 -17.688 -16.531 1 72.81 156 ALA B O 1
ATOM 3843 N N . ALA B 1 157 ? -21.672 -18.016 -18.188 1 64.62 157 ALA B N 1
ATOM 3844 C CA . ALA B 1 157 ? -22.562 -17.672 -19.297 1 64.62 157 ALA B CA 1
ATOM 3845 C C . ALA B 1 157 ? -23.578 -18.781 -19.547 1 64.62 157 ALA B C 1
ATOM 3847 O O . ALA B 1 157 ? -24.328 -18.719 -20.516 1 64.62 157 ALA B O 1
ATOM 3848 N N . ARG B 1 158 ? -23.859 -19.891 -18.859 1 57.03 158 ARG B N 1
ATOM 3849 C CA . ARG B 1 158 ? -24.75 -21 -19.203 1 57.03 158 ARG B CA 1
ATOM 3850 C C . ARG B 1 158 ? -26 -20.5 -19.922 1 57.03 158 ARG B C 1
ATOM 3852 O O . ARG B 1 158 ? -26.859 -21.297 -20.281 1 57.03 158 ARG B O 1
ATOM 3859 N N . GLY B 1 159 ? -26.422 -19.297 -19.891 1 48.66 159 GLY B N 1
ATOM 3860 C CA . GLY B 1 159 ? -27.656 -19.266 -20.656 1 48.66 159 GLY B CA 1
ATOM 3861 C C . GLY B 1 159 ? -27.438 -19.328 -22.156 1 48.66 159 GLY B C 1
ATOM 3862 O O . GLY B 1 159 ? -26.344 -19.031 -22.641 1 48.66 159 GLY B O 1
ATOM 3863 N N . PRO B 1 160 ? -28.203 -20.188 -23.016 1 49.22 160 PRO B N 1
ATOM 3864 C CA . PRO B 1 160 ? -28.141 -20.531 -24.438 1 49.22 160 PRO B CA 1
ATOM 3865 C C . PRO B 1 160 ? -27.391 -19.484 -25.266 1 49.22 160 PRO B C 1
ATOM 3867 O O . PRO B 1 160 ? -26.594 -19.828 -26.125 1 49.22 160 PRO B O 1
ATOM 3870 N N . GLY B 1 161 ? -27.812 -18.359 -25.781 1 47.62 161 GLY B N 1
ATOM 3871 C CA . GLY B 1 161 ? -27.547 -17.422 -26.859 1 47.62 161 GLY B CA 1
ATOM 3872 C C . GLY B 1 161 ? -26.297 -16.594 -26.641 1 47.62 161 GLY B C 1
ATOM 3873 O O . GLY B 1 161 ? -25.891 -15.836 -27.531 1 47.62 161 GLY B O 1
ATOM 3874 N N . SER B 1 162 ? -25.875 -15.977 -25.531 1 52.06 162 SER B N 1
ATOM 3875 C CA . SER B 1 162 ? -25.281 -14.648 -25.406 1 52.06 162 SER B CA 1
ATOM 3876 C C . SER B 1 162 ? -23.766 -14.719 -25.469 1 52.06 162 SER B C 1
ATOM 3878 O O . SER B 1 162 ? -23.109 -13.75 -25.844 1 52.06 162 SER B O 1
ATOM 3880 N N . THR B 1 163 ? -22.969 -15.555 -24.781 1 58.19 163 THR B N 1
ATOM 3881 C CA . THR B 1 163 ? -21.578 -15.133 -24.641 1 58.19 163 THR B CA 1
ATOM 3882 C C . THR B 1 163 ? -20.734 -15.688 -25.781 1 58.19 163 THR B C 1
ATOM 3884 O O . THR B 1 163 ? -20.578 -16.906 -25.922 1 58.19 163 THR B O 1
ATOM 3887 N N . THR B 1 164 ? -20.672 -15 -26.938 1 62.28 164 THR B N 1
ATOM 3888 C CA . THR B 1 164 ? -19.781 -15.305 -28.047 1 62.28 164 THR B CA 1
ATOM 3889 C C . THR B 1 164 ? -18.328 -15.352 -27.578 1 62.28 164 THR B C 1
ATOM 3891 O O . THR B 1 164 ? -17.984 -14.758 -26.562 1 62.28 164 THR B O 1
ATOM 3894 N N . LEU B 1 165 ? -17.641 -16.344 -28.188 1 62.62 165 LEU B N 1
ATOM 3895 C CA . LEU B 1 165 ? -16.203 -16.469 -27.984 1 62.62 165 LEU B CA 1
ATOM 3896 C C . LEU B 1 165 ? -15.547 -15.102 -27.938 1 62.62 165 LEU B C 1
ATOM 3898 O O . LEU B 1 165 ? -14.609 -14.883 -27.172 1 62.62 165 LEU B O 1
ATOM 3902 N N . SER B 1 166 ? -16.078 -14.281 -28.766 1 66.62 166 SER B N 1
ATOM 3903 C CA . SER B 1 166 ? -15.508 -12.938 -28.859 1 66.62 166 SER B CA 1
ATOM 3904 C C . SER B 1 166 ? -15.688 -12.18 -27.547 1 66.62 166 SER B C 1
ATOM 3906 O O . SER B 1 166 ? -14.773 -11.484 -27.094 1 66.62 166 SER B O 1
ATOM 3908 N N . ASN B 1 167 ? -16.766 -12.398 -26.938 1 69.12 167 ASN B N 1
ATOM 3909 C CA . ASN B 1 167 ? -17.031 -11.703 -25.672 1 69.12 167 ASN B CA 1
ATOM 3910 C C . ASN B 1 167 ? -16.172 -12.258 -24.547 1 69.12 167 ASN B C 1
ATOM 3912 O O . ASN B 1 167 ? -15.688 -11.5 -23.688 1 69.12 167 ASN B O 1
ATOM 3916 N N . VAL B 1 168 ? -15.977 -13.492 -24.688 1 64.44 168 VAL B N 1
ATOM 3917 C CA . VAL B 1 168 ? -15.164 -14.164 -23.688 1 64.44 168 VAL B CA 1
ATOM 3918 C C . VAL B 1 168 ? -13.719 -13.695 -23.781 1 64.44 168 VAL B C 1
ATOM 3920 O O . VAL B 1 168 ? -13.086 -13.414 -22.75 1 64.44 168 VAL B O 1
ATOM 3923 N N . LEU B 1 169 ? -13.336 -13.633 -25 1 64.69 169 LEU B N 1
ATOM 3924 C CA . LEU B 1 169 ? -11.969 -13.172 -25.219 1 64.69 169 LEU B CA 1
ATOM 3925 C C . LEU B 1 169 ? -11.812 -11.719 -24.766 1 64.69 169 LEU B C 1
ATOM 3927 O O . LEU B 1 169 ? -10.82 -11.367 -24.125 1 64.69 169 LEU B O 1
ATOM 3931 N N . LYS B 1 170 ? -12.727 -10.945 -25.125 1 68.62 170 LYS B N 1
ATOM 3932 C CA . LYS B 1 170 ? -12.656 -9.523 -24.812 1 68.62 170 LYS B CA 1
ATOM 3933 C C . LYS B 1 170 ? -12.727 -9.297 -23.297 1 68.62 170 LYS B C 1
ATOM 3935 O O . LYS B 1 170 ? -11.922 -8.547 -22.75 1 68.62 170 LYS B O 1
ATOM 3940 N N . ASN B 1 171 ? -13.594 -10.023 -22.797 1 64.25 171 ASN B N 1
ATOM 3941 C CA . ASN B 1 171 ? -13.828 -9.805 -21.375 1 64.25 171 ASN B CA 1
ATOM 3942 C C . ASN B 1 171 ? -12.797 -10.531 -20.516 1 64.25 171 ASN B C 1
ATOM 3944 O O . ASN B 1 171 ? -12.43 -10.062 -19.438 1 64.25 171 ASN B O 1
ATOM 3948 N N . GLY B 1 172 ? -12.445 -11.664 -21.047 1 60.66 172 GLY B N 1
ATOM 3949 C CA . GLY B 1 172 ? -11.523 -12.492 -20.266 1 60.66 172 GLY B CA 1
ATOM 3950 C C . GLY B 1 172 ? -10.078 -12.086 -20.438 1 60.66 172 GLY B C 1
ATOM 3951 O O . GLY B 1 172 ? -9.289 -12.156 -19.5 1 60.66 172 GLY B O 1
ATOM 3952 N N . LEU B 1 173 ? -9.766 -11.648 -21.562 1 68.12 173 LEU B N 1
ATOM 3953 C CA . LEU B 1 173 ? -8.359 -11.414 -21.875 1 68.12 173 LEU B CA 1
ATOM 3954 C C . LEU B 1 173 ? -8.047 -9.922 -21.891 1 68.12 173 LEU B C 1
ATOM 3956 O O . LEU B 1 173 ? -7.203 -9.453 -21.125 1 68.12 173 LEU B O 1
ATOM 3960 N N . LEU B 1 174 ? -8.797 -9.219 -22.625 1 72 174 LEU B N 1
ATOM 3961 C CA . LEU B 1 174 ? -8.414 -7.832 -22.875 1 72 174 LEU B CA 1
ATOM 3962 C C . LEU B 1 174 ? -8.82 -6.93 -21.719 1 72 174 LEU B C 1
ATOM 3964 O O . LEU B 1 174 ? -8.195 -5.895 -21.484 1 72 174 LEU B O 1
ATOM 3968 N N . LYS B 1 175 ? -9.68 -7.445 -21 1 77.06 175 LYS B N 1
ATOM 3969 C CA . LYS B 1 175 ? -10.133 -6.586 -19.922 1 77.06 175 LYS B CA 1
ATOM 3970 C C . LYS B 1 175 ? -9.492 -6.992 -18.594 1 77.06 175 LYS B C 1
ATOM 3972 O O . LYS B 1 175 ? -9.695 -6.332 -17.562 1 77.06 175 LYS B O 1
ATOM 3977 N N . ASN B 1 176 ? -8.656 -8.008 -18.656 1 81 176 ASN B N 1
ATOM 3978 C CA . ASN B 1 176 ? -7.949 -8.422 -17.453 1 81 176 ASN B CA 1
ATOM 3979 C C . ASN B 1 176 ? -6.684 -7.602 -17.234 1 81 176 ASN B C 1
ATOM 3981 O O . ASN B 1 176 ? -5.727 -7.707 -18 1 81 176 ASN B O 1
ATOM 3985 N N . PRO B 1 177 ? -6.699 -6.82 -16.203 1 87 177 PRO B N 1
ATOM 3986 C CA . PRO B 1 177 ? -5.559 -5.926 -15.992 1 87 177 PRO B CA 1
ATOM 3987 C C . PRO B 1 177 ? -4.234 -6.676 -15.875 1 87 177 PRO B C 1
ATOM 3989 O O . PRO B 1 177 ? -3.193 -6.168 -16.297 1 87 177 PRO B O 1
ATOM 3992 N N . LEU B 1 178 ? -4.277 -7.879 -15.352 1 86 178 LEU B N 1
ATOM 3993 C CA . LEU B 1 178 ? -3.041 -8.641 -15.203 1 86 178 LEU B CA 1
ATOM 3994 C C . LEU B 1 178 ? -2.471 -9.023 -16.562 1 86 178 LEU B C 1
ATOM 3996 O O . LEU B 1 178 ? -1.261 -8.93 -16.781 1 86 178 LEU B O 1
ATOM 4000 N N . VAL B 1 179 ? -3.32 -9.461 -17.422 1 85.75 179 VAL B N 1
ATOM 4001 C CA . VAL B 1 179 ? -2.9 -9.844 -18.766 1 85.75 179 VAL B CA 1
ATOM 4002 C C . VAL B 1 179 ? -2.41 -8.609 -19.516 1 85.75 179 VAL B C 1
ATOM 4004 O O . VAL B 1 179 ? -1.337 -8.633 -20.125 1 85.75 179 VAL B O 1
ATOM 4007 N N . MET B 1 180 ? -3.102 -7.566 -19.484 1 89.81 180 MET B N 1
ATOM 4008 C CA . MET B 1 180 ? -2.777 -6.34 -20.203 1 89.81 180 MET B CA 1
ATOM 4009 C C . MET B 1 180 ? -1.458 -5.75 -19.719 1 89.81 180 MET B C 1
ATOM 4011 O O . MET B 1 180 ? -0.646 -5.289 -20.516 1 89.81 180 MET B O 1
ATOM 4015 N N . MET B 1 181 ? -1.301 -5.777 -18.438 1 92.12 181 MET B N 1
ATOM 4016 C CA . MET B 1 181 ? -0.092 -5.176 -17.875 1 92.12 181 MET B CA 1
ATOM 4017 C C . MET B 1 181 ? 1.126 -6.051 -18.156 1 92.12 181 MET B C 1
ATOM 4019 O O . MET B 1 181 ? 2.238 -5.543 -18.297 1 92.12 181 MET B O 1
ATOM 4023 N N . THR B 1 182 ? 0.903 -7.355 -18.219 1 89.88 182 THR B N 1
ATOM 4024 C CA . THR B 1 182 ? 1.988 -8.25 -18.609 1 89.88 182 THR B CA 1
ATOM 4025 C C . THR B 1 182 ? 2.4 -7.992 -20.062 1 89.88 182 THR B C 1
ATOM 4027 O O . THR B 1 182 ? 3.59 -7.875 -20.359 1 89.88 182 THR B O 1
ATOM 4030 N N . LEU B 1 183 ? 1.422 -7.871 -20.953 1 90.88 183 LEU B N 1
ATOM 4031 C CA . LEU B 1 183 ? 1.699 -7.59 -22.359 1 90.88 183 LEU B CA 1
ATOM 4032 C C . LEU B 1 183 ? 2.367 -6.227 -22.516 1 90.88 183 LEU B C 1
ATOM 4034 O O . LEU B 1 183 ? 3.312 -6.082 -23.297 1 90.88 183 LEU B O 1
ATOM 4038 N N . ALA B 1 184 ? 1.861 -5.285 -21.812 1 93.88 184 ALA B N 1
ATOM 4039 C CA . ALA B 1 184 ? 2.447 -3.945 -21.859 1 93.88 184 ALA B CA 1
ATOM 4040 C C . ALA B 1 184 ? 3.898 -3.969 -21.391 1 93.88 184 ALA B C 1
ATOM 4042 O O . ALA B 1 184 ? 4.75 -3.275 -21.938 1 93.88 184 ALA B O 1
ATOM 4043 N N . GLY B 1 185 ? 4.164 -4.695 -20.281 1 93.44 185 GLY B N 1
ATOM 4044 C CA . GLY B 1 185 ? 5.527 -4.844 -19.797 1 93.44 185 GLY B CA 1
ATOM 4045 C C . GLY B 1 185 ? 6.453 -5.484 -20.828 1 93.44 185 GLY B C 1
ATOM 4046 O O . GLY B 1 185 ? 7.57 -5.012 -21.031 1 93.44 185 GLY B O 1
ATOM 4047 N N . ALA B 1 186 ? 5.977 -6.539 -21.484 1 89.25 186 ALA B N 1
ATOM 4048 C CA . ALA B 1 186 ? 6.762 -7.211 -22.516 1 89.25 186 ALA B CA 1
ATOM 4049 C C . ALA B 1 186 ? 7.062 -6.266 -23.672 1 89.25 186 ALA B C 1
ATOM 4051 O O . ALA B 1 186 ? 8.188 -6.234 -24.188 1 89.25 186 ALA B O 1
ATOM 4052 N N . LEU B 1 187 ? 6.031 -5.52 -24.062 1 92.81 187 LEU B N 1
ATOM 4053 C CA . LEU B 1 187 ? 6.203 -4.555 -25.141 1 92.81 187 LEU B CA 1
ATOM 4054 C C . LEU B 1 187 ? 7.168 -3.447 -24.734 1 92.81 187 LEU B C 1
ATOM 4056 O O . LEU B 1 187 ? 8.023 -3.041 -25.531 1 92.81 187 LEU B O 1
ATOM 4060 N N . ALA B 1 188 ? 7.039 -2.975 -23.547 1 94.06 188 ALA B N 1
ATOM 4061 C CA . ALA B 1 188 ? 7.918 -1.915 -23.047 1 94.06 188 ALA B CA 1
ATOM 4062 C C . ALA B 1 188 ? 9.367 -2.381 -23.016 1 94.06 188 ALA B C 1
ATOM 4064 O O . ALA B 1 188 ? 10.281 -1.612 -23.328 1 94.06 188 ALA B O 1
ATOM 4065 N N . GLY B 1 189 ? 9.586 -3.59 -22.578 1 91.25 189 GLY B N 1
ATOM 4066 C CA . GLY B 1 189 ? 10.93 -4.137 -22.562 1 91.25 189 GLY B CA 1
ATOM 4067 C C . GLY B 1 189 ? 11.594 -4.145 -23.922 1 91.25 189 GLY B C 1
ATOM 4068 O O . GLY B 1 189 ? 12.805 -3.93 -24.031 1 91.25 189 GLY B O 1
ATOM 4069 N N . GLN B 1 190 ? 10.789 -4.355 -24.969 1 90.38 190 GLN B N 1
ATOM 4070 C CA . GLN B 1 190 ? 11.312 -4.391 -26.328 1 90.38 190 GLN B CA 1
ATOM 4071 C C . GLN B 1 190 ? 11.5 -2.982 -26.891 1 90.38 190 GLN B C 1
ATOM 4073 O O . GLN B 1 190 ? 12.461 -2.719 -27.609 1 90.38 190 GLN B O 1
ATOM 4078 N N . LEU B 1 191 ? 10.625 -2.111 -26.516 1 92.69 191 LEU B N 1
ATOM 4079 C CA . LEU B 1 191 ? 10.656 -0.746 -27.031 1 92.69 191 LEU B CA 1
ATOM 4080 C C . LEU B 1 191 ? 11.734 0.072 -26.328 1 92.69 191 LEU B C 1
ATOM 4082 O O . LEU B 1 191 ? 12.312 0.989 -26.922 1 92.69 191 LEU B O 1
ATOM 4086 N N . PHE B 1 192 ? 11.953 -0.273 -25.047 1 92.5 192 PHE B N 1
ATOM 4087 C CA . PHE B 1 192 ? 12.938 0.44 -24.25 1 92.5 192 PHE B CA 1
ATOM 4088 C C . PHE B 1 192 ? 13.977 -0.522 -23.688 1 92.5 192 PHE B C 1
ATOM 4090 O O . PHE B 1 192 ? 14.047 -0.717 -22.469 1 92.5 192 PHE B O 1
ATOM 4097 N N . PRO B 1 193 ? 14.883 -0.932 -24.453 1 83.88 193 PRO B N 1
ATOM 4098 C CA . PRO B 1 193 ? 15.836 -1.956 -24.016 1 83.88 193 PRO B CA 1
ATOM 4099 C C . PRO B 1 193 ? 16.766 -1.466 -22.922 1 83.88 193 PRO B C 1
ATOM 4101 O O . PRO B 1 193 ? 17.312 -2.273 -22.156 1 83.88 193 PRO B O 1
ATOM 4104 N N . THR B 1 194 ? 16.969 -0.134 -22.781 1 87 194 THR B N 1
ATOM 4105 C CA . THR B 1 194 ? 17.859 0.398 -21.766 1 87 194 THR B CA 1
ATOM 4106 C C . THR B 1 194 ? 17.078 0.764 -20.5 1 87 194 THR B C 1
ATOM 4108 O O . THR B 1 194 ? 17.656 1.244 -19.531 1 87 194 THR B O 1
ATOM 4111 N N . GLY B 1 195 ? 15.828 0.492 -20.594 1 89.69 195 GLY B N 1
ATOM 4112 C CA . GLY B 1 195 ? 14.969 0.837 -19.469 1 89.69 195 GLY B CA 1
ATOM 4113 C C . GLY B 1 195 ? 13.766 1.677 -19.875 1 89.69 195 GLY B C 1
ATOM 4114 O O . GLY B 1 195 ? 13.805 2.373 -20.891 1 89.69 195 GLY B O 1
ATOM 4115 N N . ILE B 1 196 ? 12.758 1.567 -19.125 1 92.5 196 ILE B N 1
ATOM 4116 C CA . ILE B 1 196 ? 11.555 2.336 -19.422 1 92.5 196 ILE B CA 1
ATOM 4117 C C . ILE B 1 196 ? 11.805 3.814 -19.125 1 92.5 196 ILE B C 1
ATOM 4119 O O . ILE B 1 196 ? 12.688 4.16 -18.344 1 92.5 196 ILE B O 1
ATOM 4123 N N . PRO B 1 197 ? 11.086 4.723 -19.781 1 91.75 197 PRO B N 1
ATOM 4124 C CA . PRO B 1 197 ? 11.258 6.156 -19.547 1 91.75 197 PRO B CA 1
ATOM 4125 C C . PRO B 1 197 ? 11.195 6.512 -18.062 1 91.75 197 PRO B C 1
ATOM 4127 O O . PRO B 1 197 ? 10.406 5.93 -17.312 1 91.75 197 PRO B O 1
ATOM 4130 N N . PRO B 1 198 ? 11.953 7.469 -17.625 1 89.31 198 PRO B N 1
ATOM 4131 C CA . PRO B 1 198 ? 12.109 7.777 -16.188 1 89.31 198 PRO B CA 1
ATOM 4132 C C . PRO B 1 198 ? 10.781 8.062 -15.5 1 89.31 198 PRO B C 1
ATOM 4134 O O . PRO B 1 198 ? 10.531 7.562 -14.406 1 89.31 198 PRO B O 1
ATOM 4137 N N . LEU B 1 199 ? 9.953 8.844 -16.125 1 89.56 199 LEU B N 1
ATOM 4138 C CA . LEU B 1 199 ? 8.68 9.188 -15.5 1 89.56 199 LEU B CA 1
ATOM 4139 C C . LEU B 1 199 ? 7.828 7.938 -15.281 1 89.56 199 LEU B C 1
ATOM 4141 O O . LEU B 1 199 ? 7.211 7.773 -14.227 1 89.56 199 LEU B O 1
ATOM 4145 N N . LEU B 1 200 ? 7.812 7.086 -16.281 1 92.56 200 LEU B N 1
ATOM 4146 C CA . LEU B 1 200 ? 7.062 5.836 -16.172 1 92.56 200 LEU B CA 1
ATOM 4147 C C . LEU B 1 200 ? 7.684 4.918 -15.133 1 92.56 200 LEU B C 1
ATOM 4149 O O . LEU B 1 200 ? 6.965 4.258 -14.375 1 92.56 200 LEU B O 1
ATOM 4153 N N . GLY B 1 201 ? 8.953 4.934 -15.125 1 93.25 201 GLY B N 1
ATOM 4154 C CA . GLY B 1 201 ? 9.664 4.121 -14.156 1 93.25 201 GLY B CA 1
ATOM 4155 C C . GLY B 1 201 ? 9.43 4.555 -12.727 1 93.25 201 GLY B C 1
ATOM 4156 O O . GLY B 1 201 ? 9.18 3.717 -11.852 1 93.25 201 GLY B O 1
ATOM 4157 N N . ILE B 1 202 ? 9.445 5.836 -12.508 1 91.31 202 ILE B N 1
ATOM 4158 C CA . ILE B 1 202 ? 9.266 6.371 -11.164 1 91.31 202 ILE B CA 1
ATOM 4159 C C . ILE B 1 202 ? 7.832 6.141 -10.695 1 91.31 202 ILE B C 1
ATOM 4161 O O . ILE B 1 202 ? 7.598 5.73 -9.562 1 91.31 202 ILE B O 1
ATOM 4165 N N . PHE B 1 203 ? 6.961 6.32 -11.531 1 93.81 203 PHE B N 1
ATOM 4166 C CA . PHE B 1 203 ? 5.559 6.156 -11.172 1 93.81 203 PHE B CA 1
ATOM 4167 C C . PHE B 1 203 ? 5.242 4.691 -10.891 1 93.81 203 PHE B C 1
ATOM 4169 O O . PHE B 1 203 ? 4.594 4.371 -9.891 1 93.81 203 PHE B O 1
ATOM 4176 N N . THR B 1 204 ? 5.617 3.828 -11.812 1 95.44 204 THR B N 1
ATOM 4177 C CA . THR B 1 204 ? 5.305 2.414 -11.633 1 95.44 204 THR B CA 1
ATOM 4178 C C . THR B 1 204 ? 5.98 1.866 -10.383 1 95.44 204 THR B C 1
ATOM 4180 O O . THR B 1 204 ? 5.441 0.985 -9.711 1 95.44 204 THR B O 1
ATOM 4183 N N . LYS B 1 205 ? 7.148 2.369 -10.086 1 93.69 205 LYS B N 1
ATOM 4184 C CA . LYS B 1 205 ? 7.805 1.974 -8.844 1 93.69 205 LYS B CA 1
ATOM 4185 C C . LYS B 1 205 ? 7.012 2.447 -7.625 1 93.69 205 LYS B C 1
ATOM 4187 O O . LYS B 1 205 ? 6.891 1.723 -6.637 1 93.69 205 LYS B O 1
ATOM 4192 N N . HIS B 1 206 ? 6.527 3.662 -7.777 1 93.38 206 HIS B N 1
ATOM 4193 C CA . HIS B 1 206 ? 5.707 4.25 -6.727 1 93.38 206 HIS B CA 1
ATOM 4194 C C . HIS B 1 206 ? 4.504 3.363 -6.41 1 93.38 206 HIS B C 1
ATOM 4196 O O . HIS B 1 206 ? 4.191 3.129 -5.238 1 93.38 206 HIS B O 1
ATOM 4202 N N . VAL B 1 207 ? 3.887 2.848 -7.363 1 96.06 207 VAL B N 1
ATOM 4203 C CA . VAL B 1 207 ? 2.734 1.963 -7.23 1 96.06 207 VAL B CA 1
ATOM 4204 C C . VAL B 1 207 ? 3.189 0.596 -6.723 1 96.06 207 VAL B C 1
ATOM 4206 O O . VAL B 1 207 ? 2.629 0.066 -5.762 1 96.06 207 VAL B O 1
ATOM 4209 N N . ALA B 1 208 ? 4.199 0.041 -7.305 1 94.62 208 ALA B N 1
ATOM 4210 C CA . ALA B 1 208 ? 4.672 -1.313 -7.027 1 94.62 208 ALA B CA 1
ATOM 4211 C C . ALA B 1 208 ? 5.18 -1.433 -5.594 1 94.62 208 ALA B C 1
ATOM 4213 O O . ALA B 1 208 ? 5.047 -2.486 -4.965 1 94.62 208 ALA B O 1
ATOM 4214 N N . ASP B 1 209 ? 5.719 -0.376 -5.02 1 94.38 209 ASP B N 1
ATOM 4215 C CA . ASP B 1 209 ? 6.285 -0.396 -3.674 1 94.38 209 ASP B CA 1
ATOM 4216 C C . ASP B 1 209 ? 5.207 -0.694 -2.633 1 94.38 209 ASP B C 1
ATOM 4218 O O . ASP B 1 209 ? 5.512 -1.162 -1.534 1 94.38 209 ASP B O 1
ATOM 4222 N N . ALA B 1 210 ? 3.994 -0.47 -2.996 1 95.94 210 ALA B N 1
ATOM 4223 C CA . ALA B 1 210 ? 2.9 -0.738 -2.066 1 95.94 210 ALA B CA 1
ATOM 4224 C C . ALA B 1 210 ? 2.533 -2.219 -2.064 1 95.94 210 ALA B C 1
ATOM 4226 O O . ALA B 1 210 ? 1.822 -2.688 -1.171 1 95.94 210 ALA B O 1
ATOM 4227 N N . GLY B 1 211 ? 2.998 -2.971 -2.953 1 94.44 211 GLY B N 1
ATOM 4228 C CA . GLY B 1 211 ? 2.529 -4.312 -3.26 1 94.44 211 GLY B CA 1
ATOM 4229 C C . GLY B 1 211 ? 2.891 -5.328 -2.193 1 94.44 211 GLY B C 1
ATOM 4230 O O . GLY B 1 211 ? 2.016 -6.02 -1.664 1 94.44 211 GLY B O 1
ATOM 4231 N N . PRO B 1 212 ? 4.191 -5.406 -1.85 1 92.12 212 PRO B N 1
ATOM 4232 C CA . PRO B 1 212 ? 4.609 -6.469 -0.934 1 92.12 212 PRO B CA 1
ATOM 4233 C C . PRO B 1 212 ? 3.84 -6.449 0.385 1 92.12 212 PRO B C 1
ATOM 4235 O O . PRO B 1 212 ? 3.285 -7.473 0.797 1 92.12 212 PRO B O 1
ATOM 4238 N N . PHE B 1 213 ? 3.715 -5.324 1.024 1 95.38 213 PHE B N 1
ATOM 4239 C CA . PHE B 1 213 ? 3.018 -5.27 2.305 1 95.38 213 PHE B CA 1
ATOM 4240 C C . PHE B 1 213 ? 1.536 -5.574 2.125 1 95.38 213 PHE B C 1
ATOM 4242 O O . PHE B 1 213 ? 0.962 -6.359 2.885 1 95.38 213 PHE B O 1
ATOM 4249 N N . LEU B 1 214 ? 0.881 -4.945 1.106 1 95.19 214 LEU B N 1
ATOM 4250 C CA . LEU B 1 214 ? -0.549 -5.148 0.902 1 95.19 214 LEU B CA 1
ATOM 4251 C C . LEU B 1 214 ? -0.847 -6.59 0.516 1 95.19 214 LEU B C 1
ATOM 4253 O O . LEU B 1 214 ? -1.884 -7.141 0.897 1 95.19 214 LEU B O 1
ATOM 4257 N N . GLY B 1 215 ? 0.012 -7.188 -0.295 1 91.62 215 GLY B N 1
ATOM 4258 C CA . GLY B 1 215 ? -0.168 -8.586 -0.645 1 91.62 215 GLY B CA 1
ATOM 4259 C C . GLY B 1 215 ? -0.207 -9.508 0.563 1 91.62 215 GLY B C 1
ATOM 4260 O O . GLY B 1 215 ? -1.13 -10.312 0.709 1 91.62 215 GLY B O 1
ATOM 4261 N N . PHE B 1 216 ? 0.763 -9.375 1.453 1 92 216 PHE B N 1
ATOM 4262 C CA . PHE B 1 216 ? 0.829 -10.219 2.637 1 92 216 PHE B CA 1
ATOM 4263 C C . PHE B 1 216 ? -0.249 -9.836 3.641 1 92 216 PHE B C 1
ATOM 4265 O O . PHE B 1 216 ? -0.776 -10.688 4.355 1 92 216 PHE B O 1
ATOM 4272 N N . LEU B 1 217 ? -0.552 -8.547 3.668 1 94.25 217 LEU B N 1
ATOM 4273 C CA . LEU B 1 217 ? -1.644 -8.094 4.523 1 94.25 217 LEU B CA 1
ATOM 4274 C C . LEU B 1 217 ? -2.951 -8.781 4.145 1 94.25 217 LEU B C 1
ATOM 4276 O O . LEU B 1 217 ? -3.701 -9.219 5.02 1 94.25 217 LEU B O 1
ATOM 4280 N N . THR B 1 218 ? -3.281 -8.859 2.875 1 89.88 218 THR B N 1
ATOM 4281 C CA . THR B 1 218 ? -4.508 -9.492 2.408 1 89.88 218 THR B CA 1
ATOM 4282 C C . THR B 1 218 ? -4.5 -10.984 2.738 1 89.88 218 THR B C 1
ATOM 4284 O O . THR B 1 218 ? -5.551 -11.57 3.006 1 89.88 218 THR B O 1
ATOM 4287 N N . LEU B 1 219 ? -3.32 -11.57 2.66 1 87.88 219 LEU B N 1
ATOM 4288 C CA . LEU B 1 219 ? -3.211 -12.961 3.09 1 87.88 219 LEU B CA 1
ATOM 4289 C C . LEU B 1 219 ? -3.576 -13.102 4.562 1 87.88 219 LEU B C 1
ATOM 4291 O O . LEU B 1 219 ? -4.137 -14.125 4.969 1 87.88 219 LEU B O 1
ATOM 4295 N N . GLY B 1 220 ? -3.193 -12.117 5.312 1 91.75 220 GLY B N 1
ATOM 4296 C CA . GLY B 1 220 ? -3.604 -12.109 6.707 1 91.75 220 GLY B CA 1
ATOM 4297 C C . GLY B 1 220 ? -5.109 -12.086 6.887 1 91.75 220 GLY B C 1
ATOM 4298 O O . GLY B 1 220 ? -5.645 -12.727 7.793 1 91.75 220 GLY B O 1
ATOM 4299 N N . PHE B 1 221 ? -5.805 -11.32 6.02 1 88.69 221 PHE B N 1
ATOM 4300 C CA . PHE B 1 221 ? -7.262 -11.352 6.039 1 88.69 221 PHE B CA 1
ATOM 4301 C C . PHE B 1 221 ? -7.777 -12.773 5.836 1 88.69 221 PHE B C 1
ATOM 4303 O O . PHE B 1 221 ? -8.711 -13.203 6.52 1 88.69 221 PHE B O 1
ATOM 4310 N N . ALA B 1 222 ? -7.125 -13.469 4.949 1 82.88 222 ALA B N 1
ATOM 4311 C CA . ALA B 1 222 ? -7.531 -14.828 4.629 1 82.88 222 ALA B CA 1
ATOM 4312 C C . ALA B 1 222 ? -7.344 -15.758 5.828 1 82.88 222 ALA B C 1
ATOM 4314 O O . ALA B 1 222 ? -8.188 -16.609 6.094 1 82.88 222 ALA B O 1
ATOM 4315 N N . VAL B 1 223 ? -6.254 -15.586 6.48 1 86 223 VAL B N 1
ATOM 4316 C CA . VAL B 1 223 ? -5.941 -16.422 7.637 1 86 223 VAL B CA 1
ATOM 4317 C C . VAL B 1 223 ? -7 -16.219 8.719 1 86 223 VAL B C 1
ATOM 4319 O O . VAL B 1 223 ? -7.363 -17.172 9.422 1 86 223 VAL B O 1
ATOM 4322 N N . SER B 1 224 ? -7.445 -15.023 8.82 1 87.25 224 SER B N 1
ATOM 4323 C CA . SER B 1 224 ? -8.461 -14.742 9.836 1 87.25 224 SER B CA 1
ATOM 4324 C C . SER B 1 224 ? -9.773 -15.438 9.508 1 87.25 224 SER B C 1
ATOM 4326 O O . SER B 1 224 ? -10.617 -15.625 10.391 1 87.25 224 SER B O 1
ATOM 4328 N N . ALA B 1 225 ? -9.945 -15.797 8.297 1 79.81 225 ALA B N 1
ATOM 4329 C CA . ALA B 1 225 ? -11.195 -16.406 7.859 1 79.81 225 ALA B CA 1
ATOM 4330 C C . ALA B 1 225 ? -11.07 -17.922 7.805 1 79.81 225 ALA B C 1
ATOM 4332 O O . ALA B 1 225 ? -11.977 -18.625 7.328 1 79.81 225 ALA B O 1
ATOM 4333 N N . LEU B 1 226 ? -10 -18.531 8.227 1 80.06 226 LEU B N 1
ATOM 4334 C CA . LEU B 1 226 ? -9.719 -19.953 8.148 1 80.06 226 LEU B CA 1
ATOM 4335 C C . LEU B 1 226 ? -10.781 -20.75 8.898 1 80.06 226 LEU B C 1
ATOM 4337 O O . LEU B 1 226 ? -11.047 -21.906 8.555 1 80.06 226 LEU B O 1
ATOM 4341 N N . GLY B 1 227 ? -11.336 -20.203 9.906 1 75.44 227 GLY B N 1
ATOM 4342 C CA . GLY B 1 227 ? -12.367 -20.906 10.648 1 75.44 227 GLY B CA 1
ATOM 4343 C C . GLY B 1 227 ? -13.547 -21.328 9.789 1 75.44 227 GLY B C 1
ATOM 4344 O O . GLY B 1 227 ? -14.289 -22.234 10.141 1 75.44 227 GLY B O 1
ATOM 4345 N N . THR B 1 228 ? -13.594 -20.844 8.672 1 77.56 228 THR B N 1
ATOM 4346 C CA . THR B 1 228 ? -14.727 -21.125 7.801 1 77.56 228 THR B CA 1
ATOM 4347 C C . THR B 1 228 ? -14.398 -22.234 6.82 1 77.56 228 THR B C 1
ATOM 4349 O O . THR B 1 228 ? -15.266 -22.688 6.066 1 77.56 228 THR B O 1
ATOM 4352 N N . THR B 1 229 ? -13.164 -22.781 6.875 1 86.31 229 THR B N 1
ATOM 4353 C CA . THR B 1 229 ? -12.75 -23.859 5.984 1 86.31 229 THR B CA 1
ATOM 4354 C C . THR B 1 229 ? -13.195 -25.219 6.527 1 86.31 229 THR B C 1
ATOM 4356 O O . THR B 1 229 ? -12.789 -25.609 7.621 1 86.31 229 THR B O 1
ATOM 4359 N N . GLY B 1 230 ? -13.961 -25.891 5.809 1 88.44 230 GLY B N 1
ATOM 4360 C CA . GLY B 1 230 ? -14.445 -27.203 6.207 1 88.44 230 GLY B CA 1
ATOM 4361 C C . GLY B 1 230 ? -13.445 -28.312 5.945 1 88.44 230 GLY B C 1
ATOM 4362 O O . GLY B 1 230 ? -12.391 -28.078 5.352 1 88.44 230 GLY B O 1
ATOM 4363 N N . ALA B 1 231 ? -13.781 -29.5 6.379 1 89.5 231 ALA B N 1
ATOM 4364 C CA . ALA B 1 231 ? -12.891 -30.656 6.262 1 89.5 231 ALA B CA 1
ATOM 4365 C C . ALA B 1 231 ? -12.609 -30.984 4.797 1 89.5 231 ALA B C 1
ATOM 4367 O O . ALA B 1 231 ? -11.469 -31.266 4.422 1 89.5 231 ALA B O 1
ATOM 4368 N N . ASN B 1 232 ? -13.656 -30.984 3.98 1 90.81 232 ASN B N 1
ATOM 4369 C CA . ASN B 1 232 ? -13.492 -31.297 2.564 1 90.81 232 ASN B CA 1
ATOM 4370 C C . ASN B 1 232 ? -12.68 -30.219 1.852 1 90.81 232 ASN B C 1
ATOM 4372 O O . ASN B 1 232 ? -11.859 -30.516 0.979 1 90.81 232 ASN B O 1
ATOM 4376 N N . GLU B 1 233 ? -12.906 -28.984 2.244 1 93.31 233 GLU B N 1
ATOM 4377 C CA . GLU B 1 233 ? -12.141 -27.875 1.665 1 93.31 233 GLU B CA 1
ATOM 4378 C C . GLU B 1 233 ? -10.664 -27.984 2.025 1 93.31 233 GLU B C 1
ATOM 4380 O O . GLU B 1 233 ? -9.797 -27.688 1.203 1 93.31 233 GLU B O 1
ATOM 4385 N N . LEU B 1 234 ? -10.438 -28.453 3.223 1 93.94 234 LEU B N 1
ATOM 4386 C CA . LEU B 1 234 ? -9.055 -28.641 3.654 1 93.94 234 LEU B CA 1
ATOM 4387 C C . LEU B 1 234 ? -8.391 -29.766 2.867 1 93.94 234 LEU B C 1
ATOM 4389 O O . LEU B 1 234 ? -7.203 -29.688 2.541 1 93.94 234 LEU B O 1
ATOM 4393 N N . CYS B 1 235 ? -9.148 -30.812 2.643 1 95.75 235 CYS B N 1
ATOM 4394 C CA . CYS B 1 235 ? -8.625 -31.922 1.856 1 95.75 235 CYS B CA 1
ATOM 4395 C C . CYS B 1 235 ? -8.266 -31.469 0.444 1 95.75 235 CYS B C 1
ATOM 4397 O O . CYS B 1 235 ? -7.215 -31.828 -0.081 1 95.75 235 CYS B O 1
ATOM 4399 N N . ILE B 1 236 ? -9.148 -30.703 -0.147 1 96.62 236 ILE B N 1
ATOM 4400 C CA . ILE B 1 236 ? -8.875 -30.172 -1.477 1 96.62 236 ILE B CA 1
ATOM 4401 C C . ILE B 1 236 ? -7.629 -29.297 -1.435 1 96.62 236 ILE B C 1
ATOM 4403 O O . ILE B 1 236 ? -6.773 -29.375 -2.318 1 96.62 236 ILE B O 1
ATOM 4407 N N . CYS B 1 237 ? -7.527 -28.516 -0.408 1 96.56 237 CYS B N 1
ATOM 4408 C CA . CYS B 1 237 ? -6.383 -27.641 -0.196 1 96.56 237 CYS B CA 1
ATOM 4409 C C . CYS B 1 237 ? -5.082 -28.438 -0.177 1 96.56 237 CYS B C 1
ATOM 4411 O O . CYS B 1 237 ? -4.105 -28.047 -0.819 1 96.56 237 CYS B O 1
ATOM 4413 N N . ILE B 1 238 ? -5.062 -29.531 0.484 1 97.12 238 ILE B N 1
ATOM 4414 C CA . ILE B 1 238 ? -3.875 -30.375 0.632 1 97.12 238 ILE B CA 1
ATOM 4415 C C . ILE B 1 238 ? -3.5 -30.984 -0.717 1 97.12 238 ILE B C 1
ATOM 4417 O O . ILE B 1 238 ? -2.318 -31.047 -1.066 1 97.12 238 ILE B O 1
ATOM 4421 N N . VAL B 1 239 ? -4.465 -31.406 -1.442 1 97.88 239 VAL B N 1
ATOM 4422 C CA . VAL B 1 239 ? -4.219 -31.984 -2.762 1 97.88 239 VAL B CA 1
ATOM 4423 C C . VAL B 1 239 ? -3.604 -30.938 -3.678 1 97.88 239 VAL B C 1
ATOM 4425 O O . VAL B 1 239 ? -2.635 -31.203 -4.391 1 97.88 239 VAL B O 1
ATOM 4428 N N . LEU B 1 240 ? -4.184 -29.734 -3.658 1 98.38 240 LEU B N 1
ATOM 4429 C CA . LEU B 1 240 ? -3.666 -28.641 -4.477 1 98.38 240 LEU B CA 1
ATOM 4430 C C . LEU B 1 240 ? -2.252 -28.266 -4.051 1 98.38 240 LEU B C 1
ATOM 4432 O O . LEU B 1 240 ? -1.412 -27.938 -4.891 1 98.38 240 LEU B O 1
ATOM 4436 N N . ALA B 1 241 ? -2.004 -28.312 -2.764 1 97.94 241 ALA B N 1
ATOM 4437 C CA . ALA B 1 241 ? -0.659 -28.062 -2.254 1 97.94 241 ALA B CA 1
ATOM 4438 C C . ALA B 1 241 ? 0.337 -29.078 -2.793 1 97.94 241 ALA B C 1
ATOM 4440 O O . ALA B 1 241 ? 1.481 -28.734 -3.1 1 97.94 241 ALA B O 1
ATOM 4441 N N . ALA B 1 242 ? -0.075 -30.312 -2.855 1 97.75 242 ALA B N 1
ATOM 4442 C CA . ALA B 1 242 ? 0.791 -31.359 -3.385 1 97.75 242 ALA B CA 1
ATOM 4443 C C . ALA B 1 242 ? 1.076 -31.141 -4.867 1 97.75 242 ALA B C 1
ATOM 4445 O O . ALA B 1 242 ? 2.197 -31.359 -5.328 1 97.75 242 ALA B O 1
ATOM 4446 N N . PHE B 1 243 ? 0.053 -30.719 -5.617 1 98 243 PHE B N 1
ATOM 4447 C CA . PHE B 1 243 ? 0.259 -30.406 -7.027 1 98 243 PHE B CA 1
ATOM 4448 C C . PHE B 1 243 ? 1.28 -29.281 -7.184 1 98 243 PHE B C 1
ATOM 4450 O O . PHE B 1 243 ? 2.17 -29.359 -8.031 1 98 243 PHE B O 1
ATOM 4457 N N . LYS B 1 244 ? 1.199 -28.328 -6.363 1 96.94 244 LYS B N 1
ATOM 4458 C CA . LYS B 1 244 ? 2.02 -27.125 -6.484 1 96.94 244 LYS B CA 1
ATOM 4459 C C . LYS B 1 244 ? 3.426 -27.359 -5.941 1 96.94 244 LYS B C 1
ATOM 4461 O O . LYS B 1 244 ? 4.41 -26.922 -6.543 1 96.94 244 LYS B O 1
ATOM 4466 N N . MET B 1 245 ? 3.479 -28.078 -4.812 1 96.62 245 MET B N 1
ATOM 4467 C CA . MET B 1 245 ? 4.738 -28.125 -4.07 1 96.62 245 MET B CA 1
ATOM 4468 C C . MET B 1 245 ? 5.504 -29.406 -4.367 1 96.62 245 MET B C 1
ATOM 4470 O O . MET B 1 245 ? 6.707 -29.484 -4.105 1 96.62 245 MET B O 1
ATOM 4474 N N . VAL B 1 246 ? 4.891 -30.406 -4.875 1 96 246 VAL B N 1
ATOM 4475 C CA . VAL B 1 246 ? 5.555 -31.672 -5.141 1 96 246 VAL B CA 1
ATOM 4476 C C . VAL B 1 246 ? 5.578 -31.938 -6.645 1 96 246 VAL B C 1
ATOM 4478 O O . VAL B 1 246 ? 6.652 -32.094 -7.238 1 96 246 VAL B O 1
ATOM 4481 N N . LEU B 1 247 ? 4.48 -31.922 -7.262 1 97.25 247 LEU B N 1
ATOM 4482 C CA . LEU B 1 247 ? 4.379 -32.312 -8.664 1 97.25 247 LEU B CA 1
ATOM 4483 C C . LEU B 1 247 ? 5.039 -31.25 -9.555 1 97.25 247 LEU B C 1
ATOM 4485 O O . LEU B 1 247 ? 5.781 -31.594 -10.477 1 97.25 247 LEU B O 1
ATOM 4489 N N . MET B 1 248 ? 4.809 -29.953 -9.328 1 97.31 248 MET B N 1
ATOM 4490 C CA . MET B 1 248 ? 5.277 -28.891 -10.195 1 97.31 248 MET B CA 1
ATOM 4491 C C . MET B 1 248 ? 6.801 -28.875 -10.281 1 97.31 248 MET B C 1
ATOM 4493 O O . MET B 1 248 ? 7.367 -28.875 -11.375 1 97.31 248 MET B O 1
ATOM 4497 N N . PRO B 1 249 ? 7.535 -28.859 -9.125 1 95.19 249 PRO B N 1
ATOM 4498 C CA . PRO B 1 249 ? 8.992 -28.875 -9.227 1 95.19 249 PRO B CA 1
ATOM 4499 C C . PRO B 1 249 ? 9.516 -30.109 -9.953 1 95.19 249 PRO B C 1
ATOM 4501 O O . PRO B 1 249 ? 10.5 -30.031 -10.695 1 95.19 249 PRO B O 1
ATOM 4504 N N . LYS B 1 250 ? 8.914 -31.25 -9.781 1 95.88 250 LYS B N 1
ATOM 4505 C CA . LYS B 1 250 ? 9.336 -32.469 -10.469 1 95.88 250 LYS B CA 1
ATOM 4506 C C . LYS B 1 250 ? 9.078 -32.375 -11.969 1 95.88 250 LYS B C 1
ATOM 4508 O O . LYS B 1 250 ? 9.867 -32.875 -12.773 1 95.88 250 LYS B O 1
ATOM 4513 N N . LEU B 1 251 ? 7.98 -31.766 -12.344 1 97.5 251 LEU B N 1
ATOM 4514 C CA . LEU B 1 251 ? 7.672 -31.578 -13.758 1 97.5 251 LEU B CA 1
ATOM 4515 C C . LEU B 1 251 ? 8.664 -30.625 -14.406 1 97.5 251 LEU B C 1
ATOM 4517 O O . LEU B 1 251 ? 9.07 -30.828 -15.555 1 97.5 251 LEU B O 1
ATOM 4521 N N . TYR B 1 252 ? 9 -29.484 -13.68 1 97 252 TYR B N 1
ATOM 4522 C CA . TYR B 1 252 ? 10 -28.562 -14.195 1 97 252 TYR B CA 1
ATOM 4523 C C . TYR B 1 252 ? 11.305 -29.297 -14.516 1 97 252 TYR B C 1
ATOM 4525 O O . TYR B 1 252 ? 11.875 -29.125 -15.594 1 97 252 TYR B O 1
ATOM 4533 N N . LEU B 1 253 ? 11.742 -30.219 -13.633 1 95.31 253 LEU B N 1
ATOM 4534 C CA . LEU B 1 253 ? 12.992 -30.953 -13.797 1 95.31 253 LEU B CA 1
ATOM 4535 C C . LEU B 1 253 ? 12.875 -31.984 -14.914 1 95.31 253 LEU B C 1
ATOM 4537 O O . LEU B 1 253 ? 13.789 -32.156 -15.719 1 95.31 253 LEU B O 1
ATOM 4541 N N . LEU B 1 254 ? 11.766 -32.688 -14.914 1 96.69 254 LEU B N 1
ATOM 4542 C CA . LEU B 1 254 ? 11.547 -33.719 -15.93 1 96.69 254 LEU B CA 1
ATOM 4543 C C . LEU B 1 254 ? 11.531 -33.094 -17.328 1 96.69 254 LEU B C 1
ATOM 4545 O O . LEU B 1 254 ? 12.203 -33.594 -18.234 1 96.69 254 LEU B O 1
ATOM 4549 N N . LEU B 1 255 ? 10.836 -32.031 -17.5 1 97.12 255 LEU B N 1
ATOM 4550 C CA . LEU B 1 255 ? 10.664 -31.422 -18.812 1 97.12 255 LEU B CA 1
ATOM 4551 C C . LEU B 1 255 ? 11.93 -30.703 -19.25 1 97.12 255 LEU B C 1
ATOM 4553 O O . LEU B 1 255 ? 12.203 -30.578 -20.453 1 97.12 255 LEU B O 1
ATOM 4557 N N . ARG B 1 256 ? 12.664 -30.156 -18.219 1 95.81 256 ARG B N 1
ATOM 4558 C CA . ARG B 1 256 ? 13.969 -29.594 -18.547 1 95.81 256 ARG B CA 1
ATOM 4559 C C . ARG B 1 256 ? 14.797 -30.562 -19.375 1 95.81 256 ARG B C 1
ATOM 4561 O O . ARG B 1 256 ? 15.414 -30.188 -20.375 1 95.81 256 ARG B O 1
ATOM 4568 N N . GLY B 1 257 ? 14.875 -31.828 -18.906 1 93.38 257 GLY B N 1
ATOM 4569 C CA . GLY B 1 257 ? 15.633 -32.875 -19.594 1 93.38 257 GLY B CA 1
ATOM 4570 C C . GLY B 1 257 ? 15.125 -33.156 -21 1 93.38 257 GLY B C 1
ATOM 4571 O O . GLY B 1 257 ? 15.914 -33.344 -21.922 1 93.38 257 GLY B O 1
ATOM 4572 N N . PHE B 1 258 ? 13.883 -33.156 -21.188 1 94.31 258 PHE B N 1
ATOM 4573 C CA . PHE B 1 258 ? 13.266 -33.469 -22.469 1 94.31 258 PHE B CA 1
ATOM 4574 C C . PHE B 1 258 ? 13.469 -32.344 -23.469 1 94.31 258 PHE B C 1
ATOM 4576 O O . PHE B 1 258 ? 13.664 -32.594 -24.656 1 94.31 258 PHE B O 1
ATOM 4583 N N . VAL B 1 259 ? 13.477 -31.031 -23.016 1 94.06 259 VAL B N 1
ATOM 4584 C CA . VAL B 1 259 ? 13.508 -29.859 -23.875 1 94.06 259 VAL B CA 1
ATOM 4585 C C . VAL B 1 259 ? 14.953 -29.422 -24.109 1 94.06 259 VAL B C 1
ATOM 4587 O O . VAL B 1 259 ? 15.258 -28.781 -25.125 1 94.06 259 VAL B O 1
ATOM 4590 N N . GLY B 1 260 ? 15.883 -29.828 -23.25 1 92.38 260 GLY B N 1
ATOM 4591 C CA . GLY B 1 260 ? 17.266 -29.375 -23.328 1 92.38 260 GLY B CA 1
ATOM 4592 C C . GLY B 1 260 ? 17.469 -27.984 -22.781 1 92.38 260 GLY B C 1
ATOM 4593 O O . GLY B 1 260 ? 18.219 -27.188 -23.359 1 92.38 260 GLY B O 1
ATOM 4594 N N . CYS B 1 261 ? 16.656 -27.656 -21.719 1 92.62 261 CYS B N 1
ATOM 4595 C CA . CYS B 1 261 ? 16.781 -26.359 -21.062 1 92.62 261 CYS B CA 1
ATOM 4596 C C . CYS B 1 261 ? 18.078 -26.266 -20.25 1 92.62 261 CYS B C 1
ATOM 4598 O O . CYS B 1 261 ? 18.438 -27.219 -19.562 1 92.62 261 CYS B O 1
ATOM 4600 N N . SER B 1 262 ? 18.859 -25.219 -20.375 1 92.5 262 SER B N 1
ATOM 4601 C CA . SER B 1 262 ? 20.188 -25.078 -19.781 1 92.5 262 SER B CA 1
ATOM 4602 C C . SER B 1 262 ? 20.125 -24.516 -18.375 1 92.5 262 SER B C 1
ATOM 4604 O O . SER B 1 262 ? 21.141 -24.422 -17.688 1 92.5 262 SER B O 1
ATOM 4606 N N . VAL B 1 263 ? 18.906 -24.125 -17.906 1 92.81 263 VAL B N 1
ATOM 4607 C CA . VAL B 1 263 ? 18.766 -23.5 -16.594 1 92.81 263 VAL B CA 1
ATOM 4608 C C . VAL B 1 263 ? 19.188 -24.484 -15.508 1 92.81 263 VAL B C 1
ATOM 4610 O O . VAL B 1 263 ? 18.938 -25.672 -15.602 1 92.81 263 VAL B O 1
ATOM 4613 N N . ASN B 1 264 ? 19.828 -24 -14.562 1 91.94 264 ASN B N 1
ATOM 4614 C CA . ASN B 1 264 ? 20.359 -24.797 -13.461 1 91.94 264 ASN B CA 1
ATOM 4615 C C . ASN B 1 264 ? 19.266 -25.594 -12.766 1 91.94 264 ASN B C 1
ATOM 4617 O O . ASN B 1 264 ? 18.156 -25.094 -12.547 1 91.94 264 ASN B O 1
ATOM 4621 N N . ILE B 1 265 ? 19.578 -26.828 -12.406 1 91.25 265 ILE B N 1
ATOM 4622 C CA . ILE B 1 265 ? 18.625 -27.766 -11.812 1 91.25 265 ILE B CA 1
ATOM 4623 C C . ILE B 1 265 ? 18.188 -27.25 -10.445 1 91.25 265 ILE B C 1
ATOM 4625 O O . ILE B 1 265 ? 17.016 -27.375 -10.078 1 91.25 265 ILE B O 1
ATOM 4629 N N . SER B 1 266 ? 19.094 -26.703 -9.688 1 89.06 266 SER B N 1
ATOM 4630 C CA . SER B 1 266 ? 18.766 -26.203 -8.359 1 89.06 266 SER B CA 1
ATOM 4631 C C . SER B 1 266 ? 17.812 -25.016 -8.438 1 89.06 266 SER B C 1
ATOM 4633 O O . SER B 1 266 ? 16.891 -24.906 -7.629 1 89.06 266 SER B O 1
ATOM 4635 N N . PHE B 1 267 ? 18.094 -24.188 -9.406 1 92.94 267 PHE B N 1
ATOM 4636 C CA . PHE B 1 267 ? 17.234 -23.031 -9.57 1 92.94 267 PHE B CA 1
ATOM 4637 C C . PHE B 1 267 ? 15.844 -23.438 -10.047 1 92.94 267 PHE B C 1
ATOM 4639 O O . PHE B 1 267 ? 14.836 -22.906 -9.586 1 92.94 267 PHE B O 1
ATOM 4646 N N . LEU B 1 268 ? 15.789 -24.406 -10.953 1 93.75 268 LEU B N 1
ATOM 4647 C CA . LEU B 1 268 ? 14.508 -24.859 -11.469 1 93.75 268 LEU B CA 1
ATOM 4648 C C . LEU B 1 268 ? 13.68 -25.516 -10.367 1 93.75 268 LEU B C 1
ATOM 4650 O O . LEU B 1 268 ? 12.453 -25.391 -10.344 1 93.75 268 LEU B O 1
ATOM 4654 N N . SER B 1 269 ? 14.328 -26.266 -9.539 1 91.69 269 SER B N 1
ATOM 4655 C CA . SER B 1 269 ? 13.656 -26.859 -8.391 1 91.69 269 SER B CA 1
ATOM 4656 C C . SER B 1 269 ? 13.094 -25.797 -7.465 1 91.69 269 SER B C 1
ATOM 4658 O O . SER B 1 269 ? 11.992 -25.938 -6.938 1 91.69 269 SER B O 1
ATOM 4660 N N . PHE B 1 270 ? 13.867 -24.75 -7.266 1 91.81 270 PHE B N 1
ATOM 4661 C CA . PHE B 1 270 ? 13.438 -23.609 -6.465 1 91.81 270 PHE B CA 1
ATOM 4662 C C . PHE B 1 270 ? 12.234 -22.922 -7.105 1 91.81 270 PHE B C 1
ATOM 4664 O O . PHE B 1 270 ? 11.211 -22.703 -6.449 1 91.81 270 PHE B O 1
ATOM 4671 N N . MET B 1 271 ? 12.32 -22.641 -8.391 1 95.12 271 MET B N 1
ATOM 4672 C CA . MET B 1 271 ? 11.289 -21.906 -9.125 1 95.12 271 MET B CA 1
ATOM 4673 C C . MET B 1 271 ? 9.992 -22.703 -9.18 1 95.12 271 MET B C 1
ATOM 4675 O O . MET B 1 271 ? 8.906 -22.141 -9.039 1 95.12 271 MET B O 1
ATOM 4679 N N . GLY B 1 272 ? 10.125 -24 -9.328 1 95.31 272 GLY B N 1
ATOM 4680 C CA . GLY B 1 272 ? 8.961 -24.875 -9.328 1 95.31 272 GLY B CA 1
ATOM 4681 C C . GLY B 1 272 ? 8.32 -25.016 -7.965 1 95.31 272 GLY B C 1
ATOM 4682 O O . GLY B 1 272 ? 7.156 -25.406 -7.855 1 95.31 272 GLY B O 1
ATOM 4683 N N . GLY B 1 273 ? 9.094 -24.734 -6.938 1 94.5 273 GLY B N 1
ATOM 4684 C CA . GLY B 1 273 ? 8.625 -24.891 -5.57 1 94.5 273 GLY B CA 1
ATOM 4685 C C . GLY B 1 273 ? 8.125 -23.594 -4.965 1 94.5 273 GLY B C 1
ATOM 4686 O O . GLY B 1 273 ? 7.969 -23.5 -3.746 1 94.5 273 GLY B O 1
ATOM 4687 N N . LEU B 1 274 ? 7.875 -22.609 -5.742 1 95.62 274 LEU B N 1
ATOM 4688 C CA . LEU B 1 274 ? 7.312 -21.359 -5.246 1 95.62 274 LEU B CA 1
ATOM 4689 C C . LEU B 1 274 ? 5.852 -21.531 -4.848 1 95.62 274 LEU B C 1
ATOM 4691 O O . LEU B 1 274 ? 5.137 -22.344 -5.445 1 95.62 274 LEU B O 1
ATOM 4695 N N . PRO B 1 275 ? 5.371 -20.828 -3.846 1 95.69 275 PRO B N 1
ATOM 4696 C CA . PRO B 1 275 ? 4.027 -21.016 -3.305 1 95.69 275 PRO B CA 1
ATOM 4697 C C . PRO B 1 275 ? 2.938 -20.438 -4.203 1 95.69 275 PRO B C 1
ATOM 4699 O O . PRO B 1 275 ? 3.242 -19.75 -5.184 1 95.69 275 PRO B O 1
ATOM 4702 N N . ALA B 1 276 ? 1.729 -20.828 -3.842 1 96.31 276 ALA B N 1
ATOM 4703 C CA . ALA B 1 276 ? 0.572 -20.219 -4.504 1 96.31 276 ALA B CA 1
ATOM 4704 C C . ALA B 1 276 ? 0.548 -18.703 -4.301 1 96.31 276 ALA B C 1
ATOM 4706 O O . ALA B 1 276 ? 1.002 -18.203 -3.27 1 96.31 276 ALA B O 1
ATOM 4707 N N . SER B 1 277 ? 0.041 -17.984 -5.211 1 93.38 277 SER B N 1
ATOM 4708 C CA . SER B 1 277 ? 0.083 -16.516 -5.238 1 93.38 277 SER B CA 1
ATOM 4709 C C . SER B 1 277 ? -1.045 -15.922 -4.406 1 93.38 277 SER B C 1
ATOM 4711 O O . SER B 1 277 ? -2.193 -16.359 -4.5 1 93.38 277 SER B O 1
ATOM 4713 N N . ALA B 1 278 ? -0.717 -14.938 -3.643 1 89.25 278 ALA B N 1
ATOM 4714 C CA . ALA B 1 278 ? -1.715 -14.18 -2.893 1 89.25 278 ALA B CA 1
ATOM 4715 C C . ALA B 1 278 ? -2.664 -13.445 -3.834 1 89.25 278 ALA B C 1
ATOM 4717 O O . ALA B 1 278 ? -3.82 -13.188 -3.484 1 89.25 278 ALA B O 1
ATOM 4718 N N . SER B 1 279 ? -2.172 -13.102 -4.992 1 88.94 279 SER B N 1
ATOM 4719 C CA . SER B 1 279 ? -3.018 -12.398 -5.957 1 88.94 279 SER B CA 1
ATOM 4720 C C . SER B 1 279 ? -4.203 -13.258 -6.375 1 88.94 279 SER B C 1
ATOM 4722 O O . SER B 1 279 ? -5.289 -12.742 -6.645 1 88.94 279 SER B O 1
ATOM 4724 N N . VAL B 1 280 ? -4.004 -14.547 -6.426 1 92.12 280 VAL B N 1
ATOM 4725 C CA . VAL B 1 280 ? -5.098 -15.445 -6.793 1 92.12 280 VAL B CA 1
ATOM 4726 C C . VAL B 1 280 ? -6.129 -15.484 -5.664 1 92.12 280 VAL B C 1
ATOM 4728 O O . VAL B 1 280 ? -7.332 -15.578 -5.922 1 92.12 280 VAL B O 1
ATOM 4731 N N . TYR B 1 281 ? -5.668 -15.469 -4.48 1 90.44 281 TYR B N 1
ATOM 4732 C CA . TYR B 1 281 ? -6.605 -15.383 -3.363 1 90.44 281 TYR B CA 1
ATOM 4733 C C . TYR B 1 281 ? -7.445 -14.109 -3.457 1 90.44 281 TYR B C 1
ATOM 4735 O O . TYR B 1 281 ? -8.664 -14.156 -3.281 1 90.44 281 TYR B O 1
ATOM 4743 N N . SER B 1 282 ? -6.719 -12.984 -3.684 1 87.25 282 SER B N 1
ATOM 4744 C CA . SER B 1 282 ? -7.441 -11.727 -3.828 1 87.25 282 SER B CA 1
ATOM 4745 C C . SER B 1 282 ? -8.469 -11.805 -4.957 1 87.25 282 SER B C 1
ATOM 4747 O O . SER B 1 282 ? -9.586 -11.305 -4.82 1 87.25 282 SER B O 1
ATOM 4749 N N . LEU B 1 283 ? -8.117 -12.445 -6.027 1 85.88 283 LEU B N 1
ATOM 4750 C CA . LEU B 1 283 ? -9.023 -12.609 -7.16 1 85.88 283 LEU B CA 1
ATOM 4751 C C . LEU B 1 283 ? -10.188 -13.523 -6.801 1 85.88 283 LEU B C 1
ATOM 4753 O O . LEU B 1 283 ? -11.312 -13.297 -7.242 1 85.88 283 LEU B O 1
ATOM 4757 N N . SER B 1 284 ? -9.922 -14.539 -6.043 1 90.62 284 SER B N 1
ATOM 4758 C CA . SER B 1 284 ? -10.977 -15.461 -5.621 1 90.62 284 SER B CA 1
ATOM 4759 C C . SER B 1 284 ? -12.008 -14.758 -4.754 1 90.62 284 SER B C 1
ATOM 4761 O O . SER B 1 284 ? -13.203 -15.07 -4.816 1 90.62 284 SER B O 1
ATOM 4763 N N . LEU B 1 285 ? -11.531 -13.742 -3.939 1 83.06 285 LEU B N 1
ATOM 4764 C CA . LEU B 1 285 ? -12.438 -12.938 -3.131 1 83.06 285 LEU B CA 1
ATOM 4765 C C . LEU B 1 285 ? -13.32 -12.062 -4.016 1 83.06 285 LEU B C 1
ATOM 4767 O O . LEU B 1 285 ? -14.523 -11.945 -3.775 1 83.06 285 LEU B O 1
ATOM 4771 N N . VAL B 1 286 ? -12.68 -11.523 -4.973 1 79.75 286 VAL B N 1
ATOM 4772 C CA . VAL B 1 286 ? -13.391 -10.617 -5.871 1 79.75 286 VAL B CA 1
ATOM 4773 C C . VAL B 1 286 ? -14.438 -11.391 -6.668 1 79.75 286 VAL B C 1
ATOM 4775 O O . VAL B 1 286 ? -15.555 -10.906 -6.875 1 79.75 286 VAL B O 1
ATOM 4778 N N . LYS B 1 287 ? -14.156 -12.672 -7.09 1 82.88 287 LYS B N 1
ATOM 4779 C CA . LYS B 1 287 ? -15.039 -13.445 -7.957 1 82.88 287 LYS B CA 1
ATOM 4780 C C . LYS B 1 287 ? -15.945 -14.359 -7.141 1 82.88 287 LYS B C 1
ATOM 4782 O O . LYS B 1 287 ? -16.922 -14.906 -7.664 1 82.88 287 LYS B O 1
ATOM 4787 N N . GLY B 1 288 ? -15.625 -14.539 -5.867 1 86.12 288 GLY B N 1
ATOM 4788 C CA . GLY B 1 288 ? -16.391 -15.422 -5.008 1 86.12 288 GLY B CA 1
ATOM 4789 C C . GLY B 1 288 ? -16.219 -16.891 -5.344 1 86.12 288 GLY B C 1
ATOM 4790 O O . GLY B 1 288 ? -17.172 -17.672 -5.316 1 86.12 288 GLY B O 1
ATOM 4791 N N . LEU B 1 289 ? -15.031 -17.219 -5.777 1 92.81 289 LEU B N 1
ATOM 4792 C CA . LEU B 1 289 ? -14.773 -18.594 -6.199 1 92.81 289 LEU B CA 1
ATOM 4793 C C . LEU B 1 289 ? -13.789 -19.281 -5.258 1 92.81 289 LEU B C 1
ATOM 4795 O O . LEU B 1 289 ? -12.578 -19.172 -5.43 1 92.81 289 LEU B O 1
ATOM 4799 N N . SER B 1 290 ? -14.32 -20.016 -4.242 1 92.81 290 SER B N 1
ATOM 4800 C CA . SER B 1 290 ? -13.664 -20.953 -3.342 1 92.81 290 SER B CA 1
ATOM 4801 C C . SER B 1 290 ? -12.562 -20.281 -2.533 1 92.81 290 SER B C 1
ATOM 4803 O O . SER B 1 290 ? -11.461 -20.812 -2.416 1 92.81 290 SER B O 1
ATOM 4805 N N . PRO B 1 291 ? -12.781 -19.094 -2.008 1 89.44 291 PRO B N 1
ATOM 4806 C CA . PRO B 1 291 ? -11.758 -18.484 -1.154 1 89.44 291 PRO B CA 1
ATOM 4807 C C . PRO B 1 291 ? -11.438 -19.328 0.076 1 89.44 291 PRO B C 1
ATOM 4809 O O . PRO B 1 291 ? -10.336 -19.25 0.616 1 89.44 291 PRO B O 1
ATOM 4812 N N . GLU B 1 292 ? -12.375 -20.188 0.465 1 90.88 292 GLU B N 1
ATOM 4813 C CA . GLU B 1 292 ? -12.203 -21.016 1.658 1 90.88 292 GLU B CA 1
ATOM 4814 C C . GLU B 1 292 ? -11.141 -22.078 1.444 1 90.88 292 GLU B C 1
ATOM 4816 O O . GLU B 1 292 ? -10.586 -22.625 2.408 1 90.88 292 GLU B O 1
ATOM 4821 N N . VAL B 1 293 ? -10.898 -22.438 0.196 1 94.25 293 VAL B N 1
ATOM 4822 C CA . VAL B 1 293 ? -9.852 -23.406 -0.122 1 94.25 293 VAL B CA 1
ATOM 4823 C C . VAL B 1 293 ? -8.539 -22.688 -0.392 1 94.25 293 VAL B C 1
ATOM 4825 O O . VAL B 1 293 ? -7.48 -23.109 0.079 1 94.25 293 VAL B O 1
ATOM 4828 N N . ILE B 1 294 ? -8.625 -21.547 -1.115 1 94.75 294 ILE B N 1
ATOM 4829 C CA . ILE B 1 294 ? -7.438 -20.828 -1.562 1 94.75 294 ILE B CA 1
ATOM 4830 C C . ILE B 1 294 ? -6.816 -20.078 -0.386 1 94.75 294 ILE B C 1
ATOM 4832 O O . ILE B 1 294 ? -5.594 -19.953 -0.296 1 94.75 294 ILE B O 1
ATOM 4836 N N . GLY B 1 295 ? -7.617 -19.688 0.533 1 90.12 295 GLY B N 1
ATOM 4837 C CA . GLY B 1 295 ? -7.156 -18.984 1.719 1 90.12 295 GLY B CA 1
ATOM 4838 C C . GLY B 1 295 ? -6.078 -19.734 2.479 1 90.12 295 GLY B C 1
ATOM 4839 O O . GLY B 1 295 ? -4.965 -19.234 2.648 1 90.12 295 GLY B O 1
ATOM 4840 N N . PRO B 1 296 ? -6.363 -20.922 2.848 1 91.06 296 PRO B N 1
ATOM 4841 C CA . PRO B 1 296 ? -5.348 -21.688 3.57 1 91.06 296 PRO B CA 1
ATOM 4842 C C . PRO B 1 296 ? -4.242 -22.203 2.656 1 91.06 296 PRO B C 1
ATOM 4844 O O . PRO B 1 296 ? -3.135 -22.484 3.119 1 91.06 296 PRO B O 1
ATOM 4847 N N . LEU B 1 297 ? -4.496 -22.328 1.408 1 95.56 297 LEU B N 1
ATOM 4848 C CA . LEU B 1 297 ? -3.525 -22.875 0.465 1 95.56 297 LEU B CA 1
ATOM 4849 C C . LEU B 1 297 ? -2.289 -21.984 0.382 1 95.56 297 LEU B C 1
ATOM 4851 O O . LEU B 1 297 ? -1.161 -22.484 0.373 1 95.56 297 LEU B O 1
ATOM 4855 N N . VAL B 1 298 ? -2.49 -20.656 0.335 1 93.38 298 VAL B N 1
ATOM 4856 C CA . VAL B 1 298 ? -1.396 -19.719 0.108 1 93.38 298 VAL B CA 1
ATOM 4857 C C . VAL B 1 298 ? -0.437 -19.75 1.296 1 93.38 298 VAL B C 1
ATOM 4859 O O . VAL B 1 298 ? 0.756 -20.016 1.133 1 93.38 298 VAL B O 1
ATOM 4862 N N . PRO B 1 299 ? -0.928 -19.562 2.514 1 89.25 299 PRO B N 1
ATOM 4863 C CA . PRO B 1 299 ? 0.015 -19.641 3.631 1 89.25 299 PRO B CA 1
ATOM 4864 C C . PRO B 1 299 ? 0.638 -21.031 3.779 1 89.25 299 PRO B C 1
ATOM 4866 O O . PRO B 1 299 ? 1.808 -21.156 4.152 1 89.25 299 PRO B O 1
ATOM 4869 N N . LEU B 1 300 ? -0.104 -22.062 3.543 1 91.75 300 LEU B N 1
ATOM 4870 C CA . LEU B 1 300 ? 0.432 -23.422 3.645 1 91.75 300 LEU B CA 1
ATOM 4871 C C . LEU B 1 300 ? 1.593 -23.609 2.678 1 91.75 300 LEU B C 1
ATOM 4873 O O . LEU B 1 300 ? 2.654 -24.109 3.066 1 91.75 300 LEU B O 1
ATOM 4877 N N . THR B 1 301 ? 1.401 -23.234 1.494 1 95.31 301 THR B N 1
ATOM 4878 C CA . THR B 1 301 ? 2.438 -23.438 0.488 1 95.31 301 THR B CA 1
ATOM 4879 C C . THR B 1 301 ? 3.604 -22.469 0.713 1 95.31 301 THR B C 1
ATOM 4881 O O . THR B 1 301 ? 4.742 -22.781 0.352 1 95.31 301 THR B O 1
ATOM 4884 N N . MET B 1 302 ? 3.334 -21.328 1.242 1 91.31 302 MET B N 1
ATOM 4885 C CA . MET B 1 302 ? 4.426 -20.422 1.604 1 91.31 302 MET B CA 1
ATOM 4886 C C . MET B 1 302 ? 5.332 -21.062 2.652 1 91.31 302 MET B C 1
ATOM 4888 O O . MET B 1 302 ? 6.555 -20.969 2.553 1 91.31 302 MET B O 1
ATOM 4892 N N . PHE B 1 303 ? 4.727 -21.688 3.619 1 88.94 303 PHE B N 1
ATOM 4893 C CA . PHE B 1 303 ? 5.48 -22.359 4.668 1 88.94 303 PHE B CA 1
ATOM 4894 C C . PHE B 1 303 ? 6.324 -23.5 4.082 1 88.94 303 PHE B C 1
ATOM 4896 O O . PHE B 1 303 ? 7.5 -23.641 4.418 1 88.94 303 PHE B O 1
ATOM 4903 N N . LEU B 1 304 ? 5.754 -24.234 3.283 1 92.44 304 LEU B N 1
ATOM 4904 C CA . LEU B 1 304 ? 6.465 -25.344 2.643 1 92.44 304 LEU B CA 1
ATOM 4905 C C . LEU B 1 304 ? 7.59 -24.812 1.755 1 92.44 304 LEU B C 1
ATOM 4907 O O . LEU B 1 304 ? 8.695 -25.375 1.753 1 92.44 304 LEU B O 1
ATOM 4911 N N . SER B 1 305 ? 7.246 -23.766 0.973 1 91.88 305 SER B N 1
ATOM 4912 C CA . SER B 1 305 ? 8.25 -23.156 0.105 1 91.88 305 SER B CA 1
ATOM 4913 C C . SER B 1 305 ? 9.445 -22.656 0.91 1 91.88 305 SER B C 1
ATOM 4915 O O . SER B 1 305 ? 10.586 -22.766 0.465 1 91.88 305 SER B O 1
ATOM 4917 N N . PHE B 1 306 ? 9.188 -22.109 2.006 1 85.25 306 PHE B N 1
ATOM 4918 C CA . PHE B 1 306 ? 10.242 -21.625 2.885 1 85.25 306 PHE B CA 1
ATOM 4919 C C . PHE B 1 306 ? 11.117 -22.766 3.371 1 85.25 306 PHE B C 1
ATOM 4921 O O . PHE B 1 306 ? 12.352 -22.672 3.33 1 85.25 306 PHE B O 1
ATOM 4928 N N . ILE B 1 307 ? 10.539 -23.812 3.773 1 84.44 307 ILE B N 1
ATOM 4929 C CA . ILE B 1 307 ? 11.258 -24.984 4.254 1 84.44 307 ILE B CA 1
ATOM 4930 C C . ILE B 1 307 ? 12.109 -25.562 3.129 1 84.44 307 ILE B C 1
ATOM 4932 O O . ILE B 1 307 ? 13.281 -25.906 3.338 1 84.44 307 ILE B O 1
ATOM 4936 N N . PHE B 1 308 ? 11.578 -25.625 1.996 1 85.19 308 PHE B N 1
ATOM 4937 C CA . PHE B 1 308 ? 12.297 -26.188 0.856 1 85.19 308 PHE B CA 1
ATOM 4938 C C . PHE B 1 308 ? 13.461 -25.297 0.454 1 85.19 308 PHE B C 1
ATOM 4940 O O . PHE B 1 308 ? 14.516 -25.781 0.048 1 85.19 308 PHE B O 1
ATOM 4947 N N . SER B 1 309 ? 13.242 -23.984 0.514 1 81 309 SER B N 1
ATOM 4948 C CA . SER B 1 309 ? 14.297 -23.031 0.163 1 81 309 SER B CA 1
ATOM 4949 C C . SER B 1 309 ? 15.461 -23.125 1.146 1 81 309 SER B C 1
ATOM 4951 O O . SER B 1 309 ? 16.625 -23 0.754 1 81 309 SER B O 1
ATOM 4953 N N . LEU B 1 310 ? 15.148 -23.297 2.395 1 76.19 310 LEU B N 1
ATOM 4954 C CA . LEU B 1 310 ? 16.188 -23.438 3.41 1 76.19 310 LEU B CA 1
ATOM 4955 C C . LEU B 1 310 ? 16.969 -24.734 3.223 1 76.19 310 LEU B C 1
ATOM 4957 O O . LEU B 1 310 ? 18.172 -24.766 3.449 1 76.19 310 LEU B O 1
ATOM 4961 N N . SER B 1 311 ? 16.312 -25.75 2.889 1 75.31 311 SER B N 1
ATOM 4962 C CA . SER B 1 311 ? 16.953 -27.047 2.68 1 75.31 311 SER B CA 1
ATOM 4963 C C . SER B 1 311 ? 17.938 -26.984 1.525 1 75.31 311 SER B C 1
ATOM 4965 O O . SER B 1 311 ? 18.969 -27.672 1.546 1 75.31 311 SER B O 1
ATOM 4967 N N . SER B 1 312 ? 17.641 -26.219 0.539 1 68.62 312 SER B N 1
ATOM 4968 C CA . SER B 1 312 ? 18.547 -26.047 -0.592 1 68.62 312 SER B CA 1
ATOM 4969 C C . SER B 1 312 ? 19.812 -25.312 -0.178 1 68.62 312 SER B C 1
ATOM 4971 O O . SER B 1 312 ? 20.891 -25.578 -0.708 1 68.62 312 SER B O 1
ATOM 4973 N N . LEU B 1 313 ? 19.688 -24.375 0.707 1 63.5 313 LEU B N 1
ATOM 4974 C CA . LEU B 1 313 ? 20.844 -23.625 1.212 1 63.5 313 LEU B CA 1
ATOM 4975 C C . LEU B 1 313 ? 21.75 -24.531 2.051 1 63.5 313 LEU B C 1
ATOM 4977 O O . LEU B 1 313 ? 22.969 -24.453 1.943 1 63.5 313 LEU B O 1
ATOM 4981 N N . TYR B 1 314 ? 21.109 -25.297 2.805 1 59.31 314 TYR B N 1
ATOM 4982 C CA . TYR B 1 314 ? 21.891 -26.156 3.682 1 59.31 314 TYR B CA 1
ATOM 4983 C C . TYR B 1 314 ? 22.562 -27.281 2.889 1 59.31 314 TYR B C 1
ATOM 4985 O O . TYR B 1 314 ? 23.641 -27.75 3.258 1 59.31 314 TYR B O 1
ATOM 4993 N N . SER B 1 315 ? 21.922 -27.719 1.878 1 56.53 315 SER B N 1
ATOM 4994 C CA . SER B 1 315 ? 22.547 -28.75 1.067 1 56.53 315 SER B CA 1
ATOM 4995 C C . SER B 1 315 ? 23.797 -28.234 0.363 1 56.53 315 SER B C 1
ATOM 4997 O O . SER B 1 315 ? 24.734 -28.984 0.108 1 56.53 315 SER B O 1
ATOM 4999 N N . SER B 1 316 ? 23.719 -27 -0.085 1 52.62 316 SER B N 1
ATOM 5000 C CA . SER B 1 316 ? 24.891 -26.438 -0.733 1 52.62 316 SER B CA 1
ATOM 5001 C C . SER B 1 316 ? 26.031 -26.25 0.264 1 52.62 316 SER B C 1
ATOM 5003 O O . SER B 1 316 ? 27.203 -26.25 -0.116 1 52.62 316 SER B O 1
ATOM 5005 N N . SER B 1 317 ? 25.531 -26.016 1.454 1 49.91 317 SER B N 1
ATOM 5006 C CA . SER B 1 317 ? 26.609 -25.938 2.438 1 49.91 317 SER B CA 1
ATOM 5007 C C . SER B 1 317 ? 27.016 -27.328 2.914 1 49.91 317 SER B C 1
ATOM 5009 O O . SER B 1 317 ? 26.312 -28.312 2.686 1 49.91 317 SER B O 1
ATOM 5011 N N . ASN B 1 318 ? 28.188 -27.594 3.504 1 47.34 318 ASN B N 1
ATOM 5012 C CA . ASN B 1 318 ? 28.891 -28.812 3.916 1 47.34 318 ASN B CA 1
ATOM 5013 C C . ASN B 1 318 ? 27.953 -29.797 4.598 1 47.34 318 ASN B C 1
ATOM 5015 O O . ASN B 1 318 ? 28.359 -30.906 4.938 1 47.34 318 ASN B O 1
ATOM 5019 N N . HIS B 1 319 ? 27.031 -29.469 5.152 1 48.16 319 HIS B N 1
ATOM 5020 C CA . HIS B 1 319 ? 26.203 -30.438 5.867 1 48.16 319 HIS B CA 1
ATOM 5021 C C . HIS B 1 319 ? 25.094 -30.953 4.977 1 48.16 319 HIS B C 1
ATOM 5023 O O . HIS B 1 319 ? 23.922 -30.906 5.363 1 48.16 319 HIS B O 1
ATOM 5029 N N . LYS B 1 320 ? 25.422 -31.25 3.795 1 51.81 320 LYS B N 1
ATOM 5030 C CA . LYS B 1 320 ? 24.797 -31.594 2.521 1 51.81 320 LYS B CA 1
ATOM 5031 C C . LYS B 1 320 ? 23.656 -32.594 2.719 1 51.81 320 LYS B C 1
ATOM 5033 O O . LYS B 1 320 ? 22.594 -32.438 2.109 1 51.81 320 LYS B O 1
ATOM 5038 N N . GLU B 1 321 ? 23.859 -33.531 3.352 1 51.78 321 GLU B N 1
ATOM 5039 C CA . GLU B 1 321 ? 23.047 -34.75 3.27 1 51.78 321 GLU B CA 1
ATOM 5040 C C . GLU B 1 321 ? 21.75 -34.594 4.062 1 51.78 321 GLU B C 1
ATOM 5042 O O . GLU B 1 321 ? 20.703 -35.062 3.639 1 51.78 321 GLU B O 1
ATOM 5047 N N . GLY B 1 322 ? 21.703 -33.844 5.164 1 45.66 322 GLY B N 1
ATOM 5048 C CA . GLY B 1 322 ? 20.578 -33.812 6.09 1 45.66 322 GLY B CA 1
ATOM 5049 C C . GLY B 1 322 ? 19.438 -32.906 5.598 1 45.66 322 GLY B C 1
ATOM 5050 O O . GLY B 1 322 ? 18.281 -33.281 5.723 1 45.66 322 GLY B O 1
ATOM 5051 N N . GLY B 1 323 ? 19.766 -31.812 4.891 1 53 323 GLY B N 1
ATOM 5052 C CA . GLY B 1 323 ? 18.75 -30.859 4.449 1 53 323 GLY B CA 1
ATOM 5053 C C . GLY B 1 323 ? 17.891 -31.391 3.309 1 53 323 GLY B C 1
ATOM 5054 O O . GLY B 1 323 ? 16.672 -31.234 3.322 1 53 323 GLY B O 1
ATOM 5055 N N . GLN B 1 324 ? 18.484 -32 2.438 1 62.41 324 GLN B N 1
ATOM 5056 C CA . GLN B 1 324 ? 17.781 -32.562 1.286 1 62.41 324 GLN B CA 1
ATOM 5057 C C . GLN B 1 324 ? 16.891 -33.75 1.703 1 62.41 324 GLN B C 1
ATOM 5059 O O . GLN B 1 324 ? 15.789 -33.906 1.181 1 62.41 324 GLN B O 1
ATOM 5064 N N . ILE B 1 325 ? 17.359 -34.406 2.656 1 59.62 325 ILE B N 1
ATOM 5065 C CA . ILE B 1 325 ? 16.594 -35.531 3.143 1 59.62 325 ILE B CA 1
ATOM 5066 C C . ILE B 1 325 ? 15.297 -35.062 3.793 1 59.62 325 ILE B C 1
ATOM 5068 O O . ILE B 1 325 ? 14.234 -35.625 3.57 1 59.62 325 ILE B O 1
ATOM 5072 N N . SER B 1 326 ? 15.375 -33.969 4.375 1 74.19 326 SER B N 1
ATOM 5073 C CA . SER B 1 326 ? 14.195 -33.438 5.07 1 74.19 326 SER B CA 1
ATOM 5074 C C . SER B 1 326 ? 13.164 -32.906 4.09 1 74.19 326 SER B C 1
ATOM 5076 O O . SER B 1 326 ? 11.969 -33.188 4.227 1 74.19 326 SER B O 1
ATOM 5078 N N . ALA B 1 327 ? 13.656 -32.406 3.02 1 80.75 327 ALA B N 1
ATOM 5079 C CA . ALA B 1 327 ? 12.719 -31.859 2.025 1 80.75 327 ALA B CA 1
ATOM 5080 C C . ALA B 1 327 ? 12.023 -33 1.274 1 80.75 327 ALA B C 1
ATOM 5082 O O . ALA B 1 327 ? 10.812 -32.938 1.041 1 80.75 327 ALA B O 1
ATOM 5083 N N . ASN B 1 328 ? 12.734 -34.031 0.993 1 83.19 328 ASN B N 1
ATOM 5084 C CA . ASN B 1 328 ? 12.172 -35.156 0.29 1 83.19 328 ASN B CA 1
ATOM 5085 C C . ASN B 1 328 ? 11.156 -35.906 1.151 1 83.19 328 ASN B C 1
ATOM 5087 O O . ASN B 1 328 ? 10.141 -36.406 0.645 1 83.19 328 ASN B O 1
ATOM 5091 N N . ALA B 1 329 ? 11.477 -35.938 2.393 1 87.38 329 ALA B N 1
ATOM 5092 C CA . ALA B 1 329 ? 10.562 -36.594 3.318 1 87.38 329 ALA B CA 1
ATOM 5093 C C . ALA B 1 329 ? 9.25 -35.844 3.424 1 87.38 329 ALA B C 1
ATOM 5095 O O . ALA B 1 329 ? 8.164 -36.438 3.43 1 87.38 329 ALA B O 1
ATOM 5096 N N . ILE B 1 330 ? 9.367 -34.594 3.461 1 89.31 330 ILE B N 1
ATOM 5097 C CA . ILE B 1 330 ? 8.18 -33.75 3.574 1 89.31 330 ILE B CA 1
ATOM 5098 C C . ILE B 1 330 ? 7.348 -33.844 2.297 1 89.31 330 ILE B C 1
ATOM 5100 O O . ILE B 1 330 ? 6.117 -33.906 2.352 1 89.31 330 ILE B O 1
ATOM 5104 N N . GLN B 1 331 ? 8.008 -33.938 1.22 1 91.25 331 GLN B N 1
ATOM 5105 C CA . GLN B 1 331 ? 7.309 -34.031 -0.055 1 91.25 331 GLN B CA 1
ATOM 5106 C C . GLN B 1 331 ? 6.586 -35.375 -0.161 1 91.25 331 GLN B C 1
ATOM 5108 O O . GLN B 1 331 ? 5.461 -35.469 -0.658 1 91.25 331 GLN B O 1
ATOM 5113 N N . LEU B 1 332 ? 7.242 -36.375 0.319 1 90.88 332 LEU B N 1
ATOM 5114 C CA . LEU B 1 332 ? 6.641 -37.719 0.296 1 90.88 332 LEU B CA 1
ATOM 5115 C C . LEU B 1 332 ? 5.41 -37.781 1.194 1 90.88 332 LEU B C 1
ATOM 5117 O O . LEU B 1 332 ? 4.375 -38.312 0.803 1 90.88 332 LEU B O 1
ATOM 5121 N N . ILE B 1 333 ? 5.531 -37.188 2.342 1 93.19 333 ILE B N 1
ATOM 5122 C CA . ILE B 1 333 ? 4.418 -37.156 3.287 1 93.19 333 ILE B CA 1
ATOM 5123 C C . ILE B 1 333 ? 3.26 -36.375 2.709 1 93.19 333 ILE B C 1
ATOM 5125 O O . ILE B 1 333 ? 2.105 -36.781 2.768 1 93.19 333 ILE B O 1
ATOM 5129 N N . LEU B 1 334 ? 3.596 -35.219 2.164 1 94.69 334 LEU B N 1
ATOM 5130 C CA . LEU B 1 334 ? 2.562 -34.406 1.559 1 94.69 334 LEU B CA 1
ATOM 5131 C C . LEU B 1 334 ? 1.863 -35.156 0.424 1 94.69 334 LEU B C 1
ATOM 5133 O O . LEU B 1 334 ? 0.641 -35.062 0.283 1 94.69 334 LEU B O 1
ATOM 5137 N N . GLY B 1 335 ? 2.602 -35.875 -0.346 1 94.38 335 GLY B N 1
ATOM 5138 C CA . GLY B 1 335 ? 2.025 -36.656 -1.428 1 94.38 335 GLY B CA 1
ATOM 5139 C C . GLY B 1 335 ? 1.077 -37.719 -0.943 1 94.38 335 GLY B C 1
ATOM 5140 O O . GLY B 1 335 ? -0.011 -37.906 -1.497 1 94.38 335 GLY B O 1
ATOM 5141 N N . LEU B 1 336 ? 1.476 -38.375 0.098 1 94.31 336 LEU B N 1
ATOM 5142 C CA . LEU B 1 336 ? 0.664 -39.469 0.649 1 94.31 336 LEU B CA 1
ATOM 5143 C C . LEU B 1 336 ? -0.62 -38.906 1.266 1 94.31 336 LEU B C 1
ATOM 5145 O O . LEU B 1 336 ? -1.702 -39.469 1.047 1 94.31 336 LEU B O 1
ATOM 5149 N N . VAL B 1 337 ? -0.472 -37.906 2.014 1 95.81 337 VAL B N 1
ATOM 5150 C CA . VAL B 1 337 ? -1.636 -37.281 2.648 1 95.81 337 VAL B CA 1
ATOM 5151 C C . VAL B 1 337 ? -2.58 -36.75 1.581 1 95.81 337 VAL B C 1
ATOM 5153 O O . VAL B 1 337 ? -3.803 -36.844 1.718 1 95.81 337 VAL B O 1
ATOM 5156 N N . ALA B 1 338 ? -2.004 -36.188 0.555 1 97.12 338 ALA B N 1
ATOM 5157 C CA . ALA B 1 338 ? -2.807 -35.656 -0.541 1 97.12 338 ALA B CA 1
ATOM 5158 C C . ALA B 1 338 ? -3.6 -36.75 -1.23 1 97.12 338 ALA B C 1
ATOM 5160 O O . ALA B 1 338 ? -4.75 -36.562 -1.623 1 97.12 338 ALA B O 1
ATOM 5161 N N . CYS B 1 339 ? -2.996 -37.906 -1.425 1 95.38 339 CYS B N 1
ATOM 5162 C CA . CYS B 1 339 ? -3.693 -39.062 -2.025 1 95.38 339 CYS B CA 1
ATOM 5163 C C . CYS B 1 339 ? -4.863 -39.5 -1.155 1 95.38 339 CYS B C 1
ATOM 5165 O O . CYS B 1 339 ? -5.957 -39.75 -1.663 1 95.38 339 CYS B O 1
ATOM 5167 N N . ALA B 1 340 ? -4.629 -39.5 0.144 1 95.44 340 ALA B N 1
ATOM 5168 C CA . ALA B 1 340 ? -5.688 -39.875 1.079 1 95.44 340 ALA B CA 1
ATOM 5169 C C . ALA B 1 340 ? -6.82 -38.844 1.062 1 95.44 340 ALA B C 1
ATOM 5171 O O . ALA B 1 340 ? -7.996 -39.219 1.047 1 95.44 340 ALA B O 1
ATOM 5172 N N . CYS B 1 341 ? -6.457 -37.656 1.069 1 95.56 341 CYS B N 1
ATOM 5173 C CA . CYS B 1 341 ? -7.441 -36.562 1.031 1 95.56 341 CYS B CA 1
ATOM 5174 C C . CYS B 1 341 ? -8.227 -36.594 -0.277 1 95.56 341 CYS B C 1
ATOM 5176 O O . CYS B 1 341 ? -9.438 -36.406 -0.281 1 95.56 341 CYS B O 1
ATOM 5178 N N . GLY B 1 342 ? -7.48 -36.75 -1.369 1 95.5 342 GLY B N 1
ATOM 5179 C CA . GLY B 1 342 ? -8.141 -36.812 -2.666 1 95.5 342 GLY B CA 1
ATOM 5180 C C . GLY B 1 342 ? -9.156 -37.938 -2.764 1 95.5 342 GLY B C 1
ATOM 5181 O O . GLY B 1 342 ? -10.266 -37.719 -3.268 1 95.5 342 GLY B O 1
ATOM 5182 N N . LEU B 1 343 ? -8.789 -39.062 -2.246 1 92.62 343 LEU B N 1
ATOM 5183 C CA . LEU B 1 343 ? -9.688 -40.188 -2.25 1 92.62 343 LEU B CA 1
ATOM 5184 C C . LEU B 1 343 ? -10.922 -39.938 -1.393 1 92.62 343 LEU B C 1
ATOM 5186 O O . LEU B 1 343 ? -12.039 -40.25 -1.786 1 92.62 343 LEU B O 1
ATOM 5190 N N . ARG B 1 344 ? -10.734 -39.312 -0.298 1 91.88 344 ARG B N 1
ATOM 5191 C CA . ARG B 1 344 ? -11.836 -39 0.601 1 91.88 344 ARG B CA 1
ATOM 5192 C C . ARG B 1 344 ? -12.844 -38.094 -0.071 1 91.88 344 ARG B C 1
ATOM 5194 O O . ARG B 1 344 ? -14.055 -38.344 -0.024 1 91.88 344 ARG B O 1
ATOM 5201 N N . VAL B 1 345 ? -12.328 -37.062 -0.648 1 93 345 VAL B N 1
ATOM 5202 C CA . VAL B 1 345 ? -13.195 -36.062 -1.242 1 93 345 VAL B CA 1
ATOM 5203 C C . VAL B 1 345 ? -13.938 -36.656 -2.434 1 93 345 VAL B C 1
ATOM 5205 O O . VAL B 1 345 ? -15.125 -36.375 -2.637 1 93 345 VAL B O 1
ATOM 5208 N N . LEU B 1 346 ? -13.32 -37.531 -3.223 1 91.31 346 LEU B N 1
ATOM 5209 C CA . LEU B 1 346 ? -13.953 -38.156 -4.391 1 91.31 346 LEU B CA 1
ATOM 5210 C C . LEU B 1 346 ? -15 -39.156 -3.977 1 91.31 346 LEU B C 1
ATOM 5212 O O . LEU B 1 346 ? -16.047 -39.281 -4.625 1 91.31 346 LEU B O 1
ATOM 5216 N N . LEU B 1 347 ? -14.727 -39.844 -2.855 1 87.75 347 LEU B N 1
ATOM 5217 C CA . LEU B 1 347 ? -15.695 -40.812 -2.336 1 87.75 347 LEU B CA 1
ATOM 5218 C C . LEU B 1 347 ? -16.922 -40.094 -1.766 1 87.75 347 LEU B C 1
ATOM 5220 O O . LEU B 1 347 ? -18.047 -40.562 -1.931 1 87.75 347 LEU B O 1
ATOM 5224 N N . ASP B 1 348 ? -16.688 -39 -1.073 1 85.5 348 ASP B N 1
ATOM 5225 C CA . ASP B 1 348 ? -17.797 -38.219 -0.534 1 85.5 348 ASP B CA 1
ATOM 5226 C C . ASP B 1 348 ? -18.656 -37.656 -1.654 1 85.5 348 ASP B C 1
ATOM 5228 O O . ASP B 1 348 ? -19.875 -37.531 -1.511 1 85.5 348 ASP B O 1
ATOM 5232 N N . SER B 1 349 ? -18.031 -37.25 -2.664 1 81.88 349 SER B N 1
ATOM 5233 C CA . SER B 1 349 ? -18.766 -36.688 -3.797 1 81.88 349 SER B CA 1
ATOM 5234 C C . SER B 1 349 ? -19.562 -37.781 -4.52 1 81.88 349 SER B C 1
ATOM 5236 O O . SER B 1 349 ? -20.656 -37.531 -5.004 1 81.88 349 SER B O 1
ATOM 5238 N N . ALA B 1 350 ? -19.016 -39.031 -4.586 1 74.25 350 ALA B N 1
ATOM 5239 C CA . ALA B 1 350 ? -19.688 -40.156 -5.227 1 74.25 350 ALA B CA 1
ATOM 5240 C C . ALA B 1 350 ? -20.812 -40.719 -4.344 1 74.25 350 ALA B C 1
ATOM 5242 O O . ALA B 1 350 ? -21.844 -41.125 -4.844 1 74.25 350 ALA B O 1
ATOM 5243 N N . GLY B 1 351 ? -20.562 -40.844 -3.012 1 65.5 351 GLY B N 1
ATOM 5244 C CA . GLY B 1 351 ? -21.516 -41.406 -2.086 1 65.5 351 GLY B CA 1
ATOM 5245 C C . GLY B 1 351 ? -22.766 -40.562 -1.896 1 65.5 351 GLY B C 1
ATOM 5246 O O . GLY B 1 351 ? -23.859 -41.062 -1.71 1 65.5 351 GLY B O 1
ATOM 5247 N N . ALA B 1 352 ? -22.625 -39.25 -1.761 1 55.91 352 ALA B N 1
ATOM 5248 C CA . ALA B 1 352 ? -23.797 -38.406 -1.632 1 55.91 352 ALA B CA 1
ATOM 5249 C C . ALA B 1 352 ? -24.703 -38.531 -2.859 1 55.91 352 ALA B C 1
ATOM 5251 O O . ALA B 1 352 ? -25.922 -38.406 -2.754 1 55.91 352 ALA B O 1
ATOM 5252 N N . GLY B 1 353 ? -24.156 -38.719 -3.961 1 47.69 353 GLY B N 1
ATOM 5253 C CA . GLY B 1 353 ? -24.938 -39 -5.16 1 47.69 353 GLY B CA 1
ATOM 5254 C C . GLY B 1 353 ? -25.719 -40.312 -5.078 1 47.69 353 GLY B C 1
ATOM 5255 O O . GLY B 1 353 ? -26.844 -40.375 -5.582 1 47.69 353 GLY B O 1
ATOM 5256 N N . ARG B 1 354 ? -25.234 -41.344 -4.395 1 47.5 354 ARG B N 1
ATOM 5257 C CA . ARG B 1 354 ? -25.969 -42.594 -4.191 1 47.5 354 ARG B CA 1
ATOM 5258 C C . ARG B 1 354 ? -27.141 -42.375 -3.236 1 47.5 354 ARG B C 1
ATOM 5260 O O . ARG B 1 354 ? -28.203 -42.969 -3.438 1 47.5 354 ARG B O 1
ATOM 5267 N N . SER B 1 355 ? -26.875 -41.594 -2.26 1 46.44 355 SER B N 1
ATOM 5268 C CA . SER B 1 355 ? -27.984 -41.406 -1.33 1 46.44 355 SER B CA 1
ATOM 5269 C C . SER B 1 355 ? -29.109 -40.594 -1.979 1 46.44 355 SER B C 1
ATOM 5271 O O . SER B 1 355 ? -30.281 -40.875 -1.743 1 46.44 355 SER B O 1
ATOM 5273 N N . MET B 1 356 ? -28.812 -39.625 -2.758 1 44.75 356 MET B N 1
ATOM 5274 C CA . MET B 1 356 ? -29.844 -38.875 -3.449 1 44.75 356 MET B CA 1
ATOM 5275 C C . MET B 1 356 ? -30.516 -39.719 -4.527 1 44.75 356 MET B C 1
ATOM 5277 O O . MET B 1 356 ? -31.734 -39.625 -4.734 1 44.75 356 MET B O 1
ATOM 5281 N N . ALA B 1 357 ? -29.797 -40.625 -5.207 1 44.47 357 ALA B N 1
ATOM 5282 C CA . ALA B 1 357 ? -30.375 -41.562 -6.16 1 44.47 357 ALA B CA 1
ATOM 5283 C C . ALA B 1 357 ? -31.266 -42.562 -5.449 1 44.47 357 ALA B C 1
ATOM 5285 O O . ALA B 1 357 ? -32.344 -42.938 -5.941 1 44.47 357 ALA B O 1
ATOM 5286 N N . ILE B 1 358 ? -30.984 -42.969 -4.352 1 45.38 358 ILE B N 1
ATOM 5287 C CA . ILE B 1 358 ? -31.812 -43.906 -3.596 1 45.38 358 ILE B CA 1
ATOM 5288 C C . ILE B 1 358 ? -33.031 -43.188 -3.031 1 45.38 358 ILE B C 1
ATOM 5290 O O . ILE B 1 358 ? -34.125 -43.75 -3.018 1 45.38 358 ILE B O 1
ATOM 5294 N N . ARG B 1 359 ? -32.75 -41.969 -2.658 1 50.53 359 ARG B N 1
ATOM 5295 C CA . ARG B 1 359 ? -33.906 -41.25 -2.17 1 50.53 359 ARG B CA 1
ATOM 5296 C C . ARG B 1 359 ? -34.875 -40.906 -3.312 1 50.53 359 ARG B C 1
ATOM 5298 O O . ARG B 1 359 ? -36.094 -40.844 -3.119 1 50.53 359 ARG B O 1
ATOM 5305 N N . GLY B 1 360 ? -34.344 -40.656 -4.43 1 45.06 360 GLY B N 1
ATOM 5306 C CA . GLY B 1 360 ? -35.188 -40.469 -5.609 1 45.06 360 GLY B CA 1
ATOM 5307 C C . GLY B 1 360 ? -35.906 -41.719 -6.031 1 45.06 360 GLY B C 1
ATOM 5308 O O . GLY B 1 360 ? -37.031 -41.656 -6.57 1 45.06 360 GLY B O 1
ATOM 5309 N N . LEU B 1 361 ? -35.344 -42.812 -5.879 1 47.22 361 LEU B N 1
ATOM 5310 C CA . LEU B 1 361 ? -36 -44.094 -6.191 1 47.22 361 LEU B CA 1
ATOM 5311 C C . LEU B 1 361 ? -37.094 -44.406 -5.172 1 47.22 361 LEU B C 1
ATOM 5313 O O . LEU B 1 361 ? -37.969 -45.219 -5.438 1 47.22 361 LEU B O 1
ATOM 5317 N N . LYS B 1 362 ? -37 -44 -3.938 1 46.22 362 LYS B N 1
ATOM 5318 C CA . LYS B 1 362 ? -38.031 -44.281 -2.947 1 46.22 362 LYS B CA 1
ATOM 5319 C C . LYS B 1 362 ? -39.25 -43.375 -3.09 1 46.22 362 LYS B C 1
ATOM 5321 O O . LYS B 1 362 ? -40.312 -43.625 -2.508 1 46.22 362 LYS B O 1
ATOM 5326 N N . VAL B 1 363 ? -38.875 -42.125 -3.637 1 46.97 363 VAL B N 1
ATOM 5327 C CA . VAL B 1 363 ? -40.031 -41.25 -3.756 1 46.97 363 VAL B CA 1
ATOM 5328 C C . VAL B 1 363 ? -40.812 -41.594 -5.031 1 46.97 363 VAL B C 1
ATOM 5330 O O . VAL B 1 363 ? -41.875 -41 -5.289 1 46.97 363 VAL B O 1
ATOM 5333 N N . GLY B 1 364 ? -40.281 -42.312 -5.887 1 33.66 364 GLY B N 1
ATOM 5334 C CA . GLY B 1 364 ? -41.156 -42.812 -6.945 1 33.66 364 GLY B CA 1
ATOM 5335 C C . GLY B 1 364 ? -41.875 -44.094 -6.574 1 33.66 364 GLY B C 1
ATOM 5336 O O . GLY B 1 364 ? -41.406 -44.844 -5.723 1 33.66 364 GLY B O 1
#

Secondary structure (DSSP, 8-state):
--HHHHHHHHHHHHHHHHHHHHHHHHHTSS-HHHHHHHHHHIIIIIHHHHHHHHHHT--GGGS-THHHHHHHHHHHHHHHHHHHHHHHHSHHHHGGGHHHHHHHHHHHHH-B-IIIIIHHHHHHH-GGGHHHHHHHHHHIIIIIHHHHHHHHHHHHT-SSS---HHHHHIIIIIT-HHHHHHHHHHHHHHH-TT-S-HHHHHHHHHHHTTHHHHHHHHHHHHHHTGGG--HHHHHHHHHHHHIIIIIHHHHHHHHHHHHT--S-HHHHHHHHTPPBPHHHHHHHHHHTS-HHHHHHHHHHHHHHHHHHHHHHHHHHTT-HHHHHHHHHHHHHHHHHHHHHHHHHHHHHHHHHHHHHHHHHHHH-/--HHHHHHHHHHHHHHHHHHHHHHHHHTSS-HHHHHHHHHHIIIIIHHHHHHHHHHT--GGGS-THHHHHHHHHHHHHHHHHHHHHHHHSHHHHGGGHHHHHHHHHHHHH-B-IIIIIHHHHHHH-GGGHHHHHHHHHHIIIIIHHHHHHHHHHHHT-STT---HHHHHIIIIIT-HHHHHHHHHHHHHHH-TT-S-HHHHHHHHHHHTTHHHHHHHHHHHHHHTGGG--HHHHHHHHHHHHIIIIIHHHHHHHHHHHHT--S-HHHHHHHHTPPBPHHHHHHHHHHTS-HHHHHHHHHHHHHHHHHHHHHHHHHHTT-HHHHHHHHHHHHHHHHHHHHHHHHHHHHHHHHHHHHHHHHHHHH-

Organism: Prymnesium parvum (NCBI:txid97485)

Nearest PDB structures (foldseek):
  8u5v-assembly1_A  TM=8.144E-01  e=3.401E-10  Homo sapiens
  8u58-assembly1_C  TM=8.178E-01  e=6.771E-10  Homo sapiens
  8u5n-assembly1_A  TM=8.165E-01  e=3.787E-09  Homo sapiens
  8z8z-assembly1_B  TM=7.830E-01  e=2.359E-09  Homo sapiens
  7qpa-assembly1_A  TM=8.134E-01  e=5.952E-08  Arabidopsis thaliana

Solvent-accessible surface area (backbone atoms only — not comparable to full-atom values): 34978 Å² total; per-residue (Å²): 127,66,61,61,59,56,53,51,48,48,51,51,35,48,50,50,31,21,50,50,19,22,50,36,48,70,72,52,78,42,50,72,54,10,53,49,22,44,25,45,47,40,44,58,46,24,45,20,38,39,44,16,54,48,34,26,65,42,59,71,89,79,51,71,67,55,46,55,57,25,51,49,53,35,38,49,52,50,27,52,53,35,26,54,51,36,27,60,42,29,35,76,81,45,48,81,46,13,56,28,38,9,29,46,52,15,45,40,40,50,37,51,27,31,72,76,52,40,39,62,51,25,54,62,75,37,60,90,51,40,59,56,44,37,51,53,45,46,49,37,41,67,47,53,45,36,54,34,40,34,48,29,52,57,40,71,42,70,64,91,86,70,74,46,71,64,50,40,45,45,58,31,38,68,61,27,48,50,34,44,26,41,52,49,10,46,49,42,16,68,76,24,76,92,47,65,59,66,65,59,45,54,33,43,47,43,43,26,44,28,28,58,37,52,46,31,20,49,46,7,39,32,57,56,52,48,86,70,40,46,73,64,36,48,24,51,25,42,32,38,41,26,45,21,58,42,49,35,18,51,35,34,56,53,37,26,66,76,71,67,38,85,70,53,67,71,57,42,42,50,64,26,25,43,21,33,22,52,55,48,38,32,45,17,58,75,71,67,39,56,42,57,30,42,32,59,34,25,60,51,26,41,54,51,28,50,53,46,55,51,21,54,54,36,31,73,37,94,62,33,69,63,27,47,50,52,45,52,49,51,43,51,50,41,44,52,52,16,54,54,28,46,51,50,39,45,47,53,44,53,50,56,51,50,52,52,52,51,51,53,58,67,74,95,127,67,60,63,60,56,52,51,49,49,49,50,35,49,50,49,30,21,50,50,19,23,50,36,49,72,71,52,77,42,49,72,55,8,52,49,23,45,27,44,47,39,44,60,46,24,45,19,38,39,45,16,54,49,34,25,66,43,59,70,88,79,52,72,66,57,46,57,56,24,50,47,53,35,38,49,51,49,28,51,55,35,28,57,51,36,27,58,42,30,36,76,81,44,48,80,45,11,56,27,37,10,30,45,52,15,45,39,37,51,35,51,26,31,72,78,52,41,40,63,52,25,54,61,76,37,59,91,52,40,59,56,45,38,50,54,45,46,47,38,42,67,47,53,46,36,53,34,40,34,48,30,49,57,39,71,41,70,63,92,88,70,73,44,71,65,52,40,45,45,56,31,38,68,61,27,47,49,35,45,25,39,52,50,9,48,50,42,15,68,75,23,76,92,48,64,59,66,65,60,46,53,35,42,47,44,42,25,43,26,28,59,38,54,47,32,20,46,47,6,41,32,57,57,51,46,84,71,39,48,73,63,37,49,27,52,25,41,32,40,42,27,45,20,57,42,49,32,17,51,35,34,55,56,36,25,67,76,72,67,38,83,71,53,68,69,56,43,40,49,64,28,26,43,20,34,22,52,56,48,37,32,46,17,59,74,70,67,38,57,40,58,30,41,32,58,34,26,60,52,27,42,53,51,28,49,53,45,55,51,21,54,54,37,31,74,35,93,64,32,70,63,26,49,49,52,44,52,51,52,42,51,50,40,46,51,52,15,52,54,27,47,51,50,40,45,48,52,42,52,50,55,51,49,53,51,51,50,50,52,58,68,72,93

pLDDT: mean 85.97, std 13.82, range [33.66, 98.44]

Sequence (728 aa):
MTQEPAVLHAAATYAAAILTGYAVASTGLISDDGRKGIATLYAKLIFPTMVFRGVAAIQLATVDLSLVIVVLFAKLIVVLLCVVFCWRALSRKYAGNSLAHAAMLAMASSHSFDVTWGVPLSRALFPNDVPYIYLNQSVQLLVVNPLLLMVIELSAARGPGSTTLSNVLKNGLLKNPLVMMTLAGALAGQLFPTGIPPLLGIFTKHVADAGPFLGFLTLGFAVSALGTTGANELCICIVLAAFKMVLMPKLYLLLRGFVGCSVNISFLSFMGGLPASASVYSLSLVKGLSPEVIGPLVPLTMFLSFIFSLSSLYSSSNHKEGGQISANAIQLILGLVACACGLRVLLDSAGAGRSMAIRGLKVGMTQEPAVLHAAATYAAAILTGYAVASTGLISDDGRKGIATLYAKLIFPTMVFRGVAAIQLATVDLSLVIVVLFAKLIVVLLCVVFCWRALSRKYAGNSLAHAAMLAMASSHSFDVTWGVPLSRALFPNDVPYIYLNQSVQLLVVNPLLLMVIELSAARGPGSTTLSNVLKNGLLKNPLVMMTLAGALAGQLFPTGIPPLLGIFTKHVADAGPFLGFLTLGFAVSALGTTGANELCICIVLAAFKMVLMPKLYLLLRGFVGCSVNISFLSFMGGLPASASVYSLSLVKGLSPEVIGPLVPLTMFLSFIFSLSSLYSSSNHKEGGQISANAIQLILGLVACACGLRVLLDSAGAGRSMAIRGLKVG

Radius of gyration: 29.09 Å; Cα contacts (8 Å, |Δi|>4): 1126; chains: 2; bounding box: 74×83×63 Å